Protein AF-A0A836UM22-F1 (afdb_monomer_lite)

Radius of gyration: 29.86 Å; chains: 1; bounding box: 69×37×103 Å

Structure (mmCIF, N/CA/C/O backbone):
data_AF-A0A836UM22-F1
#
_entry.id   AF-A0A836UM22-F1
#
loop_
_atom_site.group_PDB
_atom_site.id
_atom_site.type_symbol
_atom_site.label_atom_id
_atom_site.label_alt_id
_atom_site.label_comp_id
_atom_site.label_asym_id
_atom_site.label_entity_id
_atom_site.label_seq_id
_atom_site.pdbx_PDB_ins_code
_atom_site.Cartn_x
_atom_site.Cartn_y
_atom_site.Cartn_z
_atom_site.occupancy
_atom_site.B_iso_or_equiv
_atom_site.auth_seq_id
_atom_site.auth_comp_id
_atom_site.auth_asym_id
_atom_site.auth_atom_id
_atom_site.pdbx_PDB_model_num
ATOM 1 N N . MET A 1 1 ? 24.044 -16.082 -53.826 1.00 44.41 1 MET A N 1
ATOM 2 C CA . MET A 1 1 ? 23.513 -15.353 -52.653 1.00 44.41 1 MET A CA 1
ATOM 3 C C . MET A 1 1 ? 24.453 -14.199 -52.343 1.00 44.41 1 MET A C 1
ATOM 5 O O . MET A 1 1 ? 25.545 -14.426 -51.845 1.00 44.41 1 MET A O 1
ATOM 9 N N . THR A 1 2 ? 24.089 -12.980 -52.727 1.00 43.28 2 THR A N 1
ATOM 10 C CA . THR A 1 2 ? 24.877 -11.768 -52.470 1.00 43.28 2 THR A CA 1
ATOM 11 C C . THR A 1 2 ? 24.860 -11.459 -50.972 1.00 43.28 2 THR A C 1
ATOM 13 O O . THR A 1 2 ? 23.817 -11.107 -50.422 1.00 43.28 2 THR A O 1
ATOM 16 N N . GLN A 1 3 ? 26.004 -11.610 -50.295 1.00 48.94 3 GLN A N 1
ATOM 17 C CA . GLN A 1 3 ? 26.208 -11.064 -48.951 1.00 48.94 3 GLN A CA 1
ATOM 18 C C . GLN A 1 3 ? 25.989 -9.548 -49.032 1.00 48.94 3 GLN A C 1
ATOM 20 O O . GLN A 1 3 ? 26.839 -8.818 -49.537 1.00 48.94 3 GLN A O 1
ATOM 25 N N . ARG A 1 4 ? 24.827 -9.057 -48.580 1.00 56.19 4 ARG A N 1
ATOM 26 C CA . ARG A 1 4 ? 24.640 -7.619 -48.355 1.00 56.19 4 ARG A CA 1
ATOM 27 C C . ARG A 1 4 ? 25.670 -7.198 -47.310 1.00 56.19 4 ARG A C 1
ATOM 29 O O . ARG A 1 4 ? 25.591 -7.641 -46.166 1.00 56.19 4 ARG A O 1
ATOM 36 N N . ALA A 1 5 ? 26.638 -6.380 -47.717 1.00 62.84 5 ALA A N 1
ATOM 37 C CA . ALA A 1 5 ? 27.607 -5.787 -46.808 1.00 62.84 5 ALA A CA 1
ATOM 38 C C . ALA A 1 5 ? 26.861 -5.079 -45.666 1.00 62.84 5 ALA A C 1
ATOM 40 O O . ALA A 1 5 ? 25.913 -4.327 -45.905 1.00 62.84 5 ALA A O 1
ATOM 41 N N . PHE A 1 6 ? 27.255 -5.351 -44.422 1.00 67.25 6 PHE A N 1
ATOM 42 C CA . PHE A 1 6 ? 26.701 -4.676 -43.255 1.00 67.25 6 PHE A CA 1
ATOM 43 C C . PHE A 1 6 ? 27.048 -3.185 -43.327 1.00 67.25 6 PHE A C 1
ATOM 45 O O . PHE A 1 6 ? 28.189 -2.789 -43.086 1.00 67.25 6 PHE A O 1
ATOM 52 N N . VAL A 1 7 ? 26.063 -2.357 -43.672 1.00 73.50 7 VAL A N 1
ATOM 53 C CA . VAL A 1 7 ? 26.195 -0.900 -43.612 1.00 73.50 7 VAL A CA 1
ATOM 54 C C . VAL A 1 7 ? 26.100 -0.493 -42.147 1.00 73.50 7 VAL A C 1
ATOM 56 O O . VAL A 1 7 ? 25.084 -0.738 -41.495 1.00 73.50 7 VAL A O 1
ATOM 59 N N . ARG A 1 8 ? 27.172 0.103 -41.612 1.00 77.44 8 ARG A N 1
ATOM 60 C CA . ARG A 1 8 ? 27.170 0.608 -40.235 1.00 77.44 8 ARG A CA 1
ATOM 61 C C . ARG A 1 8 ? 26.130 1.731 -40.111 1.00 77.44 8 ARG A C 1
ATOM 63 O O . ARG A 1 8 ? 26.176 2.660 -40.915 1.00 77.44 8 ARG A O 1
ATOM 70 N N . PRO A 1 9 ? 25.223 1.674 -39.122 1.00 84.38 9 PRO A N 1
ATOM 71 C CA . PRO A 1 9 ? 24.248 2.736 -38.902 1.00 84.38 9 PRO A CA 1
ATOM 72 C C . PRO A 1 9 ? 24.932 4.033 -38.455 1.00 84.38 9 PRO A C 1
ATOM 74 O O . PRO A 1 9 ? 25.960 3.999 -37.769 1.00 84.38 9 PRO A O 1
ATOM 77 N N . ASP A 1 10 ? 24.334 5.174 -38.806 1.00 90.00 10 ASP A N 1
ATOM 78 C CA . ASP A 1 10 ? 24.744 6.475 -38.278 1.00 90.00 10 ASP A CA 1
ATOM 79 C C . ASP A 1 10 ? 24.425 6.546 -36.780 1.00 90.00 10 ASP A C 1
ATOM 81 O O . ASP A 1 10 ? 23.280 6.699 -36.356 1.00 90.00 10 ASP A O 1
ATOM 85 N N . ARG A 1 11 ? 25.474 6.441 -35.967 1.00 90.00 11 ARG A N 1
ATOM 86 C CA . ARG A 1 11 ? 25.365 6.401 -34.508 1.00 90.00 11 ARG A CA 1
ATOM 87 C C . ARG A 1 11 ? 24.844 7.703 -33.911 1.00 90.00 11 ARG A C 1
ATOM 89 O O . ARG A 1 11 ? 24.126 7.647 -32.918 1.00 90.00 11 ARG A O 1
ATOM 96 N N . SER A 1 12 ? 25.181 8.853 -34.500 1.00 91.69 12 SER A N 1
ATOM 97 C CA . SER A 1 12 ? 24.672 10.152 -34.041 1.00 91.69 12 SER A CA 1
ATOM 98 C C . SER A 1 12 ? 23.156 10.214 -34.221 1.00 91.69 12 SER A C 1
ATOM 100 O O . SER A 1 12 ? 22.430 10.596 -33.301 1.00 91.69 12 SER A O 1
ATOM 102 N N . ALA A 1 13 ? 22.671 9.757 -35.380 1.00 93.19 13 ALA A N 1
ATOM 103 C CA . ALA A 1 13 ? 21.244 9.658 -35.648 1.00 93.19 13 ALA A CA 1
ATOM 104 C C . ALA A 1 13 ? 20.547 8.667 -34.705 1.00 93.19 13 ALA A C 1
ATOM 106 O O . ALA A 1 13 ? 19.473 8.989 -34.205 1.00 93.19 13 ALA A O 1
ATOM 107 N N . GLU A 1 14 ? 21.148 7.502 -34.425 1.00 94.00 14 GLU A N 1
ATOM 108 C CA . GLU A 1 14 ? 20.568 6.510 -33.505 1.00 94.00 14 GLU A CA 1
ATOM 109 C C . GLU A 1 14 ? 20.428 7.042 -32.067 1.00 94.00 14 GLU A C 1
ATOM 111 O O . GLU A 1 14 ? 19.362 6.884 -31.475 1.00 94.00 14 GLU A O 1
ATOM 116 N N . TRP A 1 15 ? 21.435 7.741 -31.532 1.00 94.94 15 TRP A N 1
ATOM 117 C CA . TRP A 1 15 ? 21.359 8.365 -30.201 1.00 94.94 15 TRP A CA 1
ATOM 118 C C . TRP A 1 15 ? 20.300 9.475 -30.111 1.00 94.94 15 TRP A C 1
ATOM 120 O O . TRP A 1 15 ? 19.675 9.652 -29.070 1.00 94.94 15 TRP A O 1
ATOM 130 N N . ARG A 1 16 ? 20.052 10.209 -31.203 1.00 95.94 16 ARG A N 1
ATOM 131 C CA . ARG A 1 16 ? 19.036 11.279 -31.254 1.00 95.94 16 ARG A CA 1
ATOM 132 C C . ARG A 1 16 ? 17.613 10.774 -31.477 1.00 95.94 16 ARG A C 1
ATOM 134 O O . ARG A 1 16 ? 16.686 11.583 -31.502 1.00 95.94 16 ARG A O 1
ATOM 141 N N . ARG A 1 17 ? 17.404 9.470 -31.684 1.00 96.12 17 ARG A N 1
ATOM 142 C CA . ARG A 1 17 ? 16.062 8.954 -31.969 1.00 96.12 17 ARG A CA 1
ATOM 143 C C . ARG A 1 17 ? 15.144 9.150 -30.778 1.00 96.12 17 ARG A C 1
ATOM 145 O O . ARG A 1 17 ? 15.412 8.645 -29.693 1.00 96.12 17 ARG A O 1
ATOM 152 N N . PHE A 1 18 ? 13.989 9.750 -31.042 1.00 97.50 18 PHE A N 1
ATOM 153 C CA . PHE A 1 18 ? 12.928 9.898 -30.052 1.00 97.50 18 PHE A CA 1
ATOM 154 C C . PHE A 1 18 ? 12.560 8.566 -29.382 1.00 97.50 18 PHE A C 1
ATOM 156 O O . PHE A 1 18 ? 12.497 8.507 -28.164 1.00 97.50 18 PHE A O 1
ATOM 163 N N . SER A 1 19 ? 12.410 7.479 -30.150 1.00 97.38 19 SER A N 1
ATOM 164 C CA . SER A 1 19 ? 12.084 6.156 -29.597 1.00 97.38 19 SER A CA 1
ATOM 165 C C . SER A 1 19 ? 13.137 5.634 -28.616 1.00 97.38 19 SER A C 1
ATOM 167 O O . SER A 1 19 ? 12.778 4.988 -27.643 1.00 97.38 19 SER A O 1
ATOM 169 N N . ALA A 1 20 ? 14.424 5.912 -28.862 1.00 97.25 20 ALA A N 1
ATOM 170 C CA . ALA A 1 20 ? 15.503 5.505 -27.964 1.00 97.25 20 ALA A CA 1
ATOM 171 C C . ALA A 1 20 ? 15.455 6.313 -26.661 1.00 97.25 20 ALA A C 1
ATOM 173 O O . ALA A 1 20 ? 15.553 5.742 -25.581 1.00 97.25 20 ALA A O 1
ATOM 174 N N . ILE A 1 21 ? 15.257 7.629 -26.775 1.00 98.38 21 ILE A N 1
ATOM 175 C CA . ILE A 1 21 ? 15.154 8.556 -25.641 1.00 98.38 21 ILE A CA 1
ATOM 176 C C . ILE A 1 21 ? 13.931 8.233 -24.776 1.00 98.38 21 ILE A C 1
ATOM 178 O O . ILE A 1 21 ? 14.052 8.147 -23.559 1.00 98.38 21 ILE A O 1
ATOM 182 N N . LEU A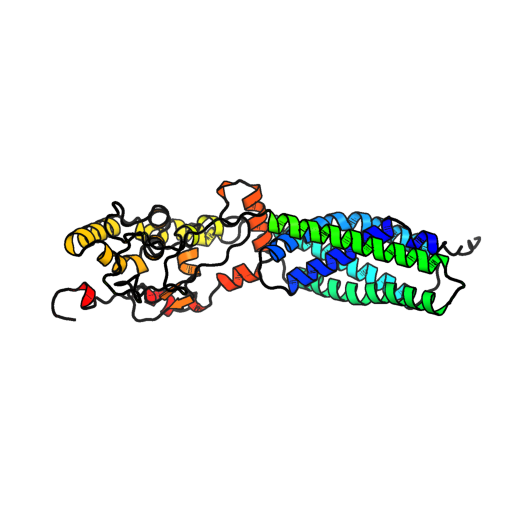 1 22 ? 12.769 8.029 -25.403 1.00 98.31 22 LEU A N 1
ATOM 183 C CA . LEU A 1 22 ? 11.525 7.681 -24.721 1.00 98.31 22 LEU A CA 1
ATOM 184 C C . LEU A 1 22 ? 11.667 6.354 -23.971 1.00 98.31 22 LEU A C 1
ATOM 186 O O . LEU A 1 22 ? 11.373 6.294 -22.784 1.00 98.31 22 LEU A O 1
ATOM 190 N N . VAL A 1 23 ? 12.156 5.305 -24.642 1.00 98.31 23 VAL A N 1
ATOM 191 C CA . VAL A 1 23 ? 12.344 3.989 -24.015 1.00 98.31 23 VAL A CA 1
ATOM 192 C C . VAL A 1 23 ? 13.359 4.046 -22.882 1.00 98.31 23 VAL A C 1
ATOM 194 O O . VAL A 1 23 ? 13.119 3.449 -21.842 1.00 98.31 23 VAL A O 1
ATOM 197 N N . ALA A 1 24 ? 14.467 4.768 -23.043 1.00 98.44 24 ALA A N 1
ATOM 198 C CA . ALA A 1 24 ? 15.446 4.915 -21.973 1.00 98.44 24 ALA A CA 1
ATOM 199 C C . ALA A 1 24 ? 14.886 5.695 -20.776 1.00 98.44 24 ALA A C 1
ATOM 201 O O . ALA A 1 24 ? 15.131 5.306 -19.637 1.00 98.44 24 ALA A O 1
ATOM 202 N N . GLY A 1 25 ? 14.126 6.765 -21.028 1.00 98.62 25 GLY A N 1
ATOM 203 C CA . GLY A 1 25 ? 13.482 7.566 -19.988 1.00 98.62 25 GLY A CA 1
ATOM 204 C C . GLY A 1 25 ? 12.429 6.785 -19.211 1.00 98.62 25 GLY A C 1
ATOM 205 O O . GLY A 1 25 ? 12.467 6.773 -17.987 1.00 98.62 25 GLY A O 1
ATOM 206 N N . LEU A 1 26 ? 11.541 6.076 -19.913 1.00 98.56 26 LEU A N 1
ATOM 207 C CA . LEU A 1 26 ? 10.550 5.206 -19.281 1.00 98.56 26 LEU A CA 1
ATOM 208 C C . LEU A 1 26 ? 11.221 4.046 -18.540 1.00 98.56 26 LEU A C 1
ATOM 210 O O . LEU A 1 26 ? 10.890 3.807 -17.393 1.00 98.56 26 LEU A O 1
ATOM 214 N N . LEU A 1 27 ? 12.227 3.385 -19.124 1.00 98.56 27 LEU A N 1
ATOM 215 C CA . LEU A 1 27 ? 12.949 2.307 -18.441 1.00 98.56 27 LEU A CA 1
ATOM 216 C C . LEU A 1 27 ? 13.623 2.795 -17.150 1.00 98.56 27 LEU A C 1
ATOM 218 O O . LEU A 1 27 ? 13.592 2.093 -16.141 1.00 98.56 27 LEU A O 1
ATOM 222 N N . LEU A 1 28 ? 14.229 3.988 -17.169 1.00 98.75 28 LEU A N 1
ATOM 223 C CA . LEU A 1 28 ? 14.819 4.586 -15.972 1.00 98.75 28 LEU A CA 1
ATOM 224 C C . LEU A 1 28 ? 13.743 4.943 -14.940 1.00 98.75 28 LEU A C 1
ATOM 226 O O . LEU A 1 28 ? 13.927 4.649 -13.762 1.00 98.75 28 LEU A O 1
ATOM 230 N N . PHE A 1 29 ? 12.618 5.517 -15.372 1.00 98.88 29 PHE A N 1
ATOM 231 C CA . PHE A 1 29 ? 11.471 5.784 -14.508 1.00 98.88 29 PHE A CA 1
ATOM 232 C C . PHE A 1 29 ? 10.927 4.508 -13.853 1.00 98.88 29 PHE A C 1
ATOM 234 O O . PHE A 1 29 ? 10.831 4.469 -12.630 1.00 98.88 29 PHE A O 1
ATOM 241 N N . GLU A 1 30 ? 10.640 3.457 -14.627 1.00 98.81 30 GLU A N 1
ATOM 242 C CA . GLU A 1 30 ? 10.165 2.158 -14.123 1.00 98.81 30 GLU A CA 1
ATOM 243 C C . GLU A 1 30 ? 11.162 1.548 -13.134 1.00 98.81 30 GLU A C 1
ATOM 245 O O . GLU A 1 30 ? 10.786 1.039 -12.083 1.00 98.81 30 GLU A O 1
ATOM 250 N N . THR A 1 31 ? 12.461 1.662 -13.424 1.00 98.62 31 THR A N 1
ATOM 251 C CA . THR A 1 31 ? 13.509 1.164 -12.525 1.00 98.62 31 THR A CA 1
ATOM 252 C C . THR A 1 31 ? 13.512 1.924 -11.197 1.00 98.62 31 THR A C 1
ATOM 254 O O . THR A 1 31 ? 13.552 1.306 -10.137 1.00 98.62 31 THR A O 1
ATOM 257 N N . LEU A 1 32 ? 13.478 3.260 -11.227 1.00 98.69 32 LEU A N 1
ATOM 258 C CA . LEU A 1 32 ? 13.523 4.081 -10.013 1.00 98.69 32 LEU A CA 1
ATOM 259 C C . LEU A 1 32 ? 12.236 3.968 -9.191 1.00 98.69 32 LEU A C 1
ATOM 261 O O . LEU A 1 32 ? 12.312 3.864 -7.971 1.00 98.69 32 LEU A O 1
ATOM 265 N N . SER A 1 33 ? 11.075 3.961 -9.846 1.00 98.75 33 SER A N 1
ATOM 266 C CA . SER A 1 33 ? 9.778 3.772 -9.188 1.00 98.75 33 SER A CA 1
ATOM 267 C C . SER A 1 33 ? 9.645 2.370 -8.590 1.00 98.75 33 SER A C 1
ATOM 269 O O . SER A 1 33 ? 9.253 2.251 -7.435 1.00 98.75 33 SER A O 1
ATOM 271 N N . GLY A 1 34 ? 10.078 1.320 -9.296 1.00 98.38 34 GLY A N 1
ATOM 272 C CA . GLY A 1 34 ? 10.109 -0.045 -8.762 1.00 98.38 34 GLY A CA 1
ATOM 273 C C . GLY A 1 34 ? 11.034 -0.189 -7.548 1.00 98.38 34 GLY A C 1
ATOM 274 O O . GLY A 1 34 ? 10.660 -0.796 -6.547 1.00 98.38 34 GLY A O 1
ATOM 275 N N . LEU A 1 35 ? 12.223 0.427 -7.586 1.00 98.38 35 LEU A N 1
ATOM 276 C CA . LEU A 1 35 ? 13.123 0.470 -6.426 1.00 98.38 35 LEU A CA 1
ATOM 277 C C . LEU A 1 35 ? 12.528 1.264 -5.257 1.00 98.38 35 LEU A C 1
ATOM 279 O O . LEU A 1 35 ? 12.730 0.878 -4.110 1.00 98.38 35 LEU A O 1
ATOM 283 N N . ALA A 1 36 ? 11.802 2.350 -5.531 1.00 98.44 36 ALA A N 1
ATOM 284 C CA . ALA A 1 36 ? 11.117 3.121 -4.501 1.00 98.44 36 ALA A CA 1
ATOM 285 C C . ALA A 1 36 ? 10.029 2.289 -3.807 1.00 98.44 36 ALA A C 1
ATOM 287 O O . ALA A 1 36 ? 9.984 2.280 -2.583 1.00 98.44 36 ALA A O 1
ATOM 288 N N . ILE A 1 37 ? 9.224 1.536 -4.565 1.00 98.38 37 ILE A N 1
ATOM 289 C CA . ILE A 1 37 ? 8.213 0.612 -4.019 1.00 98.38 37 ILE A CA 1
ATOM 290 C C . ILE A 1 37 ? 8.862 -0.460 -3.137 1.00 98.38 37 ILE A C 1
ATOM 292 O O . ILE A 1 37 ? 8.338 -0.788 -2.078 1.00 98.38 37 ILE A O 1
ATOM 296 N N . TRP A 1 38 ? 10.014 -0.989 -3.558 1.00 97.06 38 TRP A N 1
ATOM 297 C CA . TRP A 1 38 ? 10.694 -2.065 -2.839 1.00 97.06 38 TRP A CA 1
ATOM 298 C C . TRP A 1 38 ? 11.441 -1.608 -1.575 1.00 97.06 38 TRP A C 1
ATOM 300 O O . TRP A 1 38 ? 11.573 -2.386 -0.633 1.00 97.06 38 TRP A O 1
ATOM 310 N N . LEU A 1 39 ? 11.977 -0.381 -1.551 1.00 97.50 39 LEU A N 1
ATOM 311 C CA . LEU A 1 39 ? 12.944 0.047 -0.527 1.00 97.50 39 LEU A CA 1
ATOM 312 C C . LEU A 1 39 ? 12.463 1.175 0.389 1.00 97.50 39 LEU A C 1
ATOM 314 O O . LEU A 1 39 ? 13.049 1.360 1.457 1.00 97.50 39 LEU A O 1
ATOM 318 N N . LEU A 1 40 ? 11.477 1.974 -0.023 1.00 97.81 40 LEU A N 1
ATOM 319 C CA . LEU A 1 40 ? 10.969 3.067 0.805 1.00 97.81 40 LEU A CA 1
ATOM 320 C C . LEU A 1 40 ? 9.870 2.569 1.754 1.00 97.81 40 LEU A C 1
ATOM 322 O O . LEU A 1 40 ? 9.156 1.622 1.422 1.00 97.81 40 LEU A O 1
ATOM 326 N N . PRO A 1 41 ? 9.718 3.204 2.930 1.00 96.88 41 PRO A N 1
ATOM 327 C CA . PRO A 1 41 ? 8.650 2.855 3.857 1.00 96.88 41 PRO A CA 1
ATOM 328 C C . PRO A 1 41 ? 7.270 3.174 3.273 1.00 96.88 41 PRO A C 1
ATOM 330 O O . PRO A 1 41 ? 7.131 4.027 2.384 1.00 96.88 41 PRO A O 1
ATOM 333 N N . PHE A 1 42 ? 6.249 2.524 3.836 1.00 97.00 42 PHE A N 1
ATOM 334 C CA . PHE A 1 42 ? 4.855 2.809 3.525 1.00 97.00 42 PHE A CA 1
ATOM 335 C C . PHE A 1 42 ? 4.581 4.311 3.661 1.00 97.00 42 PHE A C 1
ATOM 337 O O . PHE A 1 42 ? 4.922 4.943 4.657 1.00 97.00 42 PHE A O 1
ATOM 344 N N . SER A 1 43 ? 4.045 4.902 2.598 1.00 96.69 43 SER A N 1
ATOM 345 C CA . SER A 1 43 ? 3.676 6.314 2.542 1.00 96.69 43 SER A CA 1
ATOM 346 C C . SER A 1 43 ? 2.761 6.546 1.348 1.00 96.69 43 SER A C 1
ATOM 348 O O . SER A 1 43 ? 2.789 5.787 0.375 1.00 96.69 43 SER A O 1
ATOM 350 N N . LEU A 1 44 ? 1.990 7.632 1.368 1.00 96.44 44 LEU A N 1
ATOM 351 C CA . LEU A 1 44 ? 1.121 7.994 0.246 1.00 96.44 44 LEU A CA 1
ATOM 352 C C . LEU A 1 44 ? 1.885 8.130 -1.083 1.00 96.44 44 LEU A C 1
ATOM 354 O O . LEU A 1 44 ? 1.411 7.676 -2.123 1.00 96.44 44 LEU A O 1
ATOM 358 N N . GLY A 1 45 ? 3.093 8.699 -1.048 1.00 97.81 45 GLY A N 1
ATOM 359 C CA . GLY A 1 45 ? 3.930 8.834 -2.242 1.00 97.81 45 GLY A CA 1
ATOM 360 C C . GLY A 1 45 ? 4.313 7.481 -2.846 1.00 97.81 45 GLY A C 1
ATOM 361 O O . GLY A 1 45 ? 4.276 7.317 -4.066 1.00 97.81 45 GLY A O 1
ATOM 362 N N . VAL A 1 46 ? 4.624 6.486 -2.010 1.00 98.38 46 VAL A N 1
ATOM 363 C CA . VAL A 1 46 ? 4.911 5.119 -2.473 1.00 98.38 46 VAL A CA 1
ATOM 364 C C . VAL A 1 46 ? 3.647 4.450 -3.010 1.00 98.38 46 VAL A C 1
ATOM 366 O O . VAL A 1 46 ? 3.698 3.851 -4.080 1.00 98.38 46 VAL A O 1
ATOM 369 N N . GLN A 1 47 ? 2.496 4.628 -2.360 1.00 98.38 47 GLN A N 1
ATOM 370 C CA . GLN A 1 47 ? 1.221 4.095 -2.854 1.00 98.38 47 GLN A CA 1
ATOM 371 C C . GLN A 1 47 ? 0.885 4.623 -4.260 1.00 98.38 47 GLN A C 1
ATOM 373 O O . GLN A 1 47 ? 0.596 3.843 -5.167 1.00 98.38 47 GLN A O 1
ATOM 378 N N . PHE A 1 48 ? 1.007 5.930 -4.507 1.00 98.50 48 PHE A N 1
ATOM 379 C CA . PHE A 1 48 ? 0.826 6.457 -5.866 1.00 98.50 48 PHE A CA 1
ATOM 380 C C . PHE A 1 48 ? 1.944 6.059 -6.821 1.00 98.50 48 PHE A C 1
ATOM 382 O O . PHE A 1 48 ? 1.686 5.891 -8.013 1.00 98.50 48 PHE A O 1
ATOM 389 N N . THR A 1 49 ? 3.159 5.830 -6.321 1.00 98.81 49 THR A N 1
ATOM 390 C CA . THR A 1 49 ? 4.228 5.234 -7.128 1.00 98.81 49 THR A CA 1
ATOM 391 C C . THR A 1 49 ? 3.814 3.855 -7.642 1.00 98.81 49 THR A C 1
ATOM 393 O O . THR A 1 49 ? 4.018 3.605 -8.822 1.00 98.81 49 THR A O 1
ATOM 396 N N . VAL A 1 50 ? 3.161 3.004 -6.838 1.00 98.69 50 VAL A N 1
ATOM 397 C CA . VAL A 1 50 ? 2.640 1.691 -7.282 1.00 98.69 50 VAL A CA 1
ATOM 398 C C . VAL A 1 50 ? 1.677 1.838 -8.461 1.00 98.69 50 VAL A C 1
ATOM 400 O O . VAL A 1 50 ? 1.827 1.155 -9.478 1.00 98.69 50 VAL A O 1
ATOM 403 N N . ILE A 1 51 ? 0.715 2.760 -8.368 1.00 98.62 51 ILE A N 1
ATOM 404 C CA . ILE A 1 51 ? -0.271 2.984 -9.436 1.00 98.62 51 ILE A CA 1
ATOM 405 C C . ILE A 1 51 ? 0.408 3.530 -10.697 1.00 98.62 51 ILE A C 1
ATOM 407 O O . ILE A 1 51 ? 0.201 2.998 -11.791 1.00 98.62 51 ILE A O 1
ATOM 411 N N . VAL A 1 52 ? 1.235 4.573 -10.565 1.00 98.75 52 VAL A N 1
ATOM 412 C CA . VAL A 1 52 ? 1.892 5.199 -11.721 1.00 98.75 52 VAL A CA 1
ATOM 413 C C . VAL A 1 52 ? 2.895 4.241 -12.367 1.00 98.75 52 VAL A C 1
ATOM 415 O O . VAL A 1 52 ? 2.893 4.150 -13.589 1.00 98.75 52 VAL A O 1
ATOM 418 N N . HIS A 1 53 ? 3.681 3.490 -11.589 1.00 98.81 53 HIS A N 1
ATOM 419 C CA . HIS A 1 53 ? 4.573 2.427 -12.073 1.00 98.81 53 HIS A CA 1
ATOM 420 C C . HIS A 1 53 ? 3.797 1.387 -12.884 1.00 98.81 53 HIS A C 1
ATOM 422 O O . HIS A 1 53 ? 4.147 1.072 -14.013 1.00 98.81 53 HIS A O 1
ATOM 428 N N . THR A 1 54 ? 2.664 0.916 -12.360 1.00 98.75 54 THR A N 1
ATOM 429 C CA . THR A 1 54 ? 1.823 -0.060 -13.066 1.00 98.75 54 THR A CA 1
ATOM 430 C C . THR A 1 54 ? 1.338 0.483 -14.414 1.00 98.75 54 THR A C 1
ATOM 432 O O . THR A 1 54 ? 1.492 -0.164 -15.453 1.00 98.75 54 THR A O 1
ATOM 435 N N . VAL A 1 55 ? 0.751 1.684 -14.424 1.00 98.62 55 VAL A N 1
ATOM 436 C CA . VAL A 1 55 ? 0.188 2.283 -15.645 1.00 98.62 55 VAL A CA 1
ATOM 437 C C . VAL A 1 55 ? 1.285 2.619 -16.654 1.00 98.62 55 VAL A C 1
ATOM 439 O O . VAL A 1 55 ? 1.155 2.301 -17.839 1.00 98.62 55 VAL A O 1
ATOM 442 N N . ALA A 1 56 ? 2.372 3.243 -16.203 1.00 98.62 56 ALA A N 1
ATOM 443 C CA . ALA A 1 56 ? 3.498 3.598 -17.052 1.00 98.62 56 ALA A CA 1
ATOM 444 C C . ALA A 1 56 ? 4.208 2.347 -17.592 1.00 98.62 56 ALA A C 1
ATOM 446 O O . ALA A 1 56 ? 4.509 2.312 -18.786 1.00 98.62 56 ALA A O 1
ATOM 447 N N . GLY A 1 57 ? 4.330 1.283 -16.795 1.00 98.56 57 GLY A N 1
ATOM 448 C CA . GLY A 1 57 ? 4.846 -0.018 -17.208 1.00 98.56 57 GLY A CA 1
ATOM 449 C C . GLY A 1 57 ? 4.009 -0.652 -18.320 1.00 98.56 57 GLY A C 1
ATOM 450 O O . GLY A 1 57 ? 4.558 -1.088 -19.334 1.00 98.56 57 GLY A O 1
ATOM 451 N N . LEU A 1 58 ? 2.675 -0.628 -18.208 1.00 98.56 58 LEU A N 1
ATOM 452 C CA . LEU A 1 58 ? 1.784 -1.099 -19.277 1.00 98.56 58 LEU A CA 1
ATOM 453 C C . LEU A 1 58 ? 1.936 -0.277 -20.566 1.00 98.56 58 LEU A C 1
ATOM 455 O O . LEU A 1 58 ? 2.015 -0.843 -21.660 1.00 98.56 58 LEU A O 1
ATOM 459 N N . ILE A 1 59 ? 2.018 1.053 -20.447 1.00 98.06 59 ILE A N 1
ATOM 460 C CA . ILE A 1 59 ? 2.236 1.958 -21.587 1.00 98.06 59 ILE A CA 1
ATOM 461 C C . ILE A 1 59 ? 3.610 1.712 -22.220 1.00 98.06 59 ILE A C 1
ATOM 463 O O . ILE A 1 59 ? 3.731 1.720 -23.445 1.00 98.06 59 ILE A O 1
ATOM 467 N N . PHE A 1 60 ? 4.638 1.468 -21.406 1.00 97.94 60 PHE A N 1
ATOM 468 C CA . PHE A 1 60 ? 6.032 1.287 -21.805 1.00 97.94 60 PHE A CA 1
ATOM 469 C C . PHE A 1 60 ? 6.256 0.067 -22.706 1.00 97.94 60 PHE A C 1
ATOM 471 O O . PHE A 1 60 ? 7.114 0.116 -23.593 1.00 97.94 60 PHE A O 1
ATOM 478 N N . ILE A 1 61 ? 5.465 -0.998 -22.544 1.00 98.19 61 ILE A N 1
ATOM 479 C CA . ILE A 1 61 ? 5.630 -2.258 -23.286 1.00 98.19 61 ILE A CA 1
ATOM 480 C C . ILE A 1 61 ? 5.615 -2.038 -24.805 1.00 98.19 61 ILE A C 1
ATOM 482 O O . ILE A 1 61 ? 6.489 -2.552 -25.509 1.00 98.19 61 ILE A O 1
ATOM 486 N N . LEU A 1 62 ? 4.666 -1.260 -25.337 1.00 97.81 62 LEU A N 1
ATOM 487 C CA . LEU A 1 62 ? 4.529 -1.083 -26.788 1.00 97.81 62 LEU A CA 1
ATOM 488 C C . LEU A 1 62 ? 5.691 -0.274 -27.405 1.00 97.81 62 LEU A C 1
ATOM 490 O O . LEU A 1 62 ? 6.307 -0.770 -28.359 1.00 97.81 62 LEU A O 1
ATOM 494 N N . PRO A 1 63 ? 6.067 0.916 -26.883 1.00 98.19 63 PRO A N 1
ATOM 495 C CA . PRO A 1 63 ? 7.272 1.621 -27.313 1.00 98.19 63 PRO A CA 1
ATOM 496 C C . PRO A 1 63 ? 8.542 0.782 -27.161 1.00 98.19 63 PRO A C 1
ATOM 498 O O . PRO A 1 63 ? 9.389 0.808 -28.059 1.00 98.19 63 PRO A O 1
ATOM 501 N N . TYR A 1 64 ? 8.665 0.014 -26.071 1.00 98.38 64 TYR A N 1
ATOM 502 C CA . TYR A 1 64 ? 9.810 -0.862 -25.839 1.00 98.38 64 TYR A CA 1
ATOM 503 C C . TYR A 1 64 ? 9.926 -1.922 -26.934 1.00 98.38 64 TYR A C 1
ATOM 505 O O . TYR A 1 64 ? 10.960 -2.000 -27.593 1.00 98.38 64 TYR A O 1
ATOM 513 N N . ILE A 1 65 ? 8.859 -2.680 -27.208 1.00 98.31 65 ILE A N 1
ATOM 514 C CA . ILE A 1 65 ? 8.850 -3.700 -28.269 1.00 98.31 65 ILE A CA 1
ATOM 515 C C . ILE A 1 65 ? 9.207 -3.073 -29.622 1.00 98.31 65 ILE A C 1
ATOM 517 O O . ILE A 1 65 ? 10.088 -3.578 -30.322 1.00 98.31 65 ILE A O 1
ATOM 521 N N . GLY A 1 66 ? 8.578 -1.949 -29.980 1.00 98.19 66 GLY A N 1
ATOM 522 C CA . GLY A 1 66 ? 8.844 -1.262 -31.246 1.00 98.19 66 GLY A CA 1
ATOM 523 C C . GLY A 1 66 ? 10.307 -0.827 -31.390 1.00 98.19 66 GLY A C 1
ATOM 524 O O . GLY A 1 66 ? 10.933 -1.056 -32.432 1.00 98.19 66 GLY A O 1
ATOM 525 N N . TYR A 1 67 ? 10.880 -0.245 -30.334 1.00 98.00 67 TYR A N 1
ATOM 526 C CA . TYR A 1 67 ? 12.288 0.144 -30.311 1.00 98.00 67 TYR A CA 1
ATOM 527 C C . TYR A 1 67 ? 13.221 -1.068 -30.370 1.00 98.00 67 TYR A C 1
ATOM 529 O O . TYR A 1 67 ? 14.136 -1.077 -31.195 1.00 98.00 67 TYR A O 1
ATOM 537 N N . GLN A 1 68 ? 12.978 -2.106 -29.567 1.00 97.75 68 GLN A N 1
ATOM 538 C CA . GLN A 1 68 ? 13.843 -3.284 -29.503 1.00 97.75 68 GLN A CA 1
ATOM 539 C C . GLN A 1 68 ? 13.842 -4.076 -30.809 1.00 97.75 68 GLN A C 1
ATOM 541 O O . GLN A 1 68 ? 14.907 -4.502 -31.255 1.00 97.75 68 GLN A O 1
ATOM 546 N N . LEU A 1 69 ? 12.692 -4.214 -31.480 1.00 97.88 69 LEU A N 1
ATOM 547 C CA . LEU A 1 69 ? 12.616 -4.837 -32.805 1.00 97.88 69 LEU A CA 1
ATOM 548 C C . LEU A 1 69 ? 13.459 -4.070 -33.825 1.00 97.88 69 LEU A C 1
ATOM 550 O O . LEU A 1 69 ? 14.262 -4.669 -34.542 1.00 97.88 69 LEU A O 1
ATOM 554 N N . ARG A 1 70 ? 13.337 -2.738 -33.864 1.00 96.69 70 ARG A N 1
ATOM 555 C CA . ARG A 1 70 ? 14.161 -1.893 -34.739 1.00 96.69 70 ARG A CA 1
ATOM 556 C C . ARG A 1 70 ? 15.643 -2.027 -34.397 1.00 96.69 70 ARG A C 1
ATOM 558 O O . ARG A 1 70 ? 16.456 -2.245 -35.295 1.00 96.69 70 ARG A O 1
ATOM 565 N N . HIS A 1 71 ? 15.990 -1.879 -33.122 1.00 95.69 71 HIS A N 1
ATOM 566 C CA . HIS A 1 71 ? 17.364 -1.944 -32.639 1.00 95.69 71 HIS A CA 1
ATOM 567 C C . HIS A 1 71 ? 17.996 -3.291 -33.014 1.00 95.69 71 HIS A C 1
ATOM 569 O O . HIS A 1 71 ? 19.074 -3.340 -33.608 1.00 95.69 71 HIS A O 1
ATOM 575 N N . TRP A 1 72 ? 17.272 -4.387 -32.797 1.00 96.12 72 TRP A N 1
ATOM 576 C CA . TRP A 1 72 ? 17.693 -5.713 -33.223 1.00 96.12 72 TRP A CA 1
ATOM 577 C C . TRP A 1 72 ? 17.850 -5.814 -34.744 1.00 96.12 72 TRP A C 1
ATOM 579 O O . TRP A 1 72 ? 18.900 -6.248 -35.208 1.00 96.12 72 TRP A O 1
ATOM 589 N N . LEU A 1 73 ? 16.879 -5.364 -35.547 1.00 95.44 73 LEU A N 1
ATOM 590 C CA . LEU A 1 73 ? 16.967 -5.413 -37.015 1.00 95.44 73 LEU A CA 1
ATOM 591 C C . LEU A 1 73 ? 18.191 -4.663 -37.563 1.00 95.44 73 LEU A C 1
ATOM 593 O O . LEU A 1 73 ? 18.836 -5.148 -38.496 1.00 95.44 73 LEU A O 1
ATOM 597 N N . VAL A 1 74 ? 18.534 -3.519 -36.964 1.00 93.44 74 VAL A N 1
ATOM 598 C CA . VAL A 1 74 ? 19.707 -2.716 -37.339 1.00 93.44 74 VAL A CA 1
ATOM 599 C C . VAL A 1 74 ? 21.011 -3.433 -36.975 1.00 93.44 74 VAL A C 1
ATOM 601 O O . VAL A 1 74 ? 21.931 -3.481 -37.790 1.00 93.44 74 VAL A O 1
ATOM 604 N N . TYR A 1 75 ? 21.102 -4.027 -35.782 1.00 92.62 75 TYR A N 1
ATOM 605 C CA . TYR A 1 75 ? 22.358 -4.569 -35.248 1.00 92.62 75 TYR A CA 1
ATOM 606 C C . TYR A 1 75 ? 22.494 -6.103 -35.332 1.00 92.62 75 TYR A C 1
ATOM 608 O O . TYR A 1 75 ? 23.546 -6.643 -34.974 1.00 92.62 75 TYR A O 1
ATOM 616 N N . ARG A 1 76 ? 21.498 -6.843 -35.845 1.00 93.56 76 ARG A N 1
ATOM 617 C CA . ARG A 1 76 ? 21.513 -8.322 -35.854 1.00 93.56 76 ARG A CA 1
ATOM 618 C C . ARG A 1 76 ? 22.703 -8.912 -36.608 1.00 93.56 76 ARG A C 1
ATOM 620 O O . ARG A 1 76 ? 23.283 -9.881 -36.126 1.00 93.56 76 ARG A O 1
ATOM 627 N N . HIS A 1 77 ? 23.121 -8.286 -37.711 1.00 93.00 77 HIS A N 1
ATOM 628 C CA . HIS A 1 77 ? 24.257 -8.735 -38.528 1.00 93.00 77 HIS A CA 1
ATOM 629 C C . HIS A 1 77 ? 25.623 -8.223 -38.028 1.00 93.00 77 HIS A C 1
ATOM 631 O O . HIS A 1 77 ? 26.649 -8.593 -38.590 1.00 93.00 77 HIS A O 1
ATOM 637 N N . ALA A 1 78 ? 25.665 -7.381 -36.986 1.00 90.25 78 ALA A N 1
ATOM 638 C CA . ALA A 1 78 ? 26.923 -6.945 -36.380 1.00 90.25 78 ALA A CA 1
ATOM 639 C C . ALA A 1 78 ? 27.624 -8.123 -35.664 1.00 90.25 78 ALA A C 1
ATOM 641 O O . ALA A 1 78 ? 26.931 -9.009 -35.150 1.00 90.25 78 ALA A O 1
ATOM 642 N N . PRO A 1 79 ? 28.967 -8.143 -35.570 1.00 92.31 79 PRO A N 1
ATOM 643 C CA . PRO A 1 79 ? 29.692 -9.211 -34.882 1.00 92.31 79 PRO A CA 1
ATOM 644 C C . PRO A 1 79 ? 29.309 -9.304 -33.400 1.00 92.31 79 PRO A C 1
ATOM 646 O O . PRO A 1 79 ? 28.935 -8.310 -32.768 1.00 92.31 79 PRO A O 1
ATOM 649 N N . MET A 1 80 ? 29.408 -10.509 -32.839 1.00 94.94 80 MET A N 1
ATOM 650 C CA . MET A 1 80 ? 29.141 -10.727 -31.421 1.00 94.94 80 MET A CA 1
ATOM 651 C C . MET A 1 80 ? 30.273 -10.140 -30.575 1.00 94.94 80 MET A C 1
ATOM 653 O O . MET A 1 80 ? 31.442 -10.453 -30.772 1.00 94.94 80 MET A O 1
ATOM 657 N N . THR A 1 81 ? 29.917 -9.265 -29.640 1.00 94.62 81 THR A N 1
ATOM 658 C CA . THR A 1 81 ? 30.838 -8.614 -28.699 1.00 94.62 81 THR A CA 1
ATOM 659 C C . THR A 1 81 ? 30.232 -8.662 -27.302 1.00 94.62 81 THR A C 1
ATOM 661 O O . THR A 1 81 ? 29.029 -8.888 -27.167 1.00 94.62 81 THR A O 1
ATOM 664 N N . HIS A 1 82 ? 31.025 -8.388 -26.265 1.00 93.88 82 HIS A N 1
ATOM 665 C CA . HIS A 1 82 ? 30.511 -8.271 -24.896 1.00 93.88 82 HIS A CA 1
ATOM 666 C C . HIS A 1 82 ? 29.395 -7.214 -24.784 1.00 93.88 82 HIS A C 1
ATOM 668 O O . HIS A 1 82 ? 28.413 -7.448 -24.094 1.00 93.88 82 HIS A O 1
ATOM 674 N N . VAL A 1 83 ? 29.474 -6.105 -25.535 1.00 94.31 83 VAL A N 1
ATOM 675 C CA . VAL A 1 83 ? 28.403 -5.090 -25.584 1.00 94.31 83 VAL A CA 1
ATOM 676 C C . VAL A 1 83 ? 27.132 -5.646 -26.233 1.00 94.31 83 VAL A C 1
ATOM 678 O O . VAL A 1 83 ? 26.034 -5.431 -25.734 1.00 94.31 83 VAL A O 1
ATOM 681 N N . LYS A 1 84 ? 27.249 -6.400 -27.334 1.00 95.50 84 LYS A N 1
ATOM 682 C CA . LYS A 1 84 ? 26.077 -7.036 -27.965 1.00 95.50 84 LYS A CA 1
ATOM 683 C C . LYS A 1 84 ? 25.454 -8.095 -27.044 1.00 95.50 84 LYS A C 1
ATOM 685 O O . LYS A 1 84 ? 24.234 -8.200 -26.987 1.00 95.50 84 LYS A O 1
ATOM 690 N N . LEU A 1 85 ? 26.281 -8.839 -26.303 1.00 96.88 85 LEU A N 1
ATOM 691 C CA . LEU A 1 85 ? 25.832 -9.811 -25.306 1.00 96.88 85 LEU A CA 1
ATOM 692 C C . LEU A 1 85 ? 25.039 -9.143 -24.180 1.00 96.88 85 LEU A C 1
ATOM 694 O O . LEU A 1 85 ? 23.925 -9.576 -23.906 1.00 96.88 85 LEU A O 1
ATOM 698 N N . THR A 1 86 ? 25.563 -8.073 -23.570 1.00 97.75 86 THR A N 1
ATOM 699 C CA . THR A 1 86 ? 24.831 -7.343 -22.519 1.00 97.75 86 THR A CA 1
ATOM 700 C C . THR A 1 86 ? 23.532 -6.735 -23.041 1.00 97.75 86 THR A C 1
ATOM 702 O O . THR A 1 86 ? 22.554 -6.693 -22.305 1.00 97.75 86 THR A O 1
ATOM 705 N N . GLY A 1 87 ? 23.471 -6.362 -24.324 1.00 97.12 87 GLY A N 1
ATOM 706 C CA . GLY A 1 87 ? 22.228 -5.937 -24.976 1.00 97.12 87 GLY A CA 1
ATOM 707 C C . GLY A 1 87 ? 21.175 -7.050 -25.052 1.00 97.12 87 GLY A C 1
ATOM 708 O O . GLY A 1 87 ? 20.017 -6.821 -24.715 1.00 97.12 87 GLY A O 1
ATOM 709 N N . TYR A 1 88 ? 21.565 -8.273 -25.430 1.00 98.19 88 TYR A N 1
ATOM 710 C CA . TYR A 1 88 ? 20.649 -9.423 -25.430 1.00 98.19 88 TYR A CA 1
ATOM 711 C C . TYR A 1 88 ? 20.214 -9.839 -24.023 1.00 98.19 88 TYR A C 1
ATOM 713 O O . TYR A 1 88 ? 19.042 -10.145 -23.820 1.00 98.19 88 TYR A O 1
ATOM 721 N N . LEU A 1 89 ? 21.134 -9.829 -23.055 1.00 98.50 89 LEU A N 1
ATOM 722 C CA . LEU A 1 89 ? 20.810 -10.129 -21.659 1.00 98.50 89 LEU A CA 1
ATOM 723 C C . LEU A 1 89 ? 19.863 -9.078 -21.070 1.00 98.50 89 LEU A C 1
ATOM 725 O O . LEU A 1 89 ? 18.900 -9.439 -20.404 1.00 98.50 89 LEU A O 1
ATOM 729 N N . SER A 1 90 ? 20.077 -7.796 -21.382 1.00 98.25 90 SER A N 1
ATOM 730 C CA . SER A 1 90 ? 19.155 -6.717 -21.019 1.00 98.25 90 SER A CA 1
ATOM 731 C C . SER A 1 90 ? 17.779 -6.911 -21.657 1.00 98.25 90 SER A C 1
ATOM 733 O O . SER A 1 90 ? 16.784 -6.805 -20.950 1.00 98.25 90 SER A O 1
ATOM 735 N N . LEU A 1 91 ? 17.705 -7.253 -22.949 1.00 98.25 91 LEU A N 1
ATOM 736 C CA . LEU A 1 91 ? 16.435 -7.542 -23.623 1.00 98.25 91 LEU A CA 1
ATOM 737 C C . LEU A 1 91 ? 15.683 -8.698 -22.951 1.00 98.25 91 LEU A C 1
ATOM 739 O O . LEU A 1 91 ? 14.487 -8.584 -22.701 1.00 98.25 91 LEU A O 1
ATOM 743 N N . ALA A 1 92 ? 16.379 -9.797 -22.651 1.00 98.56 92 ALA A N 1
ATOM 744 C CA . ALA A 1 92 ? 15.782 -10.947 -21.980 1.00 98.56 92 ALA A CA 1
ATOM 745 C C . ALA A 1 92 ? 15.295 -10.589 -20.567 1.00 98.56 92 ALA A C 1
ATOM 747 O O . ALA A 1 92 ? 14.169 -10.926 -20.208 1.00 98.56 92 ALA A O 1
ATOM 748 N N . ALA A 1 93 ? 16.104 -9.862 -19.791 1.00 98.69 93 ALA A N 1
ATOM 749 C CA . ALA A 1 93 ? 15.742 -9.424 -18.447 1.00 98.69 93 ALA A CA 1
ATOM 750 C C . ALA A 1 93 ? 14.519 -8.494 -18.456 1.00 98.69 93 ALA A C 1
ATOM 752 O O . ALA A 1 93 ? 13.577 -8.728 -17.704 1.00 98.69 93 ALA A O 1
ATOM 753 N N . THR A 1 94 ? 14.474 -7.497 -19.348 1.00 98.56 94 THR A N 1
ATOM 754 C CA . THR A 1 94 ? 13.309 -6.606 -19.464 1.00 98.56 94 THR A CA 1
ATOM 755 C C . THR A 1 94 ? 12.072 -7.353 -19.957 1.00 98.56 94 THR A C 1
ATOM 757 O O . THR A 1 94 ? 10.974 -7.044 -19.514 1.00 98.56 94 THR A O 1
ATOM 760 N N . ALA A 1 95 ? 12.217 -8.353 -20.833 1.00 98.50 95 ALA A N 1
ATOM 761 C CA . ALA A 1 95 ? 11.087 -9.177 -21.260 1.00 98.50 95 ALA A CA 1
ATOM 762 C C . ALA A 1 95 ? 10.502 -9.992 -20.095 1.00 98.50 95 ALA A C 1
ATOM 764 O O . ALA A 1 95 ? 9.285 -10.025 -19.935 1.00 98.50 95 ALA A O 1
ATOM 765 N N . ILE A 1 96 ? 11.352 -10.599 -19.258 1.00 98.75 96 ILE A N 1
ATOM 766 C CA . ILE A 1 96 ? 10.907 -11.302 -18.044 1.00 98.75 96 ILE A CA 1
ATOM 767 C C . ILE A 1 96 ? 10.211 -10.323 -17.094 1.00 98.75 96 ILE A C 1
ATOM 769 O O . ILE A 1 96 ? 9.110 -10.623 -16.646 1.00 98.75 96 ILE A O 1
ATOM 773 N N . CYS A 1 97 ? 10.808 -9.150 -16.864 1.00 98.62 97 CYS A N 1
ATOM 774 C CA . CYS A 1 97 ? 10.251 -8.083 -16.029 1.00 98.62 97 CYS A CA 1
ATOM 775 C C . CYS A 1 97 ? 8.873 -7.621 -16.529 1.00 98.62 97 CYS A C 1
ATOM 777 O O . CYS A 1 97 ? 7.925 -7.539 -15.756 1.00 98.62 97 CYS A O 1
ATOM 779 N N . ALA A 1 98 ? 8.715 -7.401 -17.837 1.00 98.62 98 ALA A N 1
ATOM 780 C CA . ALA A 1 98 ? 7.439 -7.009 -18.431 1.00 98.62 98 ALA A CA 1
ATOM 781 C C . ALA A 1 98 ? 6.375 -8.111 -18.308 1.00 98.62 98 ALA A C 1
ATOM 783 O O . ALA A 1 98 ? 5.226 -7.822 -17.981 1.00 98.62 98 ALA A O 1
ATOM 784 N N . ILE A 1 99 ? 6.745 -9.375 -18.542 1.00 98.75 99 ILE A N 1
ATOM 785 C CA . ILE A 1 99 ? 5.820 -10.510 -18.412 1.00 98.75 99 ILE A CA 1
ATOM 786 C C . ILE A 1 99 ? 5.372 -10.666 -16.959 1.00 98.75 99 ILE A C 1
ATOM 788 O O . ILE A 1 99 ? 4.172 -10.762 -16.707 1.00 98.75 99 ILE A O 1
ATOM 792 N N . SER A 1 100 ? 6.306 -10.667 -16.005 1.00 98.75 100 SER A N 1
ATOM 793 C CA . SER A 1 100 ? 5.955 -10.750 -14.587 1.00 98.75 100 SER A CA 1
ATOM 794 C C . SER A 1 100 ? 5.134 -9.541 -14.141 1.00 98.75 100 SER A C 1
ATOM 796 O O . SER A 1 100 ? 4.139 -9.729 -13.452 1.00 98.75 100 SER A O 1
ATOM 798 N N . GLY A 1 101 ? 5.452 -8.335 -14.620 1.00 98.56 101 GLY A N 1
ATOM 799 C CA . GLY A 1 101 ? 4.687 -7.114 -14.353 1.00 98.56 101 GLY A CA 1
ATOM 800 C C . GLY A 1 101 ? 3.238 -7.197 -14.845 1.00 98.56 101 GLY A C 1
ATOM 801 O O . GLY A 1 101 ? 2.319 -6.888 -14.089 1.00 98.56 101 GLY A O 1
ATOM 802 N N . ILE A 1 102 ? 3.005 -7.695 -16.068 1.00 98.75 102 ILE A N 1
ATOM 803 C CA . ILE A 1 102 ? 1.649 -7.943 -16.598 1.00 98.75 102 ILE A CA 1
ATOM 804 C C . ILE A 1 102 ? 0.891 -8.942 -15.716 1.00 98.75 102 ILE A C 1
ATOM 806 O O . ILE A 1 102 ? -0.274 -8.712 -15.390 1.00 98.75 102 ILE A O 1
ATOM 810 N N . VAL A 1 103 ? 1.538 -10.046 -15.327 1.00 98.75 103 VAL A N 1
ATOM 811 C CA . VAL A 1 103 ? 0.913 -11.068 -14.475 1.00 98.75 103 VAL A CA 1
ATOM 812 C C . VAL A 1 103 ? 0.537 -10.483 -13.114 1.00 98.75 103 VAL A C 1
ATOM 814 O O . VAL A 1 103 ? -0.593 -10.676 -12.668 1.00 98.75 103 VAL A O 1
ATOM 817 N N . LEU A 1 104 ? 1.444 -9.735 -12.482 1.00 98.56 104 LEU A N 1
ATOM 818 C CA . LEU A 1 104 ? 1.202 -9.079 -11.196 1.00 98.56 104 LEU A CA 1
ATOM 819 C C . LEU A 1 104 ? 0.092 -8.031 -11.298 1.00 98.56 104 LEU A C 1
ATOM 821 O O . LEU A 1 104 ? -0.791 -7.998 -10.448 1.00 98.56 104 LEU A O 1
ATOM 825 N N . THR A 1 105 ? 0.074 -7.245 -12.375 1.00 98.50 105 THR A N 1
ATOM 826 C CA . THR A 1 105 ? -0.976 -6.248 -12.627 1.00 98.50 105 THR A CA 1
ATOM 827 C C . THR A 1 105 ? -2.345 -6.908 -12.765 1.00 98.50 105 THR A C 1
ATOM 829 O O . THR A 1 105 ? -3.314 -6.466 -12.152 1.00 98.50 105 THR A O 1
ATOM 832 N N . TYR A 1 106 ? -2.431 -8.004 -13.525 1.00 98.44 106 TYR A N 1
ATOM 833 C CA . TYR A 1 106 ? -3.666 -8.776 -13.652 1.00 98.44 106 TYR A CA 1
ATOM 834 C C . TYR A 1 106 ? -4.115 -9.352 -12.302 1.00 98.44 106 TYR A C 1
ATOM 836 O O . TYR A 1 106 ? -5.292 -9.274 -11.954 1.00 98.44 106 TYR A O 1
ATOM 844 N N . GLN A 1 107 ? -3.182 -9.906 -11.523 1.00 97.12 107 GLN A N 1
ATOM 845 C CA . GLN A 1 107 ? -3.473 -10.455 -10.199 1.00 97.12 107 GLN A CA 1
ATOM 846 C C . GLN A 1 107 ? -3.958 -9.379 -9.223 1.00 97.12 107 GLN A C 1
ATOM 848 O O . GLN A 1 107 ? -4.944 -9.597 -8.527 1.00 97.12 107 GLN A O 1
ATOM 853 N N . ALA A 1 108 ? -3.326 -8.208 -9.205 1.00 96.31 108 ALA A N 1
ATOM 854 C CA . ALA A 1 108 ? -3.744 -7.098 -8.358 1.00 96.31 108 ALA A CA 1
ATOM 855 C C . ALA A 1 108 ? -5.124 -6.544 -8.755 1.00 96.31 108 ALA A C 1
ATOM 857 O O . ALA A 1 108 ? -5.943 -6.238 -7.889 1.00 96.31 108 ALA A O 1
ATOM 858 N N . ALA A 1 109 ? -5.422 -6.466 -10.054 1.00 95.75 109 ALA A N 1
ATOM 859 C CA . ALA A 1 109 ? -6.705 -5.960 -10.536 1.00 95.75 109 ALA A CA 1
ATOM 860 C C . ALA A 1 109 ? -7.865 -6.952 -10.331 1.00 95.75 109 ALA A C 1
ATOM 862 O O . ALA A 1 109 ? -8.966 -6.540 -9.965 1.00 95.75 109 ALA A O 1
ATOM 863 N N . PHE A 1 110 ? -7.636 -8.250 -10.553 1.00 94.12 110 PHE A N 1
ATOM 864 C CA . PHE A 1 110 ? -8.727 -9.223 -10.724 1.00 94.12 110 PHE A CA 1
ATOM 865 C C . PHE A 1 110 ? -8.634 -10.474 -9.845 1.00 94.12 110 PHE A C 1
ATOM 867 O O . PHE A 1 110 ? -9.545 -11.297 -9.871 1.00 94.12 110 PHE A O 1
ATOM 874 N N . SER A 1 111 ? -7.546 -10.665 -9.101 1.00 93.12 111 SER A N 1
ATOM 875 C CA . SER A 1 111 ? -7.387 -11.790 -8.168 1.00 93.12 111 SER A CA 1
ATOM 876 C C . SER A 1 111 ? -7.417 -11.303 -6.719 1.00 93.12 111 SER A C 1
ATOM 878 O O . SER A 1 111 ? -7.537 -10.113 -6.457 1.00 93.12 111 SER A O 1
ATOM 880 N N . THR A 1 112 ? -7.311 -12.222 -5.760 1.00 90.50 112 THR A N 1
ATOM 881 C CA . THR A 1 112 ? -7.332 -11.896 -4.322 1.00 90.50 112 THR A CA 1
ATOM 882 C C . THR A 1 112 ? -5.958 -11.523 -3.764 1.00 90.50 112 THR A C 1
ATOM 884 O O . THR A 1 112 ? -5.865 -10.929 -2.697 1.00 90.50 112 THR A O 1
ATOM 887 N N . ARG A 1 113 ? -4.875 -11.868 -4.469 1.00 91.25 113 ARG A N 1
ATOM 888 C CA . ARG A 1 113 ? -3.491 -11.550 -4.091 1.00 91.25 113 ARG A CA 1
ATOM 889 C C . ARG A 1 113 ? -2.545 -11.676 -5.277 1.00 91.25 113 ARG A C 1
ATOM 891 O O . ARG A 1 113 ? -2.813 -12.445 -6.205 1.00 91.25 113 ARG A O 1
ATOM 898 N N . ILE A 1 114 ? -1.398 -11.009 -5.189 1.00 95.25 114 ILE A N 1
ATOM 899 C CA . ILE A 1 114 ? -0.262 -11.278 -6.071 1.00 95.25 114 ILE A CA 1
ATOM 900 C C . ILE A 1 114 ? 0.466 -12.569 -5.676 1.00 95.25 114 ILE A C 1
ATOM 902 O O . ILE A 1 114 ? 0.449 -13.021 -4.527 1.00 95.25 114 ILE A O 1
ATOM 906 N N . SER A 1 115 ? 1.107 -13.195 -6.655 1.00 96.56 115 SER A N 1
ATOM 907 C CA . SER A 1 115 ? 1.937 -14.375 -6.442 1.00 96.56 115 SER A CA 1
ATOM 908 C C . SER A 1 115 ? 3.357 -13.980 -6.052 1.00 96.56 115 SER A C 1
ATOM 910 O O . SER A 1 115 ? 4.061 -13.343 -6.832 1.00 96.56 115 SER A O 1
ATOM 912 N N . TYR A 1 116 ? 3.817 -14.480 -4.905 1.00 94.81 116 TYR A N 1
ATOM 913 C CA . TYR A 1 116 ? 5.189 -14.283 -4.425 1.00 94.81 116 TYR A CA 1
ATOM 914 C C . TYR A 1 116 ? 6.260 -14.723 -5.439 1.00 94.81 116 TYR A C 1
ATOM 916 O O . TYR A 1 116 ? 7.311 -14.106 -5.566 1.00 94.81 116 TYR A O 1
ATOM 924 N N . THR A 1 117 ? 5.996 -15.777 -6.215 1.00 97.69 117 THR A N 1
ATOM 925 C CA . THR A 1 117 ? 6.935 -16.249 -7.242 1.00 97.69 117 THR A CA 1
ATOM 926 C C . THR A 1 117 ? 7.068 -15.256 -8.394 1.00 97.69 117 THR A C 1
ATOM 928 O O . THR A 1 117 ? 8.179 -15.014 -8.865 1.00 97.69 117 THR A O 1
ATOM 931 N N . TRP A 1 118 ? 5.951 -14.683 -8.851 1.00 98.25 118 TRP A N 1
ATOM 932 C CA . TRP A 1 118 ? 5.966 -13.671 -9.908 1.00 98.25 118 TRP A CA 1
ATOM 933 C C . TRP A 1 118 ? 6.559 -12.352 -9.416 1.00 98.25 118 TRP A C 1
ATOM 935 O O . TRP A 1 118 ? 7.288 -11.716 -10.174 1.00 98.25 118 TRP A O 1
ATOM 945 N N . ASP A 1 119 ? 6.326 -12.006 -8.151 1.00 97.56 119 ASP A N 1
ATOM 946 C CA . ASP A 1 119 ? 6.914 -10.841 -7.493 1.00 97.56 119 ASP A CA 1
ATOM 947 C C . ASP A 1 119 ? 8.445 -10.950 -7.400 1.00 97.56 119 ASP A C 1
ATOM 949 O O . ASP A 1 119 ? 9.167 -10.112 -7.942 1.00 97.56 119 ASP A O 1
ATOM 953 N N . ILE A 1 120 ? 8.972 -12.073 -6.887 1.00 98.06 120 ILE A N 1
ATOM 954 C CA . ILE A 1 120 ? 10.422 -12.338 -6.901 1.00 98.06 120 ILE A CA 1
ATOM 955 C C . ILE A 1 120 ? 10.980 -12.291 -8.324 1.00 98.06 120 ILE A C 1
ATOM 957 O O . ILE A 1 120 ? 12.048 -11.718 -8.546 1.00 98.06 120 ILE A O 1
ATOM 961 N N . ALA A 1 121 ? 10.300 -12.908 -9.296 1.00 98.50 121 ALA A N 1
ATOM 962 C CA . ALA A 1 121 ? 10.760 -12.895 -10.681 1.00 98.50 121 ALA A CA 1
ATOM 963 C C . ALA A 1 121 ? 10.842 -11.462 -11.225 1.00 98.50 121 ALA A C 1
ATOM 965 O O . ALA A 1 121 ? 11.818 -11.118 -11.893 1.00 98.50 121 ALA A O 1
ATOM 966 N N . HIS A 1 122 ? 9.856 -10.620 -10.907 1.00 98.62 122 HIS A N 1
ATOM 967 C CA . HIS A 1 122 ? 9.845 -9.204 -11.252 1.00 98.62 122 HIS A CA 1
ATOM 968 C C . HIS A 1 122 ? 11.033 -8.466 -10.623 1.00 98.62 122 HIS A C 1
ATOM 970 O O . HIS A 1 122 ? 11.865 -7.941 -11.364 1.00 98.62 122 HIS A O 1
ATOM 976 N N . ILE A 1 123 ? 11.218 -8.556 -9.303 1.00 98.12 123 ILE A N 1
ATOM 977 C CA . ILE A 1 123 ? 12.329 -7.911 -8.581 1.00 98.12 123 ILE A CA 1
ATOM 978 C C . ILE A 1 123 ? 13.695 -8.387 -9.101 1.00 98.12 123 ILE A C 1
ATOM 980 O O . ILE A 1 123 ? 14.553 -7.579 -9.464 1.00 98.12 123 ILE A O 1
ATOM 984 N N . ALA A 1 124 ? 13.910 -9.701 -9.202 1.00 98.50 124 ALA A N 1
ATOM 985 C CA . ALA A 1 124 ? 15.179 -10.269 -9.657 1.00 98.50 124 ALA A CA 1
ATOM 986 C C . ALA A 1 124 ? 15.499 -9.870 -11.106 1.00 98.50 124 ALA A C 1
ATOM 988 O O . ALA A 1 124 ? 16.647 -9.547 -11.431 1.00 98.50 124 ALA A O 1
ATOM 989 N N . SER A 1 125 ? 14.489 -9.852 -11.980 1.00 98.56 125 SER A N 1
ATOM 990 C CA . SER A 1 125 ? 14.660 -9.393 -13.359 1.00 98.56 125 SER A CA 1
ATOM 991 C C . SER A 1 125 ? 14.957 -7.894 -13.440 1.00 98.56 125 SER A C 1
ATOM 993 O O . SER A 1 125 ? 15.784 -7.506 -14.262 1.00 98.56 125 SER A O 1
ATOM 995 N N . THR A 1 126 ? 14.410 -7.065 -12.545 1.00 98.31 126 THR A N 1
ATOM 996 C CA . THR A 1 126 ? 14.762 -5.641 -12.424 1.00 98.31 126 THR A CA 1
ATOM 997 C C . THR A 1 126 ? 16.229 -5.454 -12.040 1.00 98.31 126 THR A C 1
ATOM 999 O O . THR A 1 126 ? 16.939 -4.680 -12.686 1.00 98.31 126 THR A O 1
ATOM 1002 N N . LEU A 1 127 ? 16.747 -6.226 -11.077 1.00 98.50 127 LEU A N 1
ATOM 1003 C CA . LEU A 1 127 ? 18.179 -6.207 -10.743 1.00 98.50 127 LEU A CA 1
ATOM 1004 C C . LEU A 1 127 ? 19.051 -6.627 -11.939 1.00 98.50 127 LEU A C 1
ATOM 1006 O O . LEU A 1 127 ? 20.092 -6.017 -12.202 1.00 98.50 127 LEU A O 1
ATOM 1010 N N . ALA A 1 128 ? 18.610 -7.624 -12.711 1.00 98.50 128 ALA A N 1
ATOM 1011 C CA . ALA A 1 128 ? 19.287 -8.030 -13.941 1.00 98.50 128 ALA A CA 1
ATOM 1012 C C . ALA A 1 128 ? 19.232 -6.939 -15.029 1.00 98.50 128 ALA A C 1
ATOM 1014 O O . ALA A 1 128 ? 20.231 -6.711 -15.716 1.00 98.50 128 ALA A O 1
ATOM 1015 N N . VAL A 1 129 ? 18.109 -6.225 -15.171 1.00 98.44 129 VAL A N 1
ATOM 1016 C CA . VAL A 1 129 ? 17.987 -5.063 -16.065 1.00 98.44 129 VAL A CA 1
ATOM 1017 C C . VAL A 1 129 ? 18.984 -3.983 -15.661 1.00 98.44 129 VAL A C 1
ATOM 1019 O O . VAL A 1 129 ? 19.733 -3.527 -16.522 1.00 98.44 129 VAL A O 1
ATOM 1022 N N . ILE A 1 130 ? 19.065 -3.628 -14.374 1.00 98.19 130 ILE A N 1
ATOM 1023 C CA . ILE A 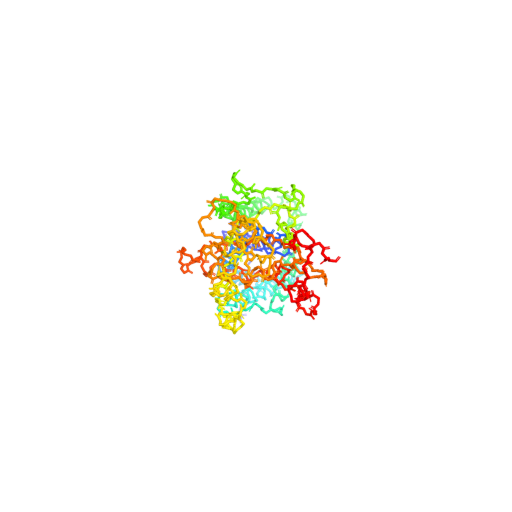1 130 ? 20.046 -2.656 -13.869 1.00 98.19 130 ILE A CA 1
ATOM 1024 C C . ILE A 1 130 ? 21.459 -3.103 -14.247 1.00 98.19 130 ILE A C 1
ATOM 1026 O O . ILE A 1 130 ? 22.197 -2.341 -14.868 1.00 98.19 130 ILE A O 1
ATOM 1030 N N . ALA A 1 131 ? 21.825 -4.351 -13.951 1.00 98.19 131 ALA A N 1
ATOM 1031 C CA . ALA A 1 131 ? 23.162 -4.866 -14.227 1.00 98.19 131 ALA A CA 1
ATOM 1032 C C . ALA A 1 131 ? 23.510 -4.832 -15.728 1.00 98.19 131 ALA A C 1
ATOM 1034 O O . ALA A 1 131 ? 24.568 -4.324 -16.116 1.00 98.19 131 ALA A O 1
ATOM 1035 N N . PHE A 1 132 ? 22.632 -5.347 -16.593 1.00 98.50 132 PHE A N 1
ATOM 1036 C CA . PHE A 1 132 ? 22.934 -5.510 -18.016 1.00 98.50 132 PHE A CA 1
ATOM 1037 C C . PHE A 1 132 ? 22.680 -4.253 -18.849 1.00 98.50 132 PHE A C 1
ATOM 1039 O O . PHE A 1 132 ? 23.525 -3.922 -19.683 1.00 98.50 132 PHE A O 1
ATOM 1046 N N . ALA A 1 133 ? 21.576 -3.533 -18.631 1.00 97.12 133 ALA A N 1
ATOM 1047 C CA . ALA A 1 133 ? 21.257 -2.319 -19.384 1.00 97.12 133 ALA A CA 1
ATOM 1048 C C . ALA A 1 133 ? 22.249 -1.194 -19.063 1.00 97.12 133 ALA A C 1
ATOM 1050 O O . ALA A 1 133 ? 22.774 -0.557 -19.980 1.00 97.12 133 ALA A O 1
ATOM 1051 N N . LEU A 1 134 ? 22.581 -1.002 -17.777 1.00 95.69 134 LEU A N 1
ATOM 1052 C CA . LEU A 1 134 ? 23.568 -0.002 -17.370 1.00 95.69 134 LEU A CA 1
ATOM 1053 C C . LEU A 1 134 ? 24.936 -0.332 -17.964 1.00 95.69 134 LEU A C 1
ATOM 1055 O O . LEU A 1 134 ? 25.556 0.528 -18.584 1.00 95.69 134 LEU A O 1
ATOM 1059 N N . THR A 1 135 ? 25.379 -1.588 -17.856 1.00 96.88 135 THR A N 1
ATOM 1060 C CA . THR A 1 135 ? 26.659 -2.015 -18.440 1.00 96.88 135 THR A CA 1
ATOM 1061 C C . THR A 1 135 ? 26.664 -1.841 -19.959 1.00 96.88 135 THR A C 1
ATOM 1063 O O . THR A 1 135 ? 27.659 -1.382 -20.517 1.00 96.88 135 THR A O 1
ATOM 1066 N N . HIS A 1 136 ? 25.561 -2.161 -20.644 1.00 97.00 136 HIS A N 1
ATOM 1067 C CA . HIS A 1 136 ? 25.422 -1.984 -22.090 1.00 97.00 136 HIS A CA 1
ATOM 1068 C C . HIS A 1 136 ? 25.594 -0.518 -22.513 1.00 97.00 136 HIS A C 1
ATOM 1070 O O . HIS A 1 136 ? 26.416 -0.220 -23.383 1.00 97.00 136 HIS A O 1
ATOM 1076 N N . ILE A 1 137 ? 24.871 0.401 -21.865 1.00 95.31 137 ILE A N 1
ATOM 1077 C CA . ILE A 1 137 ? 24.911 1.835 -22.179 1.00 95.31 137 ILE A CA 1
ATOM 1078 C C . ILE A 1 137 ? 26.266 2.433 -21.781 1.00 95.31 137 ILE A C 1
ATOM 1080 O O . ILE A 1 137 ? 26.919 3.077 -22.600 1.00 95.31 137 ILE A O 1
ATOM 1084 N N . VAL A 1 138 ? 26.743 2.180 -20.560 1.00 94.88 138 VAL A N 1
ATOM 1085 C CA . VAL A 1 138 ? 28.008 2.737 -20.053 1.00 94.88 138 VAL A CA 1
ATOM 1086 C C . VAL A 1 138 ? 29.199 2.269 -20.889 1.00 94.88 138 VAL A C 1
ATOM 1088 O O . VAL A 1 138 ? 30.064 3.082 -21.214 1.00 94.88 138 VAL A O 1
ATOM 1091 N N . ALA A 1 139 ? 29.242 1.000 -21.306 1.00 94.44 139 ALA A N 1
ATOM 1092 C CA . ALA A 1 139 ? 30.314 0.504 -22.170 1.00 94.44 139 ALA A CA 1
ATOM 1093 C C . ALA A 1 139 ? 30.365 1.245 -23.519 1.00 94.44 139 ALA A C 1
ATOM 1095 O O . ALA A 1 139 ? 31.457 1.538 -24.014 1.00 94.44 139 ALA A O 1
ATOM 1096 N N . LEU A 1 140 ? 29.206 1.591 -24.094 1.00 92.81 140 LEU A N 1
ATOM 1097 C CA . LEU A 1 140 ? 29.125 2.391 -25.320 1.00 92.81 140 LEU A CA 1
ATOM 1098 C C . LEU A 1 140 ? 29.639 3.819 -25.095 1.00 92.81 140 LEU A C 1
ATOM 1100 O O . LEU A 1 140 ? 30.520 4.258 -25.836 1.00 92.81 140 LEU A O 1
ATOM 1104 N N . LEU A 1 141 ? 29.172 4.491 -24.037 1.00 92.44 141 LEU A N 1
ATOM 1105 C CA . LEU A 1 141 ? 29.593 5.857 -23.698 1.00 92.44 141 LEU A CA 1
ATOM 1106 C C . LEU A 1 141 ? 31.107 5.938 -23.426 1.00 92.44 141 LEU A C 1
ATOM 1108 O O . LEU A 1 141 ? 31.794 6.852 -23.886 1.00 92.44 141 LEU A O 1
ATOM 1112 N N . LEU A 1 142 ? 31.665 4.969 -22.691 1.00 92.06 142 LEU A N 1
ATOM 1113 C CA . LEU A 1 142 ? 33.100 4.920 -22.392 1.00 92.06 142 LEU A CA 1
ATOM 1114 C C . LEU A 1 142 ? 33.944 4.680 -23.647 1.00 92.06 142 LEU A C 1
ATOM 1116 O O . LEU A 1 142 ? 35.006 5.290 -23.795 1.00 92.06 142 LEU A O 1
ATOM 1120 N N . ARG A 1 143 ? 33.486 3.815 -24.560 1.00 89.88 143 ARG A N 1
ATOM 1121 C CA . ARG A 1 143 ? 34.166 3.574 -25.841 1.00 89.88 143 ARG A CA 1
ATOM 1122 C C . ARG A 1 143 ? 34.244 4.849 -26.679 1.00 89.88 143 ARG A C 1
ATOM 1124 O O . ARG A 1 143 ? 35.286 5.130 -27.276 1.00 89.88 143 ARG A O 1
ATOM 1131 N N . ASP A 1 144 ? 33.166 5.621 -26.701 1.00 88.44 144 ASP A N 1
ATOM 1132 C CA . ASP A 1 144 ? 33.072 6.821 -27.530 1.00 88.44 144 ASP A CA 1
ATOM 1133 C C . ASP A 1 144 ? 33.901 7.967 -26.956 1.00 88.44 144 ASP A C 1
ATOM 1135 O O . ASP A 1 144 ? 34.653 8.604 -27.695 1.00 88.44 144 ASP A O 1
ATOM 1139 N N . ARG A 1 145 ? 33.913 8.127 -25.626 1.00 87.88 145 ARG A N 1
ATOM 1140 C CA . ARG A 1 145 ? 34.815 9.067 -24.939 1.00 87.88 145 ARG A CA 1
ATOM 1141 C C . ARG A 1 145 ? 36.294 8.754 -25.168 1.00 87.88 145 ARG A C 1
ATOM 1143 O O . ARG A 1 145 ? 37.078 9.672 -25.389 1.00 87.88 145 ARG A O 1
ATOM 1150 N N . ARG A 1 146 ? 36.684 7.472 -25.162 1.00 88.19 146 ARG A N 1
ATOM 1151 C CA . ARG A 1 146 ? 38.075 7.047 -25.429 1.00 88.19 146 ARG A CA 1
ATOM 1152 C C . ARG A 1 146 ? 38.530 7.322 -26.867 1.00 88.19 146 ARG A C 1
ATOM 1154 O O . ARG A 1 146 ? 39.728 7.381 -27.111 1.00 88.19 146 ARG A O 1
ATOM 1161 N N . SER A 1 147 ? 37.599 7.506 -27.804 1.00 80.44 147 SER A N 1
ATOM 1162 C CA . SER A 1 147 ? 37.900 7.747 -29.225 1.00 80.44 147 SER A CA 1
ATOM 1163 C C . SER A 1 147 ? 38.199 9.225 -29.562 1.00 80.44 147 SER A C 1
ATOM 1165 O O . SER A 1 147 ? 38.550 9.540 -30.702 1.00 80.44 147 SER A O 1
ATOM 1167 N N . GLY A 1 148 ? 38.086 10.137 -28.587 1.00 73.38 148 GLY A N 1
ATOM 1168 C CA . GLY A 1 148 ? 38.517 11.537 -28.698 1.00 73.38 148 GLY A CA 1
ATOM 1169 C C . GLY A 1 148 ? 37.714 12.407 -29.680 1.00 73.38 148 GLY A C 1
ATOM 1170 O O . GLY A 1 148 ? 36.552 12.136 -29.984 1.00 73.38 148 GLY A O 1
ATOM 1171 N N . ALA A 1 149 ? 38.346 13.478 -30.185 1.00 63.03 149 ALA A N 1
ATOM 1172 C CA . ALA A 1 149 ? 37.723 14.534 -31.003 1.00 63.03 149 ALA A CA 1
ATOM 1173 C C . ALA A 1 149 ? 37.047 14.040 -32.301 1.00 63.03 149 ALA A C 1
ATOM 1175 O O . ALA A 1 149 ? 36.145 14.700 -32.815 1.00 63.03 149 ALA A O 1
ATOM 1176 N N . SER A 1 150 ? 37.420 12.854 -32.795 1.00 71.00 150 SER A N 1
ATOM 1177 C CA . SER A 1 150 ? 36.821 12.217 -33.978 1.00 71.00 150 SER A CA 1
ATOM 1178 C C . SER A 1 150 ? 35.333 11.853 -33.817 1.00 71.00 150 SER A C 1
ATOM 1180 O O . SER A 1 150 ? 34.650 11.621 -34.812 1.00 71.00 150 SER A O 1
ATOM 1182 N N . GLN A 1 151 ? 34.810 11.837 -32.582 1.00 79.75 151 GLN A N 1
ATOM 1183 C CA . GLN A 1 151 ? 33.417 11.501 -32.261 1.00 79.75 151 GLN A CA 1
ATOM 1184 C C . GLN A 1 151 ? 32.587 12.684 -31.723 1.00 79.75 151 GLN A C 1
ATOM 1186 O O . GLN A 1 151 ? 31.511 12.471 -31.166 1.00 79.75 151 GLN A O 1
ATOM 1191 N N . ALA A 1 152 ? 33.019 13.936 -31.920 1.00 84.19 152 ALA A N 1
ATOM 1192 C CA . ALA A 1 152 ? 32.279 15.131 -31.483 1.00 84.19 152 ALA A CA 1
ATOM 1193 C C . ALA A 1 152 ? 30.750 15.115 -31.767 1.00 84.19 152 ALA A C 1
ATOM 1195 O O . ALA A 1 152 ? 29.985 15.394 -30.837 1.00 84.19 152 ALA A O 1
ATOM 1196 N N . PRO A 1 153 ? 30.256 14.745 -32.973 1.00 89.50 153 PRO A N 1
ATOM 1197 C CA . PRO A 1 153 ? 28.811 14.688 -33.227 1.00 89.50 153 PRO A CA 1
ATOM 1198 C C . PRO A 1 153 ? 28.089 13.594 -32.422 1.00 89.50 153 PRO A C 1
ATOM 1200 O O . PRO A 1 153 ? 26.951 13.803 -31.999 1.00 89.50 153 PRO A O 1
ATOM 1203 N N . VAL A 1 154 ? 28.748 12.458 -32.167 1.00 91.56 154 VAL A N 1
ATOM 1204 C CA . VAL A 1 154 ? 28.203 11.348 -31.366 1.00 91.56 154 VAL A CA 1
ATOM 1205 C C . VAL A 1 154 ? 28.117 11.750 -29.896 1.00 91.56 154 VAL A C 1
ATOM 1207 O O . VAL A 1 154 ? 27.064 11.591 -29.292 1.00 91.56 154 VAL A O 1
ATOM 1210 N N . LEU A 1 155 ? 29.159 12.379 -29.345 1.00 91.69 155 LEU A N 1
ATOM 1211 C CA . LEU A 1 155 ? 29.153 12.869 -27.960 1.00 91.69 155 LEU A CA 1
ATOM 1212 C C . LEU A 1 155 ? 28.052 13.919 -27.725 1.00 91.69 155 LEU A C 1
ATOM 1214 O O . LEU A 1 155 ? 27.417 13.939 -26.671 1.00 91.69 155 LEU A O 1
ATOM 1218 N N . ALA A 1 156 ? 27.798 14.792 -28.705 1.00 93.00 156 ALA A N 1
ATOM 1219 C C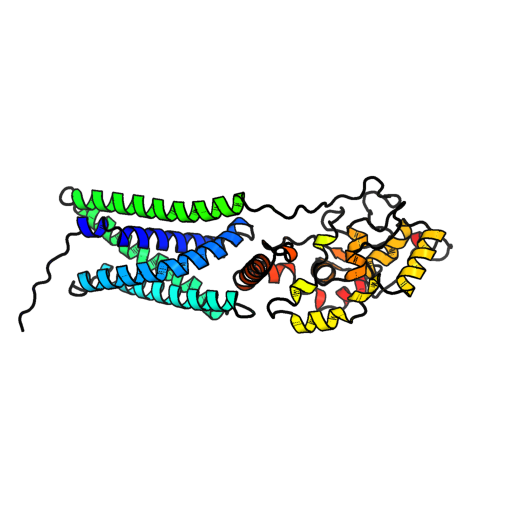A . ALA A 1 156 ? 26.687 15.740 -28.637 1.00 93.00 156 ALA A CA 1
ATOM 1220 C C . ALA A 1 156 ? 25.321 15.030 -28.670 1.00 93.00 156 ALA A C 1
ATOM 1222 O O . ALA A 1 156 ? 24.415 15.410 -27.930 1.00 93.00 156 ALA A O 1
ATOM 1223 N N . ALA A 1 157 ? 25.179 13.990 -29.496 1.00 94.94 157 ALA A N 1
ATOM 1224 C CA . ALA A 1 157 ? 23.974 13.167 -29.554 1.00 94.94 157 ALA A CA 1
ATOM 1225 C C . ALA A 1 157 ? 23.722 12.399 -28.241 1.00 94.94 157 ALA A C 1
ATOM 1227 O O . ALA A 1 157 ? 22.595 12.393 -27.753 1.00 94.94 157 ALA A O 1
ATOM 1228 N N . GLU A 1 158 ? 24.763 11.833 -27.624 1.00 95.19 158 GLU A N 1
ATOM 1229 C CA . GLU A 1 158 ? 24.696 11.166 -26.314 1.00 95.19 158 GLU A CA 1
ATOM 1230 C C . GLU A 1 158 ? 24.245 12.114 -25.196 1.00 95.19 158 GLU A C 1
ATOM 1232 O O . GLU A 1 158 ? 23.457 11.732 -24.333 1.00 95.19 158 GLU A O 1
ATOM 1237 N N . ARG A 1 159 ? 24.697 13.376 -25.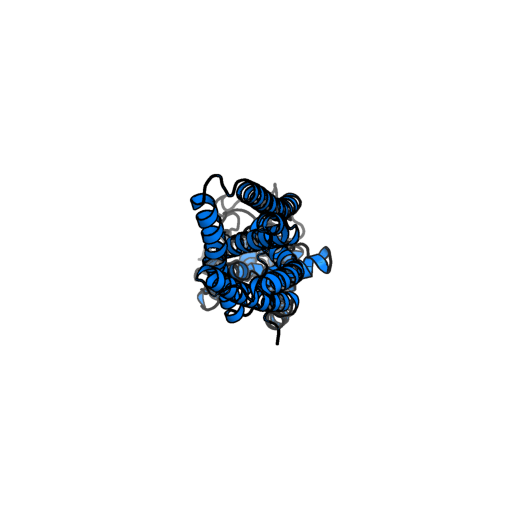219 1.00 94.88 159 ARG A N 1
ATOM 1238 C CA . ARG A 1 159 ? 24.219 14.400 -24.273 1.00 94.88 159 ARG A CA 1
ATOM 1239 C C . ARG A 1 159 ? 22.732 14.686 -24.457 1.00 94.88 159 ARG A C 1
ATOM 1241 O O . ARG A 1 159 ? 22.006 14.730 -23.469 1.00 94.88 159 ARG A O 1
ATOM 1248 N N . SER A 1 160 ? 22.271 14.853 -25.700 1.00 95.19 160 SER A N 1
ATOM 1249 C CA . SER A 1 160 ? 20.840 15.027 -25.990 1.00 95.19 160 SER A CA 1
ATOM 1250 C C . SER A 1 160 ? 20.018 13.817 -25.538 1.00 95.19 160 SER A C 1
ATOM 1252 O O . SER A 1 160 ? 18.946 13.996 -24.966 1.00 95.19 160 SER A O 1
ATOM 1254 N N . PHE A 1 161 ? 20.541 12.604 -25.732 1.00 97.50 161 PHE A N 1
ATOM 1255 C CA . PHE A 1 161 ? 19.925 11.377 -25.236 1.00 97.50 161 PHE A CA 1
ATOM 1256 C C . PHE A 1 161 ? 19.798 11.371 -23.709 1.00 97.50 161 PHE A C 1
ATOM 1258 O O . PHE A 1 161 ? 18.715 11.114 -23.186 1.00 97.50 161 PHE A O 1
ATOM 1265 N N . GLY A 1 162 ? 20.877 11.703 -22.993 1.00 97.56 162 GLY A N 1
ATOM 1266 C CA . GLY A 1 162 ? 20.885 11.759 -21.530 1.00 97.56 162 GLY A CA 1
ATOM 1267 C C . GLY A 1 162 ? 19.912 12.799 -20.973 1.00 97.56 162 GLY A C 1
ATOM 1268 O O . GLY A 1 162 ? 19.114 12.479 -20.097 1.00 97.56 162 GLY A O 1
ATOM 1269 N N . LEU A 1 163 ? 19.912 14.017 -21.526 1.00 98.12 163 LEU A N 1
ATOM 1270 C CA . LEU A 1 163 ? 18.973 15.072 -21.123 1.00 98.12 163 LEU A CA 1
ATOM 1271 C C . LEU A 1 163 ? 17.517 14.673 -21.382 1.00 98.12 163 LEU A C 1
ATOM 1273 O O . LEU A 1 163 ? 16.669 14.874 -20.518 1.00 98.12 163 LEU A O 1
ATOM 1277 N N . GLY A 1 164 ? 17.227 14.072 -22.538 1.00 98.25 164 GLY A N 1
ATOM 1278 C CA . GLY A 1 164 ? 15.883 13.590 -22.849 1.00 98.25 164 GLY A CA 1
ATOM 1279 C C . GLY A 1 164 ? 15.437 12.435 -21.944 1.00 98.25 164 GLY A C 1
ATOM 1280 O O . GLY A 1 164 ? 14.291 12.412 -21.508 1.00 98.25 164 GLY A O 1
ATOM 1281 N N . THR A 1 165 ? 16.349 11.516 -21.612 1.00 98.44 165 THR A N 1
ATOM 1282 C CA . THR A 1 165 ? 16.106 10.410 -20.668 1.00 98.44 165 THR A CA 1
ATOM 1283 C C . THR A 1 165 ? 15.727 10.955 -19.290 1.00 98.44 165 THR A C 1
ATOM 1285 O O . THR A 1 165 ? 14.719 10.545 -18.714 1.00 98.44 165 THR A O 1
ATOM 1288 N N . ILE A 1 166 ? 16.495 11.932 -18.789 1.00 98.69 166 ILE A N 1
ATOM 1289 C CA . ILE A 1 166 ? 16.216 12.615 -17.520 1.00 98.69 166 ILE A CA 1
ATOM 1290 C C . ILE A 1 166 ? 14.871 13.344 -17.586 1.00 98.69 166 ILE A C 1
ATOM 1292 O O . ILE A 1 166 ? 14.076 13.205 -16.667 1.00 98.69 166 ILE A O 1
ATOM 1296 N N . ALA A 1 167 ? 14.583 14.073 -18.668 1.00 98.56 167 ALA A N 1
ATOM 1297 C CA . ALA A 1 167 ? 13.331 14.814 -18.809 1.00 98.56 167 ALA A CA 1
ATOM 1298 C C . ALA A 1 167 ? 12.093 13.903 -18.730 1.00 98.56 167 ALA A C 1
ATOM 1300 O O . ALA A 1 167 ? 11.165 14.203 -17.985 1.00 98.56 167 ALA A O 1
ATOM 1301 N N . TRP A 1 168 ? 12.097 12.765 -19.433 1.00 98.38 168 TRP A N 1
ATOM 1302 C CA . TRP A 1 168 ? 11.008 11.781 -19.350 1.00 98.38 168 TRP A CA 1
ATOM 1303 C C . TRP A 1 168 ? 10.895 11.139 -17.967 1.00 98.38 168 TRP A C 1
ATOM 1305 O O . TRP A 1 168 ? 9.789 10.952 -17.469 1.00 98.38 168 TRP A O 1
ATOM 1315 N N . THR A 1 169 ? 12.030 10.857 -17.324 1.00 98.75 169 THR A N 1
ATOM 1316 C CA . THR A 1 169 ? 12.046 10.320 -15.957 1.00 98.75 169 THR A CA 1
ATOM 1317 C C . THR A 1 169 ? 11.430 11.313 -14.970 1.00 98.75 169 THR A C 1
ATOM 1319 O O . THR A 1 169 ? 10.554 10.955 -14.186 1.00 98.75 169 THR A O 1
ATOM 1322 N N . LEU A 1 170 ? 11.843 12.582 -15.041 1.00 98.75 170 LEU A N 1
ATOM 1323 C CA . LEU A 1 170 ? 11.316 13.657 -14.201 1.00 98.75 170 LEU A CA 1
ATOM 1324 C C . LEU A 1 170 ? 9.834 13.923 -14.464 1.00 98.75 170 LEU A C 1
ATOM 1326 O O . LEU A 1 170 ? 9.120 14.247 -13.524 1.00 98.75 170 LEU A O 1
ATOM 1330 N N . ALA A 1 171 ? 9.355 13.756 -15.699 1.00 98.50 171 ALA A N 1
ATOM 1331 C CA . ALA A 1 171 ? 7.933 13.871 -16.003 1.00 98.50 171 ALA A CA 1
ATOM 1332 C C . ALA A 1 171 ? 7.102 12.815 -15.252 1.00 98.50 171 ALA A C 1
ATOM 1334 O O . ALA A 1 171 ? 6.093 13.162 -14.645 1.00 98.50 171 ALA A O 1
ATOM 1335 N N . GLY A 1 172 ? 7.552 11.555 -15.220 1.00 98.50 172 GLY A N 1
ATOM 1336 C CA . GLY A 1 172 ? 6.893 10.503 -14.436 1.00 98.50 172 GLY A CA 1
ATOM 1337 C C . GLY A 1 172 ? 6.913 10.788 -12.930 1.00 98.50 172 GLY A C 1
ATOM 1338 O O . GLY A 1 172 ? 5.886 10.688 -12.260 1.00 98.50 172 GLY A O 1
ATOM 1339 N N . LEU A 1 173 ? 8.057 11.232 -12.399 1.00 98.69 173 LEU A N 1
ATOM 1340 C CA . LEU A 1 173 ? 8.174 11.624 -10.987 1.00 98.69 173 LEU A CA 1
ATOM 1341 C C . LEU A 1 173 ? 7.297 12.839 -10.642 1.00 98.69 173 LEU A C 1
ATOM 1343 O O . LEU A 1 173 ? 6.722 12.891 -9.558 1.00 98.69 173 LEU A O 1
ATOM 1347 N N . ALA A 1 174 ? 7.149 13.793 -11.564 1.00 98.69 174 ALA A N 1
ATOM 1348 C CA . ALA A 1 174 ? 6.272 14.944 -11.389 1.00 98.69 174 ALA A CA 1
ATOM 1349 C C . ALA A 1 174 ? 4.792 14.540 -11.337 1.00 98.69 174 ALA A C 1
ATOM 1351 O O . ALA A 1 174 ? 4.044 15.148 -10.580 1.00 98.69 174 ALA A O 1
ATOM 1352 N N . ILE A 1 175 ? 4.375 13.505 -12.079 1.00 98.62 175 ILE A N 1
ATOM 1353 C CA . ILE A 1 175 ? 3.012 12.952 -11.987 1.00 98.62 175 ILE A CA 1
ATOM 1354 C C . ILE A 1 175 ? 2.770 12.364 -10.594 1.00 98.62 175 ILE A C 1
ATOM 1356 O O . ILE A 1 175 ? 1.760 12.685 -9.973 1.00 98.62 175 ILE A O 1
ATOM 1360 N N . ILE A 1 176 ? 3.710 11.561 -10.078 1.00 98.69 176 ILE A N 1
ATOM 1361 C CA . ILE A 1 176 ? 3.618 11.002 -8.718 1.00 98.69 176 ILE A CA 1
ATOM 1362 C C . ILE A 1 176 ? 3.533 12.130 -7.686 1.00 98.69 176 ILE A C 1
ATOM 1364 O O . ILE A 1 176 ? 2.650 12.116 -6.830 1.00 98.69 176 ILE A O 1
ATOM 1368 N N . ALA A 1 177 ? 4.419 13.125 -7.777 1.00 98.44 177 ALA A N 1
ATOM 1369 C CA . ALA A 1 177 ? 4.439 14.251 -6.851 1.00 98.44 177 ALA A CA 1
ATOM 1370 C C . ALA A 1 177 ? 3.142 15.068 -6.919 1.00 98.44 177 ALA A C 1
ATOM 1372 O O . ALA A 1 177 ? 2.560 15.366 -5.882 1.00 98.44 177 ALA A O 1
ATOM 1373 N N . ALA A 1 178 ? 2.658 15.387 -8.122 1.00 98.44 178 ALA A N 1
ATOM 1374 C CA . ALA A 1 178 ? 1.417 16.128 -8.310 1.00 98.44 178 ALA A CA 1
ATOM 1375 C C . ALA A 1 178 ? 0.219 15.383 -7.712 1.00 98.44 178 ALA A C 1
ATOM 1377 O O . ALA A 1 178 ? -0.560 15.996 -6.992 1.00 98.44 178 ALA A O 1
ATOM 1378 N N . TRP A 1 179 ? 0.112 14.070 -7.944 1.00 97.75 179 TRP A N 1
ATOM 1379 C CA . TRP A 1 179 ? -0.968 13.259 -7.381 1.00 97.75 179 TRP A CA 1
ATOM 1380 C C . TRP A 1 179 ? -0.867 13.163 -5.854 1.00 97.75 179 TRP A C 1
ATOM 1382 O O . TRP A 1 179 ? -1.855 13.345 -5.150 1.00 97.75 179 TRP A O 1
ATOM 1392 N N . THR A 1 180 ? 0.344 12.973 -5.324 1.00 97.75 180 THR A N 1
ATOM 1393 C CA . THR A 1 180 ? 0.585 12.949 -3.871 1.00 97.75 180 THR A CA 1
ATOM 1394 C C . THR A 1 180 ? 0.173 14.261 -3.213 1.00 97.75 180 THR A C 1
ATOM 1396 O O . THR A 1 180 ? -0.461 14.246 -2.165 1.00 97.75 180 THR A O 1
ATOM 1399 N N . LEU A 1 181 ? 0.503 15.394 -3.836 1.00 97.25 181 LEU A N 1
ATOM 1400 C CA . LEU A 1 181 ? 0.183 16.725 -3.321 1.00 97.25 181 LEU A CA 1
ATOM 1401 C C . LEU A 1 181 ? -1.287 17.113 -3.519 1.00 97.25 181 LEU A C 1
ATOM 1403 O O . LEU A 1 181 ? -1.782 17.956 -2.778 1.00 97.25 181 LEU A O 1
ATOM 1407 N N . SER A 1 182 ? -1.974 16.542 -4.511 1.00 96.56 182 SER A N 1
ATOM 1408 C CA . SER A 1 182 ? -3.390 16.822 -4.764 1.00 96.56 182 SER A CA 1
ATOM 1409 C C . SER A 1 182 ? -4.336 15.909 -3.991 1.00 96.56 182 SER A C 1
ATOM 1411 O O . SER A 1 182 ? -5.541 16.140 -4.011 1.00 96.56 182 SER A O 1
ATOM 1413 N N . TYR A 1 183 ? -3.832 14.839 -3.375 1.00 95.31 183 TYR A N 1
ATOM 1414 C CA . TYR A 1 183 ? -4.665 13.926 -2.608 1.00 95.31 183 TYR A CA 1
ATOM 1415 C C . TYR A 1 183 ? -4.969 14.496 -1.225 1.00 95.31 183 TYR A C 1
ATOM 1417 O O . TYR A 1 183 ? -4.080 14.724 -0.405 1.00 95.31 183 TYR A O 1
ATOM 1425 N N . GLU A 1 184 ? -6.255 14.684 -0.956 1.00 92.12 184 GLU A N 1
ATOM 1426 C CA . GLU A 1 184 ? -6.739 15.109 0.347 1.00 92.12 184 GLU A CA 1
ATOM 1427 C C . GLU A 1 184 ? -6.918 13.886 1.249 1.00 92.12 184 GLU A C 1
ATOM 1429 O O . GLU A 1 184 ? -7.644 12.944 0.922 1.00 92.12 184 GLU A O 1
ATOM 1434 N N . TYR A 1 185 ? -6.274 13.887 2.413 1.00 87.31 185 TYR A N 1
ATOM 1435 C CA . TYR A 1 185 ? -6.527 12.860 3.420 1.00 87.31 185 TYR A CA 1
ATOM 1436 C C . TYR A 1 185 ? -7.917 13.032 4.029 1.00 87.31 185 TYR A C 1
ATOM 1438 O O . TYR A 1 185 ? -8.380 14.158 4.231 1.00 87.31 185 TYR A O 1
ATOM 1446 N N . VAL A 1 186 ? -8.554 11.909 4.372 1.00 90.06 186 VAL A N 1
ATOM 1447 C CA . VAL A 1 186 ? -9.700 11.931 5.284 1.00 90.06 186 VAL A CA 1
ATOM 1448 C C . VAL A 1 186 ? -9.190 12.464 6.617 1.00 90.06 186 VAL A C 1
ATOM 1450 O O . VAL A 1 186 ? -8.327 11.852 7.244 1.00 90.06 186 VAL A O 1
ATOM 1453 N N . GLN A 1 187 ? -9.684 13.635 7.008 1.00 90.62 187 GLN A N 1
ATOM 1454 C CA . GLN A 1 187 ? -9.317 14.258 8.271 1.00 90.62 187 GLN A CA 1
ATOM 1455 C C . GLN A 1 187 ? -9.981 13.479 9.406 1.00 90.62 187 GLN A C 1
ATOM 1457 O O . GLN A 1 187 ? -11.213 13.404 9.478 1.00 90.62 187 GLN A O 1
ATOM 1462 N N . LEU A 1 188 ? -9.149 12.873 10.250 1.00 92.88 188 LEU A N 1
ATOM 1463 C CA . LEU A 1 188 ? -9.560 12.183 11.465 1.00 92.88 188 LEU A CA 1
ATOM 1464 C C . LEU A 1 188 ? -9.417 13.147 12.640 1.00 92.88 188 LEU A C 1
ATOM 1466 O O . LEU A 1 188 ? -8.358 13.751 12.824 1.00 92.88 188 LEU A O 1
ATOM 1470 N N . THR A 1 189 ? -10.474 13.279 13.433 1.00 93.62 189 THR A N 1
ATOM 1471 C CA . THR A 1 189 ? -10.481 14.114 14.633 1.00 93.62 189 THR A CA 1
ATOM 1472 C C . THR A 1 189 ? -10.191 13.234 15.842 1.00 93.62 189 THR A C 1
ATOM 1474 O O . THR A 1 189 ? -11.076 12.581 16.385 1.00 93.62 189 THR A O 1
ATOM 1477 N N . ASN A 1 190 ? -8.925 13.204 16.253 1.00 96.06 190 ASN A N 1
ATOM 1478 C CA . ASN A 1 190 ? -8.443 12.416 17.391 1.00 96.06 190 ASN A CA 1
ATOM 1479 C C . ASN A 1 190 ? -8.437 13.240 18.684 1.00 96.06 190 ASN A C 1
ATOM 1481 O O . ASN A 1 190 ? -7.444 13.288 19.410 1.00 96.06 190 ASN A O 1
ATOM 1485 N N . GLU A 1 191 ? -9.540 13.931 18.938 1.00 95.69 191 GLU A N 1
ATOM 1486 C CA . GLU A 1 191 ? -9.712 14.798 20.097 1.00 95.69 191 GLU A CA 1
ATOM 1487 C C . GLU A 1 191 ? -10.925 14.325 20.888 1.00 95.69 191 GLU A C 1
ATOM 1489 O O . GLU A 1 191 ? -11.929 13.892 20.319 1.00 95.69 191 GLU A O 1
ATOM 1494 N N . PHE A 1 192 ? -10.821 14.384 22.212 1.00 95.38 192 PHE A N 1
ATOM 1495 C CA . PHE A 1 192 ? -11.992 14.203 23.054 1.00 95.38 192 PHE A CA 1
ATOM 1496 C C . PHE A 1 192 ? -12.949 15.394 22.870 1.00 95.38 192 PHE A C 1
ATOM 1498 O O . PHE A 1 192 ? -12.481 16.505 22.607 1.00 95.38 192 PHE A O 1
ATOM 1505 N N . PRO A 1 193 ? -14.269 15.199 23.040 1.00 92.12 193 PRO A N 1
ATOM 1506 C CA . PRO A 1 193 ? -15.210 16.311 23.160 1.00 92.12 193 PRO A CA 1
ATOM 1507 C C . PRO A 1 193 ? -14.757 17.339 24.213 1.00 92.12 193 PRO A C 1
ATOM 1509 O O . PRO A 1 193 ? -14.140 16.969 25.211 1.00 92.12 193 PRO A O 1
ATOM 1512 N N . GLU A 1 194 ? -15.076 18.624 24.028 1.00 92.12 194 GLU A N 1
ATOM 1513 C CA . GLU A 1 194 ? -14.683 19.684 24.982 1.00 92.12 194 GLU A CA 1
ATOM 1514 C C . GLU A 1 194 ? -15.223 19.441 26.402 1.00 92.12 194 GLU A C 1
ATOM 1516 O O . GLU A 1 194 ? -14.615 19.852 27.388 1.00 92.12 194 GLU A O 1
ATOM 1521 N N . ASP A 1 195 ? -16.359 18.754 26.506 1.00 91.88 195 ASP A N 1
ATOM 1522 C CA . ASP A 1 195 ? -17.018 18.371 27.750 1.00 91.88 195 ASP A CA 1
ATOM 1523 C C . ASP A 1 195 ? -16.624 16.964 28.234 1.00 91.88 195 ASP A C 1
ATOM 1525 O O . ASP A 1 195 ? -17.326 16.372 29.059 1.00 91.88 195 ASP A O 1
ATOM 1529 N N . TYR A 1 196 ? -15.527 16.394 27.724 1.00 95.81 196 TYR A N 1
ATOM 1530 C CA . TYR A 1 196 ? -15.083 15.059 28.112 1.00 95.81 196 TYR A CA 1
ATOM 1531 C C . TYR A 1 196 ? -14.663 14.990 29.579 1.00 95.81 196 TYR A C 1
ATOM 1533 O O . TYR A 1 196 ? -13.731 15.655 30.027 1.00 95.81 196 TYR A O 1
ATOM 1541 N N . ASP A 1 197 ? -15.352 14.137 30.332 1.00 94.56 197 ASP A N 1
ATOM 1542 C CA . ASP A 1 197 ? -15.141 13.988 31.763 1.00 94.56 197 ASP A CA 1
ATOM 1543 C C . ASP A 1 197 ? -13.925 13.094 32.059 1.00 94.56 197 ASP A C 1
ATOM 1545 O O . ASP A 1 197 ? -13.914 11.894 31.756 1.00 94.56 197 ASP A O 1
ATOM 1549 N N . LEU A 1 198 ? -12.906 13.689 32.683 1.00 94.19 198 LEU A N 1
ATOM 1550 C CA . LEU A 1 198 ? -11.654 13.055 33.103 1.00 94.19 198 LEU A CA 1
ATOM 1551 C C . LEU A 1 198 ? -11.603 12.782 34.617 1.00 94.19 198 LEU A C 1
ATOM 1553 O O . LEU A 1 198 ? -10.521 12.739 35.200 1.00 94.19 198 LEU A O 1
ATOM 1557 N N . GLN A 1 199 ? -12.747 12.568 35.275 1.00 91.94 199 GLN A N 1
ATOM 1558 C CA . GLN A 1 199 ? -12.816 12.340 36.728 1.00 91.94 199 GLN A CA 1
ATOM 1559 C C . GLN A 1 199 ? -11.919 11.204 37.267 1.00 91.94 199 GLN A C 1
ATOM 1561 O O . GLN A 1 199 ? -11.594 11.199 38.451 1.00 91.94 199 GLN A O 1
ATOM 1566 N N . TYR A 1 200 ? -11.498 10.260 36.419 1.00 90.25 200 TYR A N 1
ATOM 1567 C CA . TYR A 1 200 ? -10.608 9.149 36.786 1.00 90.25 200 TYR A CA 1
ATOM 1568 C C . TYR A 1 200 ? -9.108 9.448 36.602 1.00 90.25 200 TYR A C 1
ATOM 1570 O O . TYR A 1 200 ? -8.279 8.559 36.808 1.00 90.25 200 TYR A O 1
ATOM 1578 N N . GLY A 1 201 ? -8.763 10.684 36.235 1.00 92.44 201 GLY A N 1
ATOM 1579 C CA . GLY A 1 201 ? -7.399 11.138 35.970 1.00 92.44 201 GLY A CA 1
ATOM 1580 C C . GLY A 1 201 ? -7.114 11.317 34.479 1.00 92.44 201 GLY A C 1
ATOM 1581 O O . GLY A 1 201 ? -7.589 10.555 33.636 1.00 92.44 201 GLY A O 1
ATOM 1582 N N . GLU A 1 202 ? -6.300 12.324 34.153 1.00 92.56 202 GLU A N 1
ATOM 1583 C CA . GLU A 1 202 ? -5.869 12.611 32.774 1.00 92.56 202 GLU A CA 1
ATOM 1584 C C . GLU A 1 202 ? -5.030 11.471 32.170 1.00 92.56 202 GLU A C 1
ATOM 1586 O O . GLU A 1 202 ? -4.994 11.295 30.956 1.00 92.56 202 GLU A O 1
ATOM 1591 N N . ASP A 1 203 ? -4.382 10.665 33.013 1.00 93.81 203 ASP A N 1
ATOM 1592 C CA . ASP A 1 203 ? -3.597 9.488 32.636 1.00 93.81 203 ASP A CA 1
ATOM 1593 C C . ASP A 1 203 ? -4.453 8.228 32.411 1.00 93.81 203 ASP A C 1
ATOM 1595 O O . ASP A 1 203 ? -3.957 7.224 31.892 1.00 93.81 203 ASP A O 1
ATOM 1599 N N . ARG A 1 204 ? -5.744 8.270 32.766 1.00 94.62 204 ARG A N 1
ATOM 1600 C CA . ARG A 1 204 ? -6.701 7.164 32.617 1.00 94.62 204 ARG A CA 1
ATOM 1601 C C . ARG A 1 204 ? -8.016 7.631 31.967 1.00 94.62 204 ARG A C 1
ATOM 1603 O O . ARG A 1 204 ? -9.090 7.397 32.523 1.00 94.62 204 ARG A O 1
ATOM 1610 N N . PRO A 1 205 ? -7.992 8.219 30.759 1.00 96.31 205 PRO A N 1
ATOM 1611 C CA . PRO A 1 205 ? -9.183 8.832 30.160 1.00 96.31 205 PRO A CA 1
ATOM 1612 C C . PRO A 1 205 ? -10.308 7.834 29.845 1.00 96.31 205 PRO A C 1
ATOM 1614 O O . PRO A 1 205 ? -11.470 8.225 29.747 1.00 96.31 205 PRO A O 1
ATOM 1617 N N . PHE A 1 206 ? -9.988 6.546 29.705 1.00 96.88 206 PHE A N 1
ATOM 1618 C CA . PHE A 1 206 ? -10.952 5.476 29.426 1.00 96.88 206 PHE A CA 1
ATOM 1619 C C . PHE A 1 206 ? -11.376 4.697 30.674 1.00 96.88 206 PHE A C 1
ATOM 1621 O O . PHE A 1 206 ? -12.219 3.801 30.577 1.00 96.88 206 PHE A O 1
ATOM 1628 N N . ALA A 1 207 ? -10.821 5.026 31.844 1.00 95.06 207 ALA A N 1
ATOM 1629 C CA . ALA A 1 207 ? -11.255 4.414 33.088 1.00 95.06 207 ALA A CA 1
ATOM 1630 C C . ALA A 1 207 ? -12.756 4.653 33.302 1.00 95.06 207 ALA A C 1
ATOM 1632 O O . ALA A 1 207 ? -13.301 5.666 32.845 1.00 95.06 207 ALA A O 1
ATOM 1633 N N . PRO A 1 208 ? -13.446 3.715 33.964 1.00 93.44 208 PRO A N 1
ATOM 1634 C CA . PRO A 1 208 ? -12.953 2.496 34.640 1.00 93.44 208 PRO A CA 1
ATOM 1635 C C . PRO A 1 208 ? -12.568 1.308 33.729 1.00 93.44 208 PRO A C 1
ATOM 1637 O O . PRO A 1 208 ? -12.177 0.256 34.231 1.00 93.44 208 PRO A O 1
ATOM 1640 N N . SER A 1 209 ? -12.641 1.434 32.399 1.00 94.69 209 SER A N 1
ATOM 1641 C CA . SER A 1 209 ? -12.025 0.437 31.513 1.00 94.69 209 SER A CA 1
ATOM 1642 C C . SER A 1 209 ? -10.507 0.388 31.708 1.00 94.69 209 SER A C 1
ATOM 1644 O O . SER A 1 209 ? -9.873 1.419 31.937 1.00 94.69 209 SER A O 1
ATOM 1646 N N . LEU A 1 210 ? -9.905 -0.794 31.551 1.00 95.69 210 LEU A N 1
ATOM 1647 C CA . LEU A 1 210 ? -8.445 -0.922 31.464 1.00 95.69 210 LEU A CA 1
ATOM 1648 C C . LEU A 1 210 ? -7.917 -0.749 30.033 1.00 95.69 210 LEU A C 1
ATOM 1650 O O . LEU A 1 210 ? -6.714 -0.890 29.803 1.00 95.69 210 LEU A O 1
ATOM 1654 N N . ALA A 1 211 ? -8.800 -0.449 29.082 1.00 96.94 211 ALA A N 1
ATOM 1655 C CA . ALA A 1 211 ? -8.430 -0.219 27.701 1.00 96.94 211 ALA A CA 1
ATOM 1656 C C . ALA A 1 211 ? -7.622 1.075 27.560 1.00 96.94 211 ALA A C 1
ATOM 1658 O O . ALA A 1 211 ? -7.901 2.089 28.199 1.00 96.94 211 ALA A O 1
ATOM 1659 N N . THR A 1 212 ? -6.609 1.044 26.700 1.00 97.56 212 THR A N 1
ATOM 1660 C CA . THR A 1 212 ? -5.710 2.178 26.456 1.00 97.56 212 THR A CA 1
ATOM 1661 C C . THR A 1 212 ? -5.456 2.355 24.967 1.00 97.56 212 THR A C 1
ATOM 1663 O O . THR A 1 212 ? -5.545 1.404 24.190 1.00 97.56 212 THR A O 1
ATOM 1666 N N . THR A 1 213 ? -5.101 3.570 24.566 1.00 97.69 213 THR A N 1
ATOM 1667 C CA . THR A 1 213 ? -4.600 3.864 23.221 1.00 97.69 213 THR A CA 1
ATOM 1668 C C . THR A 1 213 ? -3.087 4.052 23.261 1.00 97.69 213 THR A C 1
ATOM 1670 O O . THR A 1 213 ? -2.531 4.457 24.283 1.00 97.69 213 THR A O 1
ATOM 1673 N N . VAL A 1 214 ? -2.392 3.790 22.149 1.00 96.69 214 VAL A N 1
ATOM 1674 C CA . VAL A 1 214 ? -0.935 4.032 22.051 1.00 96.69 214 VAL A CA 1
ATOM 1675 C C . VAL A 1 214 ? -0.586 5.510 22.273 1.00 96.69 214 VAL A C 1
ATOM 1677 O O . VAL A 1 214 ? 0.489 5.821 22.780 1.00 96.69 214 VAL A O 1
ATOM 1680 N N . THR A 1 215 ? -1.490 6.422 21.911 1.00 95.56 215 THR A N 1
ATOM 1681 C CA . THR A 1 215 ? -1.312 7.873 22.076 1.00 95.56 215 THR A CA 1
ATOM 1682 C C . THR A 1 215 ? -1.705 8.374 23.466 1.00 95.56 215 THR A C 1
ATOM 1684 O O . THR A 1 215 ? -1.370 9.503 23.808 1.00 95.56 215 THR A O 1
ATOM 1687 N N . GLY A 1 216 ? -2.443 7.576 24.245 1.00 95.56 216 GLY A N 1
ATOM 1688 C CA . GLY A 1 216 ? -3.105 8.012 25.477 1.00 95.56 216 GLY A CA 1
ATOM 1689 C C . GLY A 1 216 ? -4.333 8.906 25.256 1.00 95.56 216 GLY A C 1
ATOM 1690 O O . GLY A 1 216 ? -4.987 9.264 26.225 1.00 95.56 216 GLY A O 1
ATOM 1691 N N . GLY A 1 217 ? -4.663 9.258 24.008 1.00 95.62 217 GLY A N 1
ATOM 1692 C CA . GLY A 1 217 ? -5.785 10.132 23.649 1.00 95.62 217 GLY A CA 1
ATOM 1693 C C . GLY A 1 217 ? -6.894 9.421 22.872 1.00 95.62 217 GLY A C 1
ATOM 1694 O O . GLY A 1 217 ? -6.815 8.214 22.627 1.00 95.62 217 GLY A O 1
ATOM 1695 N N . ALA A 1 218 ? -7.912 10.188 22.480 1.00 97.12 218 ALA A N 1
ATOM 1696 C CA . ALA A 1 218 ? -9.033 9.724 21.668 1.00 97.12 218 ALA A CA 1
ATOM 1697 C C . ALA A 1 218 ? -8.600 9.274 20.266 1.00 97.12 218 ALA A C 1
ATOM 1699 O O . ALA A 1 218 ? -7.586 9.727 19.729 1.00 97.12 218 ALA A O 1
ATOM 1700 N N . TYR A 1 219 ? -9.433 8.443 19.647 1.00 97.50 219 TYR A N 1
ATOM 1701 C CA . TYR A 1 219 ? -9.389 8.155 18.219 1.00 97.50 219 TYR A CA 1
ATOM 1702 C C . TYR A 1 219 ? -10.724 8.490 17.573 1.00 97.50 219 TYR A C 1
ATOM 1704 O O . TYR A 1 219 ? -11.779 8.207 18.132 1.00 97.50 219 TYR A O 1
ATOM 1712 N N . ASP A 1 220 ? -10.681 9.031 16.360 1.00 95.38 220 ASP A N 1
ATOM 1713 C CA . ASP A 1 220 ? -11.876 9.196 15.541 1.00 95.38 220 ASP A CA 1
ATOM 1714 C C . ASP A 1 220 ? -12.569 7.836 15.345 1.00 95.38 220 ASP A C 1
ATOM 1716 O O . ASP A 1 220 ? -11.938 6.879 14.882 1.00 95.38 220 ASP A O 1
ATOM 1720 N N . GLY A 1 221 ? -13.857 7.734 15.682 1.00 93.62 221 GLY A N 1
ATOM 1721 C CA . GLY A 1 221 ? -14.597 6.467 15.633 1.00 93.62 221 GLY A CA 1
ATOM 1722 C C . GLY A 1 221 ? -14.563 5.798 14.254 1.00 93.62 221 GLY A C 1
ATOM 1723 O O . GLY A 1 221 ? -14.429 4.576 14.163 1.00 93.62 221 GLY A O 1
ATOM 1724 N N . ARG A 1 222 ? -14.533 6.598 13.178 1.00 92.88 222 ARG A N 1
ATOM 1725 C CA . ARG A 1 222 ? -14.466 6.106 11.791 1.00 92.88 222 ARG A CA 1
ATOM 1726 C C . ARG A 1 222 ? -13.190 5.314 11.518 1.00 92.88 222 ARG A C 1
ATOM 1728 O O . ARG A 1 222 ? -13.191 4.413 10.686 1.00 92.88 222 ARG A O 1
ATOM 1735 N N . SER A 1 223 ? -12.107 5.617 12.236 1.00 94.38 223 SER A N 1
ATOM 1736 C CA . SER A 1 223 ? -10.827 4.912 12.096 1.00 94.38 223 SER A CA 1
ATOM 1737 C C . SER A 1 223 ? -10.835 3.495 12.674 1.00 94.38 223 SER A C 1
ATOM 1739 O O . SER A 1 223 ? -9.948 2.706 12.356 1.00 94.38 223 SER A O 1
ATOM 1741 N N . LEU A 1 224 ? -11.831 3.173 13.503 1.00 95.38 224 LEU A N 1
ATOM 1742 C CA . LEU A 1 224 ? -12.016 1.859 14.109 1.00 95.38 224 LEU A CA 1
ATOM 1743 C C . LEU A 1 224 ? -13.173 1.076 13.476 1.00 95.38 224 LEU A C 1
ATOM 1745 O O . LEU A 1 224 ? -13.367 -0.073 13.847 1.00 95.38 224 LEU A O 1
ATOM 1749 N N . GLY A 1 225 ? -13.936 1.652 12.545 1.00 93.19 225 GLY A N 1
ATOM 1750 C CA . GLY A 1 225 ? -15.023 0.973 11.829 1.00 93.19 225 GLY A CA 1
ATOM 1751 C C . GLY A 1 225 ? -14.614 0.447 10.449 1.00 93.19 225 GLY A C 1
ATOM 1752 O O . GLY A 1 225 ? -13.436 0.224 10.158 1.00 93.19 225 GLY A O 1
ATOM 1753 N N . GLY A 1 226 ? -15.603 0.263 9.574 1.00 91.25 226 GLY A N 1
ATOM 1754 C CA . GLY A 1 226 ? -15.406 -0.079 8.167 1.00 91.25 226 GLY A CA 1
ATOM 1755 C C . GLY A 1 226 ? -15.225 -1.573 7.905 1.00 91.25 226 GLY A C 1
ATOM 1756 O O . GLY A 1 226 ? -14.607 -1.946 6.907 1.00 91.25 226 GLY A O 1
ATOM 1757 N N . SER A 1 227 ? -15.754 -2.453 8.761 1.00 93.19 227 SER A N 1
ATOM 1758 C CA . SER A 1 227 ? -15.569 -3.914 8.639 1.00 93.19 227 SER A CA 1
ATOM 1759 C C . SER A 1 227 ? -16.088 -4.505 7.326 1.00 93.19 227 SER A C 1
ATOM 1761 O O . SER A 1 227 ? -15.586 -5.527 6.855 1.00 93.19 227 SER A O 1
ATOM 1763 N N . GLN A 1 228 ? -17.081 -3.858 6.709 1.00 89.88 228 GLN A N 1
ATOM 1764 C CA . GLN A 1 228 ? -17.624 -4.265 5.411 1.00 89.88 228 GLN A CA 1
ATOM 1765 C C . GLN A 1 228 ? -16.537 -4.301 4.329 1.00 89.88 228 GLN A C 1
ATOM 1767 O O . GLN A 1 228 ? -16.499 -5.255 3.547 1.00 89.88 228 GLN A O 1
ATOM 1772 N N . SER A 1 229 ? -15.610 -3.336 4.361 1.00 89.31 229 SER A N 1
ATOM 1773 C CA . SER A 1 229 ? -14.474 -3.224 3.440 1.00 89.31 229 SER A CA 1
ATOM 1774 C C . SER A 1 229 ? -13.596 -4.480 3.426 1.00 89.31 229 SER A C 1
ATOM 1776 O O . SER A 1 229 ? -13.140 -4.903 2.366 1.00 89.31 229 SER A O 1
ATOM 1778 N N . CYS A 1 230 ? -13.425 -5.161 4.563 1.00 90.81 230 CYS A N 1
ATOM 1779 C CA . CYS A 1 230 ? -12.562 -6.341 4.670 1.00 90.81 230 CYS A CA 1
ATOM 1780 C C . CYS A 1 230 ? -13.076 -7.526 3.835 1.00 90.81 230 CYS A C 1
ATOM 1782 O O . CYS A 1 230 ? -12.293 -8.331 3.330 1.00 90.81 230 CYS A O 1
ATOM 1784 N N . GLY A 1 231 ? -14.400 -7.633 3.686 1.00 86.12 231 GLY A N 1
ATOM 1785 C CA . GLY A 1 231 ? -15.049 -8.649 2.858 1.00 86.12 231 GLY A CA 1
ATOM 1786 C C . GLY A 1 231 ? -15.182 -8.253 1.389 1.00 86.12 231 GLY A C 1
ATOM 1787 O O . GLY A 1 231 ? -15.655 -9.057 0.591 1.00 86.12 231 GLY A O 1
ATOM 1788 N N . THR A 1 232 ? -14.798 -7.033 1.014 1.00 73.88 232 THR A N 1
ATOM 1789 C CA . THR A 1 232 ? -14.795 -6.625 -0.392 1.00 73.88 232 THR A CA 1
ATOM 1790 C C . THR A 1 232 ? -13.617 -7.269 -1.130 1.00 73.88 232 THR A C 1
ATOM 1792 O O . THR A 1 232 ? -12.722 -7.865 -0.526 1.00 73.88 232 THR A O 1
ATOM 1795 N N . ALA A 1 233 ? -13.626 -7.215 -2.462 1.00 66.62 233 ALA A N 1
ATOM 1796 C CA . ALA A 1 233 ? -12.524 -7.713 -3.285 1.00 66.62 233 ALA A CA 1
ATOM 1797 C C . ALA A 1 233 ? -12.230 -9.235 -3.210 1.00 66.62 233 ALA A C 1
ATOM 1799 O O . ALA A 1 233 ? -11.241 -9.686 -3.796 1.00 66.62 233 ALA A O 1
ATOM 1800 N N . GLY A 1 234 ? -13.061 -10.044 -2.549 1.00 70.56 234 GLY A N 1
ATOM 1801 C CA . GLY A 1 234 ? -12.891 -11.500 -2.498 1.00 70.56 234 GLY A CA 1
ATOM 1802 C C . GLY A 1 234 ? -11.859 -12.022 -1.495 1.00 70.56 234 GLY A C 1
ATOM 1803 O O . GLY A 1 234 ? -11.482 -13.189 -1.590 1.00 70.56 234 GLY A O 1
ATOM 1804 N N . CYS A 1 235 ? -11.369 -11.199 -0.556 1.00 82.44 235 CYS A N 1
ATOM 1805 C CA . CYS A 1 235 ? -10.279 -11.590 0.353 1.00 82.44 235 CYS A CA 1
ATOM 1806 C C . CYS A 1 235 ? -10.766 -12.242 1.664 1.00 82.44 235 CYS A C 1
ATOM 1808 O O . CYS A 1 235 ? -10.392 -13.381 1.938 1.00 82.44 235 CYS A O 1
ATOM 1810 N N . HIS A 1 236 ? -11.616 -11.567 2.456 1.00 92.75 236 HIS A N 1
ATOM 1811 C CA . HIS A 1 236 ? -12.117 -12.074 3.752 1.00 92.75 236 HIS A CA 1
ATOM 1812 C C . HIS A 1 236 ? -13.636 -12.301 3.784 1.00 92.75 236 HIS A C 1
ATOM 1814 O O . HIS A 1 236 ? -14.269 -12.142 4.825 1.00 92.75 236 HIS A O 1
ATOM 1820 N N . GLU A 1 237 ? -14.237 -12.672 2.652 1.00 92.38 237 GLU A N 1
ATOM 1821 C CA . GLU A 1 237 ? -15.697 -12.806 2.514 1.00 92.38 237 GLU A CA 1
ATOM 1822 C C . GLU A 1 237 ? -16.337 -13.727 3.562 1.00 92.38 237 GLU A C 1
ATOM 1824 O O . GLU A 1 237 ? -17.399 -13.410 4.096 1.00 92.38 237 GLU A O 1
ATOM 1829 N N . GLU A 1 238 ? -15.705 -14.867 3.844 1.00 93.94 238 GLU A N 1
ATOM 1830 C CA . GLU A 1 238 ? -16.225 -15.865 4.781 1.00 93.94 238 GLU A CA 1
ATOM 1831 C C . GLU A 1 238 ? -16.218 -15.340 6.218 1.00 93.94 238 GLU A C 1
ATOM 1833 O O . GLU A 1 238 ? -17.278 -15.230 6.827 1.00 93.94 238 GLU A O 1
ATOM 1838 N N . ILE A 1 239 ? -15.055 -14.913 6.718 1.00 93.50 239 ILE A N 1
ATOM 1839 C CA . ILE A 1 239 ? -14.908 -14.390 8.086 1.00 93.50 239 ILE A CA 1
ATOM 1840 C C . ILE A 1 239 ? -15.767 -13.138 8.288 1.00 93.50 239 ILE A C 1
ATOM 1842 O O . ILE A 1 239 ? -16.391 -12.977 9.333 1.00 93.50 239 ILE A O 1
ATOM 1846 N N . LYS A 1 240 ? -15.862 -12.265 7.278 1.00 95.00 240 LYS A N 1
ATOM 1847 C CA . LYS A 1 240 ? -16.754 -11.103 7.329 1.00 95.00 240 LYS A CA 1
ATOM 1848 C C . LYS A 1 240 ? -18.212 -11.536 7.491 1.00 95.00 240 LYS A C 1
ATOM 1850 O O . LYS A 1 240 ? -18.913 -10.975 8.326 1.00 95.00 240 LYS A O 1
ATOM 1855 N N . ARG A 1 241 ? -18.671 -12.541 6.737 1.00 95.06 241 ARG A N 1
ATOM 1856 C CA . ARG A 1 241 ? -20.042 -13.073 6.843 1.00 95.06 241 ARG A CA 1
ATOM 1857 C C . ARG A 1 241 ? -20.305 -13.724 8.203 1.00 95.06 241 ARG A C 1
ATOM 1859 O O . ARG A 1 241 ? -21.398 -13.582 8.740 1.00 95.06 241 ARG A O 1
ATOM 1866 N N . GLU A 1 242 ? -19.321 -14.426 8.759 1.00 96.06 242 GLU A N 1
ATOM 1867 C CA . GLU A 1 242 ? -19.406 -14.985 10.113 1.00 96.06 242 GLU A CA 1
ATOM 1868 C C . GLU A 1 242 ? -19.503 -13.881 11.169 1.00 96.06 242 GLU A C 1
ATOM 1870 O O . GLU A 1 242 ? -20.352 -13.946 12.059 1.00 96.06 242 GLU A O 1
ATOM 1875 N N . TRP A 1 243 ? -18.680 -12.837 11.042 1.00 96.31 243 TRP A N 1
ATOM 1876 C CA . TRP A 1 243 ? -18.715 -11.674 11.921 1.00 96.31 243 TRP A CA 1
ATOM 1877 C C . TRP A 1 243 ? -20.071 -10.964 11.871 1.00 96.31 243 TRP A C 1
ATOM 1879 O O . TRP A 1 243 ? -20.616 -10.668 12.932 1.00 96.31 243 TRP A O 1
ATOM 1889 N N . GLU A 1 244 ? -20.660 -10.761 10.687 1.00 95.56 244 GLU A N 1
ATOM 1890 C CA . GLU A 1 244 ? -21.928 -10.031 10.509 1.00 95.56 244 GLU A CA 1
ATOM 1891 C C . GLU A 1 244 ? -23.084 -10.547 11.370 1.00 95.56 244 GLU A C 1
ATOM 1893 O O . GLU A 1 244 ? -23.944 -9.764 11.770 1.00 95.56 244 GLU A O 1
ATOM 1898 N N . VAL A 1 245 ? -23.100 -11.847 11.668 1.00 96.00 245 VAL A N 1
ATOM 1899 C CA . VAL A 1 245 ? -24.134 -12.501 12.487 1.00 96.00 245 VAL A CA 1
ATOM 1900 C C . VAL A 1 245 ? -23.646 -12.871 13.893 1.00 96.00 245 VAL A C 1
ATOM 1902 O O . VAL A 1 245 ? -24.360 -13.531 14.646 1.00 96.00 245 VAL A O 1
ATOM 1905 N N . SER A 1 246 ? -22.427 -12.471 14.259 1.00 97.12 246 SER A N 1
ATOM 1906 C CA . SER A 1 246 ? -21.772 -12.857 15.511 1.00 97.12 246 SER A CA 1
ATOM 1907 C C . SER A 1 246 ? -22.159 -11.974 16.698 1.00 97.12 246 SER A C 1
ATOM 1909 O O . SER A 1 246 ? -22.483 -10.796 16.552 1.00 97.12 246 SER A O 1
ATOM 1911 N N . ALA A 1 247 ? -22.008 -12.514 17.910 1.00 96.94 247 ALA A N 1
ATOM 1912 C CA . ALA A 1 247 ? -22.167 -11.738 19.139 1.00 96.94 247 ALA A CA 1
ATOM 1913 C C . ALA A 1 247 ? -21.200 -10.540 19.218 1.00 96.94 247 ALA A C 1
ATOM 1915 O O . ALA A 1 247 ? -21.550 -9.525 19.803 1.00 96.94 247 ALA A O 1
ATOM 1916 N N . HIS A 1 248 ? -20.014 -10.629 18.605 1.00 96.88 248 HIS A N 1
ATOM 1917 C CA . HIS A 1 248 ? -19.029 -9.544 18.586 1.00 96.88 248 HIS A CA 1
ATOM 1918 C C . HIS A 1 248 ? -19.504 -8.332 17.789 1.00 96.88 248 HIS A C 1
ATOM 1920 O O . HIS A 1 248 ? -19.414 -7.210 18.280 1.00 96.88 248 HIS A O 1
ATOM 1926 N N . ARG A 1 249 ? -20.088 -8.549 16.606 1.00 96.62 249 ARG A N 1
ATOM 1927 C CA . ARG A 1 249 ? -20.740 -7.478 15.848 1.00 96.62 249 ARG A CA 1
ATOM 1928 C C . ARG A 1 249 ? -21.844 -6.850 16.705 1.00 96.62 249 ARG A C 1
ATOM 1930 O O . ARG A 1 249 ? -21.898 -5.641 16.894 1.00 96.62 249 ARG A O 1
ATOM 1937 N N . TYR A 1 250 ? -22.757 -7.667 17.222 1.00 96.81 250 TYR A N 1
ATOM 1938 C CA . TYR A 1 250 ? -23.928 -7.167 17.948 1.00 96.81 250 TYR A CA 1
ATOM 1939 C C . TYR A 1 250 ? -23.627 -6.717 19.389 1.00 96.81 250 TYR A C 1
ATOM 1941 O O . TYR A 1 250 ? -24.554 -6.321 20.089 1.00 96.81 250 TYR A O 1
ATOM 1949 N N . ALA A 1 251 ? -22.364 -6.733 19.834 1.00 96.62 251 ALA A N 1
ATOM 1950 C CA . ALA A 1 251 ? -21.989 -6.551 21.238 1.00 96.62 251 ALA A CA 1
ATOM 1951 C C . ALA A 1 251 ? -22.470 -5.223 21.838 1.00 96.62 251 ALA A C 1
ATOM 1953 O O . ALA A 1 251 ? -22.826 -5.191 23.017 1.00 96.62 251 ALA A O 1
ATOM 1954 N N . SER A 1 252 ? -22.509 -4.168 21.019 1.00 96.06 252 SER A N 1
ATOM 1955 C CA . SER A 1 252 ? -23.048 -2.861 21.392 1.00 96.06 252 SER A CA 1
ATOM 1956 C C . SER A 1 252 ? -24.535 -2.714 21.047 1.00 96.06 252 SER A C 1
ATOM 1958 O O . SER A 1 252 ? -25.284 -2.073 21.769 1.00 96.06 252 SER A O 1
ATOM 1960 N N . MET A 1 253 ? -25.016 -3.342 19.971 1.00 96.00 253 MET A N 1
ATOM 1961 C CA . MET A 1 253 ? -26.427 -3.259 19.560 1.00 96.00 253 MET A CA 1
ATOM 1962 C C . MET A 1 253 ? -27.383 -4.019 20.494 1.00 96.00 253 MET A C 1
ATOM 1964 O O . MET A 1 253 ? -28.583 -3.737 20.506 1.00 96.00 253 MET A O 1
ATOM 1968 N N . ASP A 1 254 ? -26.877 -5.007 21.233 1.00 95.94 254 ASP A N 1
ATOM 1969 C CA . ASP A 1 254 ? -27.677 -5.890 22.074 1.00 95.94 254 ASP A CA 1
ATOM 1970 C C . ASP A 1 254 ? -28.586 -5.121 23.051 1.00 95.94 254 ASP A C 1
ATOM 1972 O O . ASP A 1 254 ? -28.166 -4.205 23.760 1.00 95.94 254 ASP A O 1
ATOM 1976 N N . ALA A 1 255 ? -29.860 -5.517 23.104 1.00 95.19 255 ALA A N 1
ATOM 1977 C CA . ALA A 1 255 ? -30.867 -4.811 23.890 1.00 95.19 255 ALA A CA 1
ATOM 1978 C C . ALA A 1 255 ? -30.609 -4.900 25.403 1.00 95.19 255 ALA A C 1
ATOM 1980 O O . ALA A 1 255 ? -30.923 -3.957 26.131 1.00 95.19 255 ALA A O 1
ATOM 1981 N N . ALA A 1 256 ? -30.038 -6.011 25.885 1.00 94.88 256 ALA A N 1
ATOM 1982 C CA . ALA A 1 256 ? -29.694 -6.147 27.294 1.00 94.88 256 ALA A CA 1
ATOM 1983 C C . ALA A 1 256 ? -28.482 -5.276 27.641 1.00 94.88 256 ALA A C 1
ATOM 1985 O O . ALA A 1 256 ? -28.517 -4.592 28.663 1.00 94.88 256 ALA A O 1
ATOM 1986 N N . PHE A 1 257 ? -27.462 -5.226 26.777 1.00 94.94 257 PHE A N 1
ATOM 1987 C CA . PHE A 1 257 ? -26.343 -4.293 26.932 1.00 94.94 257 PHE A CA 1
ATOM 1988 C C . PHE A 1 257 ? -26.827 -2.840 27.005 1.00 94.94 257 PHE A C 1
ATOM 1990 O O . PHE A 1 257 ? -26.497 -2.144 27.964 1.00 94.94 257 PHE A O 1
ATOM 1997 N N . GLN A 1 258 ? -27.660 -2.403 26.054 1.00 95.44 258 GLN A N 1
ATOM 1998 C CA . GLN A 1 258 ? -28.196 -1.038 26.029 1.00 95.44 258 GLN A CA 1
ATOM 1999 C C . GLN A 1 258 ? -28.992 -0.709 27.303 1.00 95.44 258 GLN A C 1
ATOM 2001 O O . GLN A 1 258 ? -28.787 0.342 27.911 1.00 95.44 258 GLN A O 1
ATOM 2006 N N . ALA A 1 259 ? -29.849 -1.627 27.766 1.00 95.38 259 ALA A N 1
ATOM 2007 C CA . ALA A 1 259 ? -30.615 -1.439 28.998 1.00 95.38 259 ALA A CA 1
ATOM 2008 C C . ALA A 1 259 ? -29.717 -1.357 30.245 1.00 95.38 259 ALA A C 1
ATOM 2010 O O . ALA A 1 259 ? -29.882 -0.454 31.066 1.00 95.38 259 ALA A O 1
ATOM 2011 N N . VAL A 1 260 ? -28.741 -2.263 30.374 1.00 93.56 260 VAL A N 1
ATOM 2012 C CA . VAL A 1 260 ? -27.801 -2.279 31.506 1.00 93.56 260 VAL A CA 1
ATOM 2013 C C . VAL A 1 260 ? -26.933 -1.024 31.511 1.00 93.56 260 VAL A C 1
ATOM 2015 O O . VAL A 1 260 ? -26.759 -0.426 32.572 1.00 93.56 260 VAL A O 1
ATOM 2018 N N . GLN A 1 261 ? -26.429 -0.579 30.354 1.00 93.75 261 GLN A N 1
ATOM 2019 C CA . GLN A 1 261 ? -25.647 0.656 30.288 1.00 93.75 261 GLN A CA 1
ATOM 2020 C C . GLN A 1 261 ? -26.496 1.868 30.687 1.00 93.75 261 GLN A C 1
ATOM 2022 O O . GLN A 1 261 ? -25.994 2.734 31.397 1.00 93.75 261 GLN A O 1
ATOM 2027 N N . ALA A 1 262 ? -27.761 1.935 30.259 1.00 93.50 262 ALA A N 1
ATOM 2028 C CA . ALA A 1 262 ? -28.650 3.041 30.602 1.00 93.50 262 ALA A CA 1
ATOM 2029 C C . ALA A 1 262 ? -28.919 3.089 32.113 1.00 93.50 262 ALA A C 1
ATOM 2031 O O . ALA A 1 262 ? -28.779 4.142 32.730 1.00 93.50 262 ALA A O 1
ATOM 2032 N N . THR A 1 263 ? -29.210 1.938 32.732 1.00 94.06 263 THR A N 1
ATOM 2033 C CA . THR A 1 263 ? -29.367 1.844 34.193 1.00 94.06 263 THR A CA 1
ATOM 2034 C C . THR A 1 263 ? -28.080 2.220 34.928 1.00 94.06 263 THR A C 1
ATOM 2036 O O . THR A 1 263 ? -28.122 2.969 35.900 1.00 94.06 263 THR A O 1
ATOM 2039 N N . MET A 1 264 ? -26.925 1.743 34.457 1.00 91.06 264 MET A N 1
ATOM 2040 C CA . MET A 1 264 ? -25.628 2.076 35.050 1.00 91.06 264 MET A CA 1
ATOM 2041 C C . MET A 1 264 ? -25.328 3.577 34.943 1.00 91.06 264 MET A C 1
ATOM 2043 O O . MET A 1 264 ? -24.864 4.174 35.911 1.00 91.06 264 MET A O 1
ATOM 2047 N N . ALA A 1 265 ? -25.645 4.199 33.806 1.00 92.75 265 ALA A N 1
ATOM 2048 C CA . ALA A 1 265 ? -25.490 5.634 33.606 1.00 92.75 265 ALA A CA 1
ATOM 2049 C C . ALA A 1 265 ? -26.399 6.459 34.529 1.00 92.75 265 ALA A C 1
ATOM 2051 O O . ALA A 1 265 ? -25.949 7.460 35.081 1.00 92.75 265 ALA A O 1
ATOM 2052 N N . GLU A 1 266 ? -27.651 6.034 34.725 1.00 92.38 266 GLU A N 1
ATOM 2053 C CA . GLU A 1 266 ? -28.600 6.695 35.628 1.00 92.38 266 GLU A CA 1
ATOM 2054 C C . GLU A 1 266 ? -28.157 6.600 37.097 1.00 92.38 266 GLU A C 1
ATOM 2056 O O . GLU A 1 266 ? -28.263 7.572 37.842 1.00 92.38 266 GLU A O 1
ATOM 2061 N N . GLN A 1 267 ? -27.631 5.445 37.513 1.00 90.06 267 GLN A N 1
ATOM 2062 C CA . GLN A 1 267 ? -27.255 5.193 38.908 1.00 90.06 267 GLN A CA 1
ATOM 2063 C C . GLN A 1 267 ? -25.876 5.748 39.281 1.00 90.06 267 GLN A C 1
ATOM 2065 O O . GLN A 1 267 ? -25.715 6.304 40.366 1.00 90.06 267 GLN A O 1
ATOM 2070 N N . ASN A 1 268 ? -24.888 5.589 38.397 1.00 88.25 268 ASN A N 1
ATOM 2071 C CA . ASN A 1 268 ? -23.470 5.825 38.691 1.00 88.25 268 ASN A CA 1
ATOM 2072 C C . ASN A 1 268 ? -22.834 6.897 37.786 1.00 88.25 268 ASN A C 1
ATOM 2074 O O . ASN A 1 268 ? -21.632 7.142 37.877 1.00 88.25 268 ASN A O 1
ATOM 2078 N N . GLY A 1 269 ? -23.617 7.525 36.905 1.00 90.44 269 GLY A N 1
ATOM 2079 C CA . GLY A 1 269 ? -23.144 8.504 35.929 1.00 90.44 269 GLY A CA 1
ATOM 2080 C C . GLY A 1 269 ? -22.671 7.872 34.617 1.00 90.44 269 GLY A C 1
ATOM 2081 O O . GLY A 1 269 ? -22.219 6.727 34.568 1.00 90.44 269 GLY A O 1
ATOM 2082 N N . ALA A 1 270 ? -22.756 8.635 33.526 1.00 92.44 270 ALA A N 1
ATOM 2083 C CA . ALA A 1 270 ? -22.452 8.173 32.169 1.00 92.44 270 ALA A CA 1
ATOM 2084 C C . ALA A 1 270 ? -21.027 7.614 31.998 1.00 92.44 270 ALA A C 1
ATOM 2086 O O . ALA A 1 270 ? -20.827 6.604 31.320 1.00 92.44 270 ALA A O 1
ATOM 2087 N N . THR A 1 271 ? -20.040 8.230 32.643 1.00 93.12 271 THR A N 1
ATOM 2088 C CA . THR A 1 271 ? -18.624 7.825 32.613 1.00 93.12 271 THR A CA 1
ATOM 2089 C C . THR A 1 271 ? -18.382 6.422 33.157 1.00 93.12 271 THR A C 1
ATOM 2091 O O . THR A 1 271 ? -17.496 5.721 32.670 1.00 93.12 271 THR A O 1
ATOM 2094 N N . SER A 1 272 ? -19.204 5.960 34.102 1.00 92.38 272 SER A N 1
ATOM 2095 C CA . SER A 1 272 ? -19.106 4.604 34.645 1.00 92.38 272 SER A CA 1
ATOM 2096 C C . SER A 1 272 ? -19.314 3.531 33.559 1.00 92.38 272 SER A C 1
ATOM 2098 O O . SER A 1 272 ? -18.701 2.464 33.608 1.00 92.38 272 SER A O 1
ATOM 2100 N N . THR A 1 273 ? -20.072 3.842 32.498 1.00 93.94 273 THR A N 1
ATOM 2101 C CA . THR A 1 273 ? -20.332 2.919 31.378 1.00 93.94 273 THR A CA 1
ATOM 2102 C C . THR A 1 273 ? -19.101 2.612 30.521 1.00 93.94 273 THR A C 1
ATOM 2104 O O . THR A 1 273 ? -19.110 1.633 29.766 1.00 93.94 273 THR A O 1
ATOM 2107 N N . ARG A 1 274 ? -18.007 3.380 30.660 1.00 95.38 274 ARG A N 1
ATOM 2108 C CA . ARG A 1 274 ? -16.716 3.073 30.018 1.00 95.38 274 ARG A CA 1
ATOM 2109 C C . ARG A 1 274 ? -16.202 1.692 30.433 1.00 95.38 274 ARG A C 1
ATOM 2111 O O . ARG A 1 274 ? -15.613 1.010 29.600 1.00 95.38 274 ARG A O 1
ATOM 2118 N N . TYR A 1 275 ? -16.527 1.237 31.651 1.00 93.69 275 TYR A N 1
ATOM 2119 C CA . TYR A 1 275 ? -16.233 -0.114 32.150 1.00 93.69 275 TYR A CA 1
ATOM 2120 C C . TYR A 1 275 ? -16.654 -1.202 31.155 1.00 93.69 275 TYR A C 1
ATOM 2122 O O . TYR A 1 275 ? -15.858 -2.064 30.788 1.00 93.69 275 TYR A O 1
ATOM 2130 N N . CYS A 1 276 ? -17.896 -1.117 30.673 1.00 93.00 276 CYS A N 1
ATOM 2131 C CA . CYS A 1 276 ? -18.453 -2.052 29.701 1.00 93.00 276 CYS A CA 1
ATOM 2132 C C . CYS A 1 276 ? -17.977 -1.736 28.274 1.00 93.00 276 CYS A C 1
ATOM 2134 O O . CYS A 1 276 ? -17.812 -2.643 27.456 1.00 93.00 276 CYS A O 1
ATOM 2136 N N . GLY A 1 277 ? -17.747 -0.451 27.978 1.00 94.88 277 GLY A N 1
ATOM 2137 C CA . GLY A 1 277 ? -17.366 0.045 26.655 1.00 94.88 277 GLY A CA 1
ATOM 2138 C C . GLY A 1 277 ? -16.116 -0.615 26.083 1.00 94.88 277 GLY A C 1
ATOM 2139 O O . GLY A 1 277 ? -16.102 -0.941 24.903 1.00 94.88 277 GLY A O 1
ATOM 2140 N N . GLY A 1 278 ? -15.113 -0.911 26.912 1.00 95.19 278 GLY A N 1
ATOM 2141 C CA . GLY A 1 278 ? -13.886 -1.550 26.425 1.00 95.19 278 GLY A CA 1
ATOM 2142 C C . GLY A 1 278 ? -14.096 -2.956 25.857 1.00 95.19 278 GLY A C 1
ATOM 2143 O O . GLY A 1 278 ? -13.383 -3.360 24.951 1.00 95.19 278 GLY A O 1
ATOM 2144 N N . CYS A 1 279 ? -15.084 -3.709 26.346 1.00 95.75 279 CYS A N 1
ATOM 2145 C CA . CYS A 1 279 ? -15.332 -5.077 25.877 1.00 95.75 279 CYS A CA 1
ATOM 2146 C C . CYS A 1 279 ? -16.462 -5.183 24.848 1.00 95.75 279 CYS A C 1
ATOM 2148 O O . CYS A 1 279 ? -16.500 -6.170 24.119 1.00 95.75 279 CYS A O 1
ATOM 2150 N N . HIS A 1 280 ? -17.400 -4.231 24.832 1.00 96.62 280 HIS A N 1
ATOM 2151 C CA . HIS A 1 280 ? -18.629 -4.310 24.029 1.00 96.62 280 HIS A CA 1
ATOM 2152 C C . HIS A 1 280 ? -18.719 -3.258 22.922 1.00 96.62 280 HIS A C 1
ATOM 2154 O O . HIS A 1 280 ? -19.389 -3.482 21.916 1.00 96.62 280 HIS A O 1
ATOM 2160 N N . ASP A 1 281 ? -18.083 -2.105 23.114 1.00 97.31 281 ASP A N 1
ATOM 2161 C CA . ASP A 1 281 ? -18.284 -0.921 22.281 1.00 97.31 281 ASP A CA 1
ATOM 2162 C C . ASP A 1 281 ? -17.004 -0.061 22.203 1.00 97.31 281 ASP A C 1
ATOM 2164 O O . ASP A 1 281 ? -16.988 1.100 22.634 1.00 97.31 281 ASP A O 1
ATOM 2168 N N . PRO A 1 282 ? -15.894 -0.643 21.704 1.00 97.50 282 PRO A N 1
ATOM 2169 C CA . PRO A 1 282 ? -14.584 -0.007 21.679 1.00 97.50 282 PRO A CA 1
ATOM 2170 C C . PRO A 1 282 ? -14.587 1.243 20.802 1.00 97.50 282 PRO A C 1
ATOM 2172 O O . PRO A 1 282 ? -13.910 2.209 21.135 1.00 97.50 282 PRO A O 1
ATOM 2175 N N . ILE A 1 283 ? -15.383 1.261 19.726 1.00 97.69 283 ILE A N 1
ATOM 2176 C CA . ILE A 1 283 ? -15.514 2.432 18.853 1.00 97.69 283 ILE A CA 1
ATOM 2177 C C . ILE A 1 283 ? -16.002 3.631 19.671 1.00 97.69 283 ILE A C 1
ATOM 2179 O O . ILE A 1 283 ? -15.331 4.659 19.695 1.00 97.69 283 ILE A O 1
ATOM 2183 N N . SER A 1 284 ? -17.111 3.483 20.405 1.00 97.00 284 SER A N 1
ATOM 2184 C CA . SER A 1 284 ? -17.671 4.568 21.224 1.00 97.00 284 SER A CA 1
ATOM 2185 C C . SER A 1 284 ? -16.816 4.915 22.441 1.00 97.00 284 SER A C 1
ATOM 2187 O O . SER A 1 284 ? -16.856 6.052 22.914 1.00 97.00 284 SER A O 1
ATOM 2189 N N . LEU A 1 285 ? -16.068 3.946 22.986 1.00 97.81 285 LEU A N 1
ATOM 2190 C CA . LEU A 1 285 ? -15.122 4.209 24.070 1.00 97.81 285 LEU A CA 1
ATOM 2191 C C . LEU A 1 285 ? -13.991 5.122 23.586 1.00 97.81 285 LEU A C 1
ATOM 2193 O O . LEU A 1 285 ? -13.755 6.172 24.181 1.00 97.81 285 LEU A O 1
ATOM 2197 N N . PHE A 1 286 ? -13.303 4.731 22.512 1.00 97.81 286 PHE A N 1
ATOM 2198 C CA . PHE A 1 286 ? -12.114 5.441 22.045 1.00 97.81 286 PHE A CA 1
ATOM 2199 C C . PHE A 1 286 ? -12.436 6.757 21.335 1.00 97.81 286 PHE A C 1
ATOM 2201 O O . PHE A 1 286 ? -11.599 7.656 21.364 1.00 97.81 286 PHE A O 1
ATOM 2208 N N . SER A 1 287 ? -13.648 6.920 20.793 1.00 96.25 287 SER A N 1
ATOM 2209 C CA . SER A 1 287 ? -14.140 8.205 20.272 1.00 96.25 287 SER A CA 1
ATOM 2210 C C . SER A 1 287 ? -14.635 9.170 21.347 1.00 96.25 287 SER A C 1
ATOM 2212 O O . SER A 1 287 ? -15.088 10.265 21.025 1.00 96.25 287 SER A O 1
ATOM 2214 N N . GLY A 1 288 ? -14.606 8.769 22.620 1.00 95.25 288 GLY A N 1
ATOM 2215 C CA . GLY A 1 288 ? -15.064 9.599 23.729 1.00 95.25 288 GLY A CA 1
ATOM 2216 C C . GLY A 1 288 ? -16.585 9.766 23.812 1.00 95.25 288 GLY A C 1
ATOM 2217 O O . GLY A 1 288 ? -17.059 10.646 24.519 1.00 95.25 288 GLY A O 1
ATOM 2218 N N . THR A 1 289 ? -17.374 8.926 23.133 1.00 94.31 289 THR A N 1
ATOM 2219 C CA . THR A 1 289 ? -18.850 8.995 23.152 1.00 94.31 289 THR A CA 1
ATOM 2220 C C . THR A 1 289 ? -19.447 8.523 24.483 1.00 94.31 289 THR A C 1
ATOM 2222 O O . THR A 1 289 ? -20.538 8.945 24.860 1.00 94.31 289 THR A O 1
ATOM 2225 N N . LYS A 1 290 ? -18.732 7.672 25.232 1.00 92.25 290 LYS A N 1
ATOM 2226 C CA . LYS A 1 290 ? -19.092 7.244 26.599 1.00 92.25 290 LYS A CA 1
ATOM 2227 C C . LYS A 1 290 ? -18.857 8.395 27.603 1.00 92.25 290 LYS A C 1
ATOM 2229 O O . LYS A 1 290 ? -17.957 8.310 28.445 1.00 92.25 290 LYS A O 1
ATOM 2234 N N . ASN A 1 291 ? -19.610 9.490 27.480 1.00 91.19 291 ASN A N 1
ATOM 2235 C CA . ASN A 1 291 ? -19.374 10.746 28.197 1.00 91.19 291 ASN A CA 1
ATOM 2236 C C . ASN A 1 291 ? -20.646 11.358 28.807 1.00 91.19 291 ASN A C 1
ATOM 2238 O O . ASN A 1 291 ? -21.766 10.958 28.490 1.00 91.19 291 ASN A O 1
ATOM 2242 N N . ILE A 1 292 ? -20.459 12.326 29.707 1.00 78.88 292 ILE A N 1
ATOM 2243 C CA . ILE A 1 292 ? -21.539 13.146 30.261 1.00 78.88 292 ILE A CA 1
ATOM 2244 C C . ILE A 1 292 ? -22.237 13.966 29.168 1.00 78.88 292 ILE A C 1
ATOM 2246 O O . ILE A 1 292 ? -21.657 14.240 28.126 1.00 78.88 292 ILE A O 1
ATOM 2250 N N . PHE A 1 293 ? -23.501 14.325 29.408 1.00 79.25 293 PHE A N 1
ATOM 2251 C CA . PHE A 1 293 ? -24.339 15.148 28.515 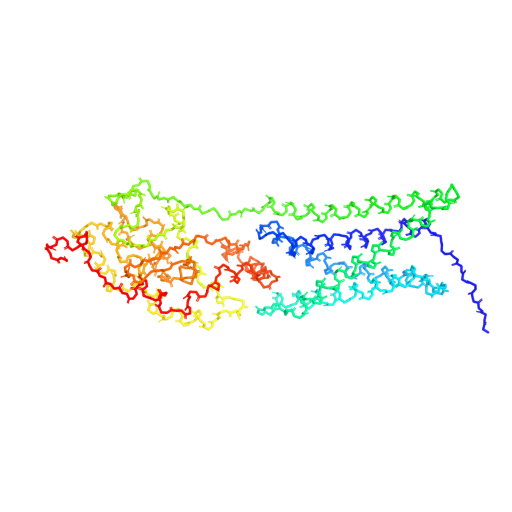1.00 79.25 293 PHE A CA 1
ATOM 2252 C C . PHE A 1 293 ? -24.583 14.600 27.098 1.00 79.25 293 PHE A C 1
ATOM 2254 O O . PHE A 1 293 ? -25.201 15.275 26.277 1.00 79.25 293 PHE A O 1
ATOM 2261 N N . VAL A 1 294 ? -24.193 13.354 26.824 1.00 80.25 294 VAL A N 1
ATOM 2262 C CA . VAL A 1 294 ? -24.510 12.657 25.576 1.00 80.25 294 VAL A CA 1
ATOM 2263 C C . VAL A 1 294 ? -25.833 11.901 25.727 1.00 80.25 294 VAL A C 1
ATOM 2265 O O . VAL A 1 294 ? -25.990 11.100 26.646 1.00 80.25 294 VAL A O 1
ATOM 2268 N N . GLU A 1 295 ? -26.781 12.117 24.808 1.00 80.00 295 GLU A N 1
ATOM 2269 C CA . GLU A 1 295 ? -28.068 11.397 24.808 1.00 80.00 295 GLU A CA 1
ATOM 2270 C C . GLU A 1 295 ? -27.891 9.894 24.538 1.00 80.00 295 GLU A C 1
ATOM 2272 O O . GLU A 1 295 ? -28.510 9.061 25.196 1.00 80.00 295 GLU A O 1
ATOM 2277 N N . ASN A 1 296 ? -27.018 9.544 23.587 1.00 89.19 296 ASN A N 1
ATOM 2278 C CA . ASN A 1 296 ? -26.724 8.166 23.202 1.00 89.19 296 ASN A CA 1
ATOM 2279 C C . ASN A 1 296 ? -25.285 7.802 23.572 1.00 89.19 296 ASN A C 1
ATOM 2281 O O . ASN A 1 296 ? -24.336 8.205 22.905 1.00 89.19 296 ASN A O 1
ATOM 2285 N N . LEU A 1 297 ? -25.118 6.957 24.589 1.00 91.81 297 LEU A N 1
ATOM 2286 C CA . LEU A 1 297 ? -23.810 6.471 25.053 1.00 91.81 297 LEU A CA 1
ATOM 2287 C C . LEU A 1 297 ? -23.181 5.404 24.136 1.00 91.81 297 LEU A C 1
ATOM 2289 O O . LEU A 1 297 ? -22.285 4.667 24.553 1.00 91.81 297 LEU A O 1
ATOM 2293 N N . THR A 1 298 ? -23.687 5.287 22.915 1.00 93.75 298 THR A N 1
ATOM 2294 C CA . THR A 1 298 ? -23.214 4.408 21.851 1.00 93.75 298 THR A CA 1
ATOM 2295 C C . THR A 1 298 ? -23.268 5.223 20.561 1.00 93.75 298 THR A C 1
ATOM 2297 O O . THR A 1 298 ? -24.329 5.733 20.198 1.00 93.75 298 THR A O 1
ATOM 2300 N N . SER A 1 299 ? -22.129 5.386 19.887 1.00 93.31 299 SER A N 1
ATOM 2301 C CA . SER A 1 299 ? -22.055 6.091 18.605 1.00 93.31 299 SER A CA 1
ATOM 2302 C C . SER A 1 299 ? -22.745 5.281 17.507 1.00 93.31 299 SER A C 1
ATOM 2304 O O . SER A 1 299 ? -22.957 4.079 17.656 1.00 93.31 299 SER A O 1
ATOM 2306 N N . LEU A 1 300 ? -23.092 5.913 16.382 1.00 92.75 300 LEU A N 1
ATOM 2307 C CA . LEU A 1 300 ? -23.719 5.190 15.272 1.00 92.75 300 LEU A CA 1
ATOM 2308 C C . LEU A 1 300 ? -22.820 4.056 14.754 1.00 92.75 300 LEU A C 1
ATOM 2310 O O . LEU A 1 300 ? -23.303 2.943 14.560 1.00 92.75 300 LEU A O 1
ATOM 2314 N N . ASP A 1 301 ? -21.523 4.319 14.597 1.00 92.62 301 ASP A N 1
ATOM 2315 C CA . ASP A 1 301 ? -20.544 3.322 14.154 1.00 92.62 301 ASP A CA 1
ATOM 2316 C C . ASP A 1 301 ? -20.403 2.189 15.183 1.00 92.62 301 ASP A C 1
ATOM 2318 O O . ASP A 1 301 ? -20.452 1.010 14.831 1.00 92.62 301 ASP A O 1
ATOM 2322 N N . GLY A 1 302 ? -20.319 2.531 16.475 1.00 95.06 302 GLY A N 1
ATOM 2323 C CA . GLY A 1 302 ? -20.289 1.557 17.568 1.00 95.06 302 GLY A CA 1
ATOM 2324 C C . GLY A 1 302 ? -21.549 0.695 17.622 1.00 95.06 302 GLY A C 1
ATOM 2325 O O . GLY A 1 302 ? -21.465 -0.523 17.750 1.00 95.06 302 GLY A O 1
ATOM 2326 N N . TYR A 1 303 ? -22.723 1.297 17.434 1.00 95.31 303 TYR A N 1
ATOM 2327 C CA . TYR A 1 303 ? -23.995 0.581 17.360 1.00 95.31 303 TYR A CA 1
ATOM 2328 C C . TYR A 1 303 ? -24.035 -0.371 16.160 1.00 95.31 303 TYR A C 1
ATOM 2330 O O . TYR A 1 303 ? -24.524 -1.495 16.262 1.00 95.31 303 TYR A O 1
ATOM 2338 N N . GLN A 1 304 ? -23.531 0.072 15.007 1.00 94.00 304 GLN A N 1
ATOM 2339 C CA . GLN A 1 304 ? -23.583 -0.692 13.767 1.00 94.00 304 GLN A CA 1
ATOM 2340 C C . GLN A 1 304 ? -22.523 -1.781 13.659 1.00 94.00 304 GLN A C 1
ATOM 2342 O O . GLN A 1 304 ? -22.768 -2.720 12.902 1.00 94.00 304 GLN A O 1
ATOM 2347 N N . GLU A 1 305 ? -21.392 -1.692 14.358 1.00 95.88 305 GLU A N 1
ATOM 2348 C CA . GLU A 1 305 ? -20.285 -2.649 14.218 1.00 95.88 305 GLU A CA 1
ATOM 2349 C C . GLU A 1 305 ? -19.867 -3.344 15.520 1.00 95.88 305 GLU A C 1
ATOM 2351 O O . GLU A 1 305 ? -19.267 -4.415 15.443 1.00 95.88 305 GLU A O 1
ATOM 2356 N N . GLY A 1 306 ? -20.184 -2.796 16.697 1.00 95.69 306 GLY A N 1
ATOM 2357 C CA . GLY A 1 306 ? -19.752 -3.338 17.988 1.00 95.69 306 GLY A CA 1
ATOM 2358 C C . GLY A 1 306 ? -18.237 -3.543 18.030 1.00 95.69 306 GLY A C 1
ATOM 2359 O O . GLY A 1 306 ? -17.466 -2.584 17.947 1.00 95.69 306 GLY A O 1
ATOM 2360 N N . ILE A 1 307 ? -17.804 -4.804 18.124 1.00 97.06 307 ILE A N 1
ATOM 2361 C CA . ILE A 1 307 ? -16.402 -5.188 17.923 1.00 97.06 307 ILE A CA 1
ATOM 2362 C C . ILE A 1 307 ? -16.154 -5.383 16.427 1.00 97.06 307 ILE A C 1
ATOM 2364 O O . ILE A 1 307 ? -16.310 -6.485 15.896 1.00 97.06 307 ILE A O 1
ATOM 2368 N N . SER A 1 308 ? -15.770 -4.307 15.748 1.00 96.25 308 SER A N 1
ATOM 2369 C CA . SER A 1 308 ? -15.405 -4.316 14.329 1.00 96.25 308 SER A CA 1
ATOM 2370 C C . SER A 1 308 ? -14.134 -5.130 14.049 1.00 96.25 308 SER A C 1
ATOM 2372 O O . SER A 1 308 ? -13.322 -5.408 14.941 1.00 96.25 308 SER A O 1
ATOM 2374 N N . CYS A 1 309 ? -13.915 -5.461 12.772 1.00 95.19 309 CYS A N 1
ATOM 2375 C CA . CYS A 1 309 ? -12.664 -6.051 12.303 1.00 95.19 309 CYS A CA 1
ATOM 2376 C C . CYS A 1 309 ? -11.472 -5.184 12.723 1.00 95.19 309 CYS A C 1
ATOM 2378 O O . CYS A 1 309 ? -10.531 -5.690 13.326 1.00 95.19 309 CYS A O 1
ATOM 2380 N N . ILE A 1 310 ? -11.522 -3.875 12.460 1.00 95.38 310 ILE A N 1
ATOM 2381 C CA . ILE A 1 310 ? -10.409 -2.970 12.764 1.00 95.38 310 ILE A CA 1
ATOM 2382 C C . ILE A 1 310 ? -10.208 -2.809 14.271 1.00 95.38 310 ILE A C 1
ATOM 2384 O O . ILE A 1 310 ? -9.067 -2.865 14.714 1.00 95.38 310 ILE A O 1
ATOM 2388 N N . ALA A 1 311 ? -11.267 -2.704 15.079 1.00 95.56 311 ALA A N 1
ATOM 2389 C CA . ALA A 1 311 ? -11.120 -2.611 16.532 1.00 95.56 311 ALA A CA 1
ATOM 2390 C C . ALA A 1 311 ? -10.423 -3.848 17.119 1.00 95.56 311 ALA A C 1
ATOM 2392 O O . ALA A 1 311 ? -9.597 -3.717 18.018 1.00 95.56 311 ALA A O 1
ATOM 2393 N N . CYS A 1 312 ? -10.715 -5.038 16.587 1.00 94.62 312 CYS A N 1
ATOM 2394 C CA . CYS A 1 312 ? -10.038 -6.278 16.966 1.00 94.62 312 CYS A CA 1
ATOM 2395 C C . CYS A 1 312 ? -8.586 -6.311 16.460 1.00 94.62 312 CYS A C 1
ATOM 2397 O O . CYS A 1 312 ? -7.653 -6.554 17.227 1.00 94.62 312 CYS A O 1
ATOM 2399 N N . HIS A 1 313 ? -8.390 -6.034 15.169 1.00 95.38 313 HIS A N 1
ATOM 2400 C CA . HIS A 1 313 ? -7.093 -6.150 14.512 1.00 95.38 313 HIS A CA 1
ATOM 2401 C C . HIS A 1 313 ? -6.094 -5.064 14.925 1.00 95.38 313 HIS A C 1
ATOM 2403 O O . HIS A 1 313 ? -4.893 -5.293 14.846 1.00 95.38 313 HIS A O 1
ATOM 2409 N N . ALA A 1 314 ? -6.561 -3.918 15.416 1.00 95.81 314 ALA A N 1
ATOM 2410 C CA . ALA A 1 314 ? -5.709 -2.823 15.860 1.00 95.81 314 ALA A CA 1
ATOM 2411 C C . ALA A 1 314 ? -5.152 -3.002 17.285 1.00 95.81 314 ALA A C 1
ATOM 2413 O O . ALA A 1 314 ? -4.343 -2.187 17.743 1.00 95.81 314 ALA A O 1
ATOM 2414 N N . ILE A 1 315 ? -5.559 -4.051 18.009 1.00 96.06 315 ILE A N 1
ATOM 2415 C CA . ILE A 1 315 ? -5.027 -4.360 19.340 1.00 96.06 315 ILE A CA 1
ATOM 2416 C C . ILE A 1 315 ? -3.565 -4.804 19.219 1.00 96.06 315 ILE A C 1
ATOM 2418 O O . ILE A 1 315 ? -3.248 -5.851 18.658 1.00 96.06 315 ILE A O 1
ATOM 2422 N N . GLN A 1 316 ? -2.671 -4.023 19.823 1.00 94.62 316 GLN A N 1
ATOM 2423 C CA . GLN A 1 316 ? -1.223 -4.245 19.788 1.00 94.62 316 GLN A CA 1
ATOM 2424 C C . GLN A 1 316 ? -0.731 -5.106 20.952 1.00 94.62 316 GLN A C 1
ATOM 2426 O O . GLN A 1 316 ? 0.280 -5.805 20.850 1.00 94.62 316 GLN A O 1
ATOM 2431 N N . LYS A 1 317 ? -1.429 -5.041 22.086 1.00 94.50 317 LYS A N 1
ATOM 2432 C CA . LYS A 1 317 ? -1.043 -5.723 23.320 1.00 94.50 317 LYS A CA 1
ATOM 2433 C C . LYS A 1 317 ? -2.278 -6.063 24.134 1.00 94.50 317 LYS A C 1
ATOM 2435 O O . LYS A 1 317 ? -3.176 -5.238 24.242 1.00 94.50 317 LYS A O 1
ATOM 2440 N N . THR A 1 318 ? -2.268 -7.228 24.769 1.00 94.69 318 THR A N 1
ATOM 2441 C CA . THR A 1 318 ? -3.258 -7.622 25.774 1.00 94.69 318 THR A CA 1
ATOM 2442 C C . THR A 1 318 ? -2.587 -8.031 27.078 1.00 94.69 318 THR A C 1
ATOM 2444 O O . THR A 1 318 ? -1.376 -8.267 27.141 1.00 94.69 318 THR A O 1
ATOM 2447 N N . ASP A 1 319 ? -3.392 -8.110 28.130 1.00 90.31 319 ASP A N 1
ATOM 2448 C CA . ASP A 1 319 ? -3.034 -8.672 29.421 1.00 90.31 319 ASP A CA 1
ATOM 2449 C C . ASP A 1 319 ? -4.209 -9.498 29.974 1.00 90.31 319 ASP A C 1
ATOM 2451 O O . ASP A 1 319 ? -5.379 -9.257 29.676 1.00 90.31 319 ASP A O 1
ATOM 2455 N N . VAL A 1 320 ? -3.893 -10.500 30.794 1.00 90.31 320 VAL A N 1
ATOM 2456 C CA . VAL A 1 320 ? -4.860 -11.488 31.297 1.00 90.31 320 VAL A CA 1
ATOM 2457 C C . VAL A 1 320 ? -5.622 -11.041 32.547 1.00 90.31 320 VAL A C 1
ATOM 2459 O O . VAL A 1 320 ? -6.291 -11.865 33.176 1.00 90.31 320 VAL A O 1
ATOM 2462 N N . LYS A 1 321 ? -5.513 -9.782 32.986 1.00 89.12 321 LYS A N 1
ATOM 2463 C CA . LYS A 1 321 ? -6.320 -9.258 34.102 1.00 89.12 321 LYS A CA 1
ATOM 2464 C C . LYS A 1 321 ? -7.815 -9.264 33.778 1.00 89.12 321 LYS A C 1
ATOM 2466 O O . LYS A 1 321 ? -8.589 -9.601 34.671 1.00 89.12 321 LYS A O 1
ATOM 2471 N N . GLY A 1 322 ? -8.195 -8.997 32.528 1.00 90.12 322 GLY A N 1
ATOM 2472 C CA . GLY A 1 322 ? -9.591 -8.809 32.124 1.00 90.12 322 GLY A CA 1
ATOM 2473 C C . GLY A 1 322 ? -10.013 -7.337 32.104 1.00 90.12 322 GLY A C 1
ATOM 2474 O O . GLY A 1 322 ? -9.155 -6.461 32.184 1.00 90.12 322 GLY A O 1
ATOM 2475 N N . ASN A 1 323 ? -11.318 -7.060 32.011 1.00 92.56 323 ASN A N 1
ATOM 2476 C CA . ASN A 1 323 ? -11.901 -5.705 31.935 1.00 92.56 323 ASN A CA 1
ATOM 2477 C C . ASN A 1 323 ? -11.305 -4.821 30.823 1.00 92.56 323 ASN A C 1
ATOM 2479 O O . ASN A 1 323 ? -10.969 -3.655 31.048 1.00 92.56 323 ASN A O 1
ATOM 2483 N N . ALA A 1 324 ? -11.165 -5.391 29.625 1.00 95.75 324 ALA A N 1
ATOM 2484 C CA . ALA A 1 324 ? -10.598 -4.743 28.447 1.00 95.75 324 ALA A CA 1
ATOM 2485 C C . ALA A 1 324 ? -9.139 -4.298 28.627 1.00 95.75 324 ALA A C 1
ATOM 2487 O O . ALA A 1 324 ? -8.734 -3.278 28.081 1.00 95.75 324 ALA A O 1
ATOM 2488 N N . ASN A 1 325 ? -8.327 -5.047 29.384 1.00 95.62 325 ASN A N 1
ATOM 2489 C CA . ASN A 1 325 ? -6.911 -4.715 29.562 1.00 95.62 325 ASN A CA 1
ATOM 2490 C C . ASN A 1 325 ? -6.104 -4.998 28.284 1.00 95.62 325 ASN A C 1
ATOM 2492 O O . ASN A 1 325 ? -5.463 -6.044 28.129 1.00 95.62 325 ASN A O 1
ATOM 2496 N N . TYR A 1 326 ? -6.171 -4.055 27.352 1.00 96.31 326 TYR A N 1
ATOM 2497 C CA . TYR A 1 326 ? -5.461 -4.074 26.090 1.00 96.31 326 TYR A CA 1
ATOM 2498 C C . TYR A 1 326 ? -5.079 -2.658 25.650 1.00 96.31 326 TYR A C 1
ATOM 2500 O O . TYR A 1 326 ? -5.633 -1.656 26.110 1.00 96.31 326 TYR A O 1
ATOM 2508 N N . THR A 1 327 ? -4.116 -2.583 24.736 1.00 97.00 327 THR A N 1
ATOM 2509 C CA . THR A 1 327 ? -3.710 -1.339 24.082 1.00 97.00 327 THR A CA 1
ATOM 2510 C C . THR A 1 327 ? -4.006 -1.434 22.594 1.00 97.00 327 THR A C 1
ATOM 2512 O O . THR A 1 327 ? -3.553 -2.374 21.936 1.00 97.00 327 THR A O 1
ATOM 2515 N N . ILE A 1 328 ? -4.740 -0.458 22.069 1.00 96.62 328 ILE A N 1
ATOM 2516 C CA . ILE A 1 328 ? -5.095 -0.344 20.652 1.00 96.62 328 ILE A CA 1
ATOM 2517 C C . ILE A 1 328 ? -4.326 0.811 19.995 1.00 96.62 328 ILE A C 1
ATOM 2519 O O . ILE A 1 328 ? -4.048 1.828 20.637 1.00 96.62 328 ILE A O 1
ATOM 2523 N N . SER A 1 329 ? -3.964 0.667 18.723 1.00 96.12 329 SER A N 1
ATOM 2524 C CA . SER A 1 329 ? -3.402 1.749 17.904 1.00 96.12 329 SER A CA 1
ATOM 2525 C C . SER A 1 329 ? -4.418 2.249 16.877 1.00 96.12 329 SER A C 1
ATOM 2527 O O . SER A 1 329 ? -5.324 1.525 16.481 1.00 96.12 329 SER A O 1
ATOM 2529 N N . GLN A 1 330 ? -4.263 3.484 16.405 1.00 95.44 330 GLN A N 1
ATOM 2530 C CA . GLN A 1 330 ? -4.930 3.913 15.178 1.00 95.44 330 GLN A CA 1
ATOM 2531 C C . GLN A 1 330 ? -4.059 3.508 13.987 1.00 95.44 330 GLN A C 1
ATOM 2533 O O . GLN A 1 330 ? -2.889 3.885 13.917 1.00 95.44 330 GLN A O 1
ATOM 2538 N N . LEU A 1 331 ? -4.614 2.705 13.080 1.00 93.00 331 LEU A N 1
ATOM 2539 C CA . LEU A 1 331 ? -3.874 2.168 11.941 1.00 93.00 331 LEU A CA 1
ATOM 2540 C C . LEU A 1 331 ? -3.724 3.213 10.833 1.00 93.00 331 LEU A C 1
ATOM 2542 O O . LEU A 1 331 ? -4.679 3.911 10.489 1.00 93.00 331 LEU A O 1
ATOM 2546 N N . GLU A 1 332 ? -2.540 3.274 10.227 1.00 92.50 332 GLU A N 1
ATOM 2547 C CA . GLU A 1 332 ? -2.337 4.037 8.997 1.00 92.50 332 GLU A CA 1
ATOM 2548 C C . GLU A 1 332 ? -3.047 3.332 7.831 1.00 92.50 332 GLU A C 1
ATOM 2550 O O . GLU A 1 332 ? -2.856 2.133 7.615 1.00 92.50 332 GLU A O 1
ATOM 2555 N N . ARG A 1 333 ? -3.886 4.069 7.095 1.00 91.56 333 ARG A N 1
ATOM 2556 C CA . ARG A 1 333 ? -4.783 3.532 6.059 1.00 91.56 333 ARG A CA 1
ATOM 2557 C C . ARG A 1 333 ? -4.205 3.720 4.656 1.00 91.56 333 ARG A C 1
ATOM 2559 O O . ARG A 1 333 ? -3.478 4.679 4.388 1.00 91.56 333 ARG A O 1
ATOM 2566 N N . TYR A 1 334 ? -4.577 2.838 3.735 1.00 94.94 334 TYR A N 1
ATOM 2567 C CA . TYR A 1 334 ? -4.313 3.019 2.312 1.00 94.94 334 TYR A CA 1
ATOM 2568 C C . TYR A 1 334 ? -5.114 4.202 1.749 1.00 94.94 334 TYR A C 1
ATOM 2570 O O . TYR A 1 334 ? -6.188 4.570 2.240 1.00 94.94 334 TYR A O 1
ATOM 2578 N N . ALA A 1 335 ? -4.609 4.788 0.667 1.00 95.56 335 ALA A N 1
ATOM 2579 C CA . ALA A 1 335 ? -5.354 5.736 -0.138 1.00 95.56 335 ALA A CA 1
ATOM 2580 C C . ALA A 1 335 ? -6.675 5.093 -0.581 1.00 95.56 335 ALA A C 1
ATOM 2582 O O . ALA A 1 335 ? -6.722 3.916 -0.943 1.00 95.56 335 ALA A O 1
ATOM 2583 N N . TYR A 1 336 ? -7.747 5.881 -0.535 1.00 94.00 336 TYR A N 1
ATOM 2584 C CA . TYR A 1 336 ? -9.120 5.467 -0.831 1.00 94.00 336 TYR A CA 1
ATOM 2585 C C . TYR A 1 336 ? -9.744 4.447 0.143 1.00 94.00 336 TYR A C 1
ATOM 2587 O O . TYR A 1 336 ? -10.911 4.101 -0.022 1.00 94.00 336 TYR A O 1
ATOM 2595 N N . GLU A 1 337 ? -9.041 4.000 1.193 1.00 91.94 337 GLU A N 1
ATOM 2596 C CA . GLU A 1 337 ? -9.567 2.986 2.124 1.00 91.94 337 GLU A CA 1
ATOM 2597 C C . GLU A 1 337 ? -10.768 3.472 2.944 1.00 91.94 337 GLU A C 1
ATOM 2599 O O . GLU A 1 337 ? -11.665 2.692 3.243 1.00 91.94 337 GLU A O 1
ATOM 2604 N N . MET A 1 338 ? -10.817 4.768 3.255 1.00 91.31 338 MET A N 1
ATOM 2605 C CA . MET A 1 338 ? -11.925 5.414 3.971 1.00 91.31 338 MET A CA 1
ATOM 2606 C C . MET A 1 338 ? -12.804 6.282 3.050 1.00 91.31 338 MET A C 1
ATOM 2608 O O . MET A 1 338 ? -13.387 7.258 3.507 1.00 91.31 338 MET A O 1
ATOM 2612 N N . ARG A 1 339 ? -12.837 5.982 1.744 1.00 89.69 339 ARG A N 1
ATOM 2613 C CA . ARG A 1 339 ? -13.599 6.733 0.721 1.00 89.69 339 ARG A CA 1
ATOM 2614 C C . ARG A 1 339 ? -14.480 5.801 -0.122 1.00 89.69 339 ARG A C 1
ATOM 2616 O O . ARG A 1 339 ? -14.590 5.949 -1.336 1.00 89.69 339 ARG A O 1
ATOM 2623 N N . GLU A 1 340 ? -15.051 4.770 0.500 1.00 80.00 340 GLU A N 1
ATOM 2624 C CA . GLU A 1 340 ? -15.860 3.760 -0.205 1.00 80.00 340 GLU A CA 1
ATOM 2625 C C . GLU A 1 340 ? -17.131 4.349 -0.839 1.00 80.00 340 GLU A C 1
ATOM 2627 O O . GLU A 1 340 ? -17.617 3.865 -1.863 1.00 80.00 340 GLU A O 1
ATOM 2632 N N . ASP A 1 341 ? -17.652 5.414 -0.237 1.00 84.25 341 ASP A N 1
ATOM 2633 C CA . ASP A 1 341 ? -18.829 6.167 -0.656 1.00 84.25 341 ASP A CA 1
ATOM 2634 C C . ASP A 1 341 ? -18.594 7.024 -1.914 1.00 84.25 341 ASP A C 1
ATOM 2636 O O . ASP A 1 341 ? -19.553 7.413 -2.581 1.00 84.25 341 ASP A O 1
ATOM 2640 N N . GLU A 1 342 ? -17.337 7.241 -2.317 1.00 87.75 342 GLU A N 1
ATOM 2641 C CA . GLU A 1 342 ? -16.974 7.972 -3.543 1.00 87.75 342 GLU A CA 1
ATOM 2642 C C . GLU A 1 342 ? -17.125 7.143 -4.831 1.00 87.75 342 GLU A C 1
ATOM 2644 O O . GLU A 1 342 ? -16.905 7.635 -5.942 1.00 87.75 342 GLU A O 1
ATOM 2649 N N . GLY A 1 343 ? -17.533 5.879 -4.703 1.00 91.56 343 GLY A N 1
ATOM 2650 C CA . GLY A 1 343 ? -17.930 5.020 -5.812 1.00 91.56 343 GLY A CA 1
ATOM 2651 C C . GLY A 1 343 ? -16.872 4.010 -6.256 1.00 91.56 343 GLY A C 1
ATOM 2652 O O . GLY A 1 343 ? -15.807 3.840 -5.664 1.00 91.56 343 GLY A O 1
ATOM 2653 N N . ALA A 1 344 ? -17.184 3.300 -7.345 1.00 92.81 344 ALA A N 1
ATOM 2654 C CA . ALA A 1 344 ? -16.456 2.099 -7.764 1.00 92.81 344 ALA A CA 1
ATOM 2655 C C . ALA A 1 344 ? -14.961 2.326 -8.058 1.00 92.81 344 ALA A C 1
ATOM 2657 O O . ALA A 1 344 ? -14.161 1.406 -7.898 1.00 92.81 344 ALA A O 1
ATOM 2658 N N . THR A 1 345 ? -14.568 3.534 -8.471 1.00 94.06 345 THR A N 1
ATOM 2659 C CA . THR A 1 345 ? -13.160 3.862 -8.739 1.00 94.06 345 THR A CA 1
ATOM 2660 C C . THR A 1 345 ? -12.327 3.884 -7.459 1.00 94.06 345 THR A C 1
ATOM 2662 O O . THR A 1 345 ? -11.229 3.334 -7.455 1.00 94.06 345 THR A O 1
ATOM 2665 N N . ALA A 1 346 ? -12.836 4.477 -6.373 1.00 93.38 346 ALA A N 1
ATOM 2666 C CA . ALA A 1 346 ? -12.135 4.527 -5.088 1.00 93.38 346 ALA A CA 1
ATOM 2667 C C . ALA A 1 346 ? -11.951 3.114 -4.514 1.00 93.38 346 ALA A C 1
ATOM 2669 O O . ALA A 1 346 ? -10.840 2.727 -4.156 1.00 93.38 346 ALA A O 1
ATOM 2670 N N . VAL A 1 347 ? -13.019 2.311 -4.558 1.00 92.62 347 VAL A N 1
ATOM 2671 C CA . VAL A 1 347 ? -13.014 0.886 -4.188 1.00 92.62 347 VAL A CA 1
ATOM 2672 C C . VAL A 1 347 ? -11.974 0.105 -4.995 1.00 92.62 347 VAL A C 1
ATOM 2674 O O . VAL A 1 347 ? -11.134 -0.582 -4.420 1.00 92.62 347 VAL A O 1
ATOM 2677 N N . PHE A 1 348 ? -11.963 0.261 -6.324 1.00 94.31 348 PHE A N 1
ATOM 2678 C CA . PHE A 1 348 ? -10.992 -0.419 -7.182 1.00 94.31 348 PHE A CA 1
ATOM 2679 C C . PHE A 1 348 ? -9.547 -0.015 -6.868 1.00 94.31 348 PHE A C 1
ATOM 2681 O O . PHE A 1 348 ? -8.681 -0.883 -6.787 1.00 94.31 348 PHE A O 1
ATOM 2688 N N . LEU A 1 349 ? -9.272 1.283 -6.694 1.00 95.38 349 LEU A N 1
ATOM 2689 C CA . LEU A 1 349 ? -7.923 1.771 -6.398 1.00 95.38 349 LEU A CA 1
ATOM 2690 C C . LEU A 1 349 ? -7.430 1.280 -5.036 1.00 95.38 349 LEU A C 1
ATOM 2692 O O . LEU A 1 349 ? -6.295 0.817 -4.945 1.00 95.38 349 LEU A O 1
ATOM 2696 N N . ARG A 1 350 ? -8.283 1.314 -4.008 1.00 94.00 350 ARG A N 1
ATOM 2697 C CA . ARG A 1 350 ? -7.986 0.730 -2.697 1.00 94.00 350 ARG A CA 1
ATOM 2698 C C . ARG A 1 350 ? -7.645 -0.755 -2.819 1.00 94.00 350 ARG A C 1
ATOM 2700 O O . ARG A 1 350 ? -6.588 -1.178 -2.355 1.00 94.00 350 ARG A O 1
ATOM 2707 N N . ASP A 1 351 ? -8.512 -1.541 -3.455 1.00 94.38 351 ASP A N 1
ATOM 2708 C CA . ASP A 1 351 ? -8.329 -2.993 -3.578 1.00 94.38 351 ASP A CA 1
ATOM 2709 C C . ASP A 1 351 ? -7.059 -3.329 -4.368 1.00 94.38 351 ASP A C 1
ATOM 2711 O O . ASP A 1 351 ? -6.291 -4.216 -3.992 1.00 94.38 351 ASP A O 1
ATOM 2715 N N . PHE A 1 352 ? -6.806 -2.582 -5.445 1.00 96.06 352 PHE A N 1
ATOM 2716 C CA . PHE A 1 352 ? -5.593 -2.706 -6.239 1.00 96.06 352 PHE A CA 1
ATOM 2717 C C . PHE A 1 352 ? -4.342 -2.426 -5.397 1.00 96.06 352 PHE A C 1
ATOM 2719 O O . PHE A 1 352 ? -3.398 -3.217 -5.442 1.00 96.06 352 PHE A O 1
ATOM 2726 N N . LEU A 1 353 ? -4.332 -1.339 -4.616 1.00 96.69 353 LEU A N 1
ATOM 2727 C CA . LEU A 1 353 ? -3.209 -0.971 -3.749 1.00 96.69 353 LEU A CA 1
ATOM 2728 C C . LEU A 1 353 ? -2.938 -2.037 -2.686 1.00 96.69 353 LEU A C 1
ATOM 2730 O O . LEU A 1 353 ? -1.802 -2.490 -2.567 1.00 96.69 353 LEU A O 1
ATOM 2734 N N . ILE A 1 354 ? -3.970 -2.491 -1.971 1.00 95.00 354 ILE A N 1
ATOM 2735 C CA . ILE A 1 354 ? -3.824 -3.520 -0.931 1.00 95.00 354 ILE A CA 1
ATOM 2736 C C . ILE A 1 354 ? -3.258 -4.819 -1.523 1.00 95.00 354 ILE A C 1
ATOM 2738 O O . ILE A 1 354 ? -2.399 -5.451 -0.918 1.00 95.00 354 ILE A O 1
ATOM 2742 N N . ARG A 1 355 ? -3.688 -5.227 -2.724 1.00 94.88 355 ARG A N 1
ATOM 2743 C CA . ARG A 1 355 ? -3.221 -6.484 -3.339 1.00 94.88 355 ARG A CA 1
ATOM 2744 C C . ARG A 1 355 ? -1.830 -6.385 -3.959 1.00 94.88 355 ARG A C 1
ATOM 2746 O O . ARG A 1 355 ? -1.092 -7.367 -3.911 1.00 94.88 355 ARG A O 1
ATOM 2753 N N . SER A 1 356 ? -1.504 -5.259 -4.596 1.00 95.75 356 SER A N 1
ATOM 2754 C CA . SER A 1 356 ? -0.208 -5.039 -5.264 1.00 95.75 356 SER A CA 1
ATOM 2755 C C . SER A 1 356 ? 0.901 -4.607 -4.308 1.00 95.75 356 SER A C 1
ATOM 2757 O O . SER A 1 356 ? 2.070 -4.816 -4.614 1.00 95.75 356 SER A O 1
ATOM 2759 N N . TYR A 1 357 ? 0.542 -4.053 -3.150 1.00 96.06 357 TYR A N 1
ATOM 2760 C CA . TYR A 1 357 ? 1.470 -3.612 -2.115 1.00 96.06 357 TYR A CA 1
ATOM 2761 C C . TYR A 1 357 ? 0.992 -4.084 -0.727 1.00 96.06 357 TYR A C 1
ATOM 2763 O O . TYR A 1 357 ? 0.576 -3.265 0.094 1.00 96.06 357 TYR A O 1
ATOM 2771 N N . PRO A 1 358 ? 0.993 -5.410 -0.469 1.00 93.94 358 PRO A N 1
ATOM 2772 C CA . PRO A 1 358 ? 0.270 -6.024 0.650 1.00 93.94 358 PRO A CA 1
ATOM 2773 C C . PRO A 1 358 ? 0.997 -5.996 1.998 1.00 93.94 358 PRO A C 1
ATOM 2775 O O . PRO A 1 358 ? 0.374 -6.295 3.016 1.00 93.94 358 PRO A O 1
ATOM 2778 N N . ASP A 1 359 ? 2.294 -5.684 2.030 1.00 93.94 359 ASP A N 1
ATOM 2779 C CA . ASP A 1 359 ? 3.116 -5.866 3.232 1.00 93.94 359 ASP A CA 1
ATOM 2780 C C . ASP A 1 359 ? 2.589 -5.061 4.425 1.00 93.94 359 ASP A C 1
ATOM 2782 O O . ASP A 1 359 ? 2.419 -5.623 5.505 1.00 93.94 359 ASP A O 1
ATOM 2786 N N . HIS A 1 360 ? 2.222 -3.791 4.211 1.00 95.44 360 HIS A N 1
ATOM 2787 C CA . HIS A 1 360 ? 1.642 -2.946 5.262 1.00 95.44 360 HIS A CA 1
ATOM 2788 C C . HIS A 1 360 ? 0.308 -3.494 5.775 1.00 95.44 360 HIS A C 1
ATOM 2790 O O . HIS A 1 360 ? 0.094 -3.558 6.983 1.00 95.44 360 HIS A O 1
ATOM 2796 N N . HIS A 1 361 ? -0.575 -3.958 4.886 1.00 94.19 361 HIS A N 1
ATOM 2797 C CA . HIS A 1 361 ? -1.834 -4.600 5.273 1.00 94.19 361 HIS A CA 1
ATOM 2798 C C . HIS A 1 361 ? -1.595 -5.835 6.159 1.00 94.19 361 HIS A C 1
ATOM 2800 O O . HIS A 1 361 ? -2.237 -5.998 7.194 1.00 94.19 361 HIS A O 1
ATOM 2806 N N . VAL A 1 362 ? -0.644 -6.698 5.791 1.00 92.81 362 VAL A N 1
ATOM 2807 C CA . VAL A 1 362 ? -0.331 -7.909 6.564 1.00 92.81 362 VAL A CA 1
ATOM 2808 C C . VAL A 1 362 ? 0.334 -7.564 7.898 1.00 92.81 362 VAL A C 1
ATOM 2810 O O . VAL A 1 362 ? -0.040 -8.132 8.923 1.00 92.81 362 VAL A O 1
ATOM 2813 N N . GLU A 1 363 ? 1.299 -6.647 7.909 1.00 93.12 363 GLU A N 1
ATOM 2814 C CA . GLU A 1 363 ? 2.030 -6.253 9.117 1.00 93.12 363 GLU A CA 1
ATOM 2815 C C . GLU A 1 363 ? 1.121 -5.571 10.147 1.00 93.12 363 GLU A C 1
ATOM 2817 O O . GLU A 1 363 ? 1.199 -5.890 11.334 1.00 93.12 363 GLU A O 1
ATOM 2822 N N . SER A 1 364 ? 0.230 -4.688 9.689 1.00 92.12 364 SER A N 1
ATOM 2823 C CA . SER A 1 364 ? -0.649 -3.894 10.556 1.00 92.12 364 SER A CA 1
ATOM 2824 C C . SER A 1 364 ? -1.895 -4.629 11.050 1.00 92.12 364 SER A C 1
ATOM 2826 O O . SER A 1 364 ? -2.483 -4.196 12.036 1.00 92.12 364 SER A O 1
ATOM 2828 N N . LEU A 1 365 ? -2.315 -5.713 10.384 1.00 92.25 365 LEU A N 1
ATOM 2829 C CA . LEU A 1 365 ? -3.559 -6.416 10.720 1.00 92.25 365 LEU A CA 1
ATOM 2830 C C . LEU A 1 365 ? -3.360 -7.890 11.083 1.00 92.25 365 LEU A C 1
ATOM 2832 O O . LEU A 1 365 ? -4.214 -8.457 11.749 1.00 92.25 365 LEU A O 1
ATOM 2836 N N . SER A 1 366 ? -2.271 -8.565 10.705 1.00 90.75 366 SER A N 1
ATOM 2837 C CA . SER A 1 366 ? -2.098 -10.009 10.960 1.00 90.75 366 SER A CA 1
ATOM 2838 C C . SER A 1 366 ? -1.199 -10.305 12.171 1.00 90.75 366 SER A C 1
ATOM 2840 O O . SER A 1 366 ? -0.239 -11.084 12.086 1.00 90.75 366 SER A O 1
ATOM 2842 N N . HIS A 1 367 ? -1.528 -9.740 13.333 1.00 90.31 367 HIS A N 1
ATOM 2843 C CA . HIS A 1 367 ? -0.785 -9.992 14.568 1.00 90.31 367 HIS A CA 1
ATOM 2844 C C . HIS A 1 367 ? -0.844 -11.466 15.009 1.00 90.31 367 HIS A C 1
ATOM 2846 O O . HIS A 1 367 ? -1.856 -12.161 14.900 1.00 90.31 367 HIS A O 1
ATOM 2852 N N . ARG A 1 368 ? 0.261 -11.969 15.576 1.00 89.44 368 ARG A N 1
ATOM 2853 C CA . ARG A 1 368 ? 0.302 -13.327 16.154 1.00 89.44 368 ARG A CA 1
ATOM 2854 C C . ARG A 1 368 ? -0.520 -13.458 17.435 1.00 89.44 368 ARG A C 1
ATOM 2856 O O . ARG A 1 368 ? -0.885 -14.578 17.781 1.00 89.44 368 ARG A O 1
ATOM 2863 N N . LEU A 1 369 ? -0.801 -12.342 18.109 1.00 88.75 369 LEU A N 1
ATOM 2864 C CA . LEU A 1 369 ? -1.517 -12.301 19.383 1.00 88.75 369 LEU A CA 1
ATOM 2865 C C . LEU A 1 369 ? -2.901 -12.963 19.296 1.00 88.75 369 LEU A C 1
ATOM 2867 O O . LEU A 1 369 ? -3.271 -13.698 20.199 1.00 88.75 369 LEU A O 1
ATOM 2871 N N . PHE A 1 370 ? -3.601 -12.836 18.164 1.00 86.44 370 PHE A N 1
ATOM 2872 C CA . PHE A 1 370 ? -4.917 -13.460 17.935 1.00 86.44 370 PHE A CA 1
ATOM 2873 C C . PHE A 1 370 ? -4.913 -14.992 18.009 1.00 86.44 370 PHE A C 1
ATOM 2875 O O . PHE A 1 370 ? -5.966 -15.620 18.053 1.00 86.44 370 PHE A O 1
ATOM 2882 N N . LYS A 1 371 ? -3.729 -15.615 17.988 1.00 89.06 371 LYS A N 1
ATOM 2883 C CA . LYS A 1 371 ? -3.559 -17.071 18.045 1.00 89.06 371 LYS A CA 1
ATOM 2884 C C . LYS A 1 371 ? -3.349 -17.589 19.468 1.00 89.06 371 LYS A C 1
ATOM 2886 O O . LYS A 1 371 ? -2.988 -18.755 19.624 1.00 89.06 371 LYS A O 1
ATOM 2891 N N . SER A 1 372 ? -3.533 -16.750 20.488 1.00 91.81 372 SER A N 1
ATOM 2892 C CA . SER A 1 372 ? -3.342 -17.117 21.888 1.00 91.81 372 SER A CA 1
ATOM 2893 C C . SER A 1 372 ? -4.585 -16.797 22.737 1.00 91.81 372 SER A C 1
ATOM 2895 O O . SER A 1 372 ? -5.309 -15.843 22.444 1.00 91.81 372 SER A O 1
ATOM 2897 N N . PRO A 1 373 ? -4.877 -17.589 23.788 1.00 92.69 373 PRO A N 1
ATOM 2898 C CA . PRO A 1 373 ? -6.037 -17.356 24.652 1.00 92.69 373 PRO A CA 1
ATOM 2899 C C . PRO A 1 373 ? -5.944 -16.039 25.438 1.00 92.69 373 PRO A C 1
ATOM 2901 O O . PRO A 1 373 ? -6.971 -15.490 25.835 1.00 92.69 373 PRO A O 1
ATOM 2904 N N . GLU A 1 374 ? -4.736 -15.505 25.640 1.00 91.56 374 GLU A N 1
ATOM 2905 C CA . GLU A 1 374 ? -4.495 -14.213 26.293 1.00 91.56 374 GLU A CA 1
ATOM 2906 C C . GLU A 1 374 ? -5.110 -13.045 25.520 1.00 91.56 374 GLU A C 1
ATOM 2908 O O . GLU A 1 374 ? -5.442 -12.027 26.124 1.00 91.56 374 GLU A O 1
ATOM 2913 N N . PHE A 1 375 ? -5.290 -13.182 24.203 1.00 94.44 375 PHE A N 1
ATOM 2914 C CA . PHE A 1 375 ? -6.022 -12.194 23.420 1.00 94.44 375 PHE A CA 1
ATOM 2915 C C . PHE A 1 375 ? -7.482 -12.115 23.869 1.00 94.44 375 PHE A C 1
ATOM 2917 O O . PHE A 1 375 ? -7.975 -11.054 24.244 1.00 94.44 375 PHE A O 1
ATOM 2924 N N . CYS A 1 376 ? -8.149 -13.269 23.928 1.00 93.69 376 CYS A N 1
ATOM 2925 C CA . CYS A 1 376 ? -9.542 -13.371 24.348 1.00 93.69 376 CYS A CA 1
ATOM 2926 C C . CYS A 1 376 ? -9.722 -12.977 25.822 1.00 93.69 376 CYS A C 1
ATOM 2928 O O . CYS A 1 376 ? -10.720 -12.355 26.179 1.00 93.69 376 CYS A O 1
ATOM 2930 N N . ALA A 1 377 ? -8.756 -13.323 26.681 1.00 94.19 377 ALA A N 1
ATOM 2931 C CA . ALA A 1 377 ? -8.808 -13.072 28.121 1.00 94.19 377 ALA A CA 1
ATOM 2932 C C . ALA A 1 377 ? -8.803 -11.581 28.496 1.00 94.19 377 ALA A C 1
ATOM 2934 O O . ALA A 1 377 ? -9.212 -11.253 29.609 1.00 94.19 377 ALA A O 1
ATOM 2935 N N . ALA A 1 378 ? -8.385 -10.689 27.591 1.00 94.19 378 ALA A N 1
ATOM 2936 C CA . ALA A 1 378 ? -8.476 -9.247 27.809 1.00 94.19 378 ALA A CA 1
ATOM 2937 C C . ALA A 1 378 ? -9.927 -8.796 28.037 1.00 94.19 378 ALA A C 1
ATOM 2939 O O . ALA A 1 378 ? -10.170 -7.920 28.864 1.00 94.19 378 ALA A O 1
ATOM 2940 N N . CYS A 1 379 ? -10.885 -9.437 27.356 1.00 94.75 379 CYS A N 1
ATOM 2941 C CA . CYS A 1 379 ? -12.310 -9.115 27.444 1.00 94.75 379 CYS A CA 1
ATOM 2942 C C . CYS A 1 379 ? -13.127 -10.221 28.129 1.00 94.75 379 CYS A C 1
ATOM 2944 O O . CYS A 1 379 ? -13.980 -9.933 28.964 1.00 94.75 379 CYS A O 1
ATOM 2946 N N . HIS A 1 380 ? -12.835 -11.499 27.855 1.00 94.94 380 HIS A N 1
ATOM 2947 C CA . HIS A 1 380 ? -13.534 -12.666 28.421 1.00 94.94 380 HIS A CA 1
ATOM 2948 C C . HIS A 1 380 ? -13.046 -13.049 29.823 1.00 94.94 380 HIS A C 1
ATOM 2950 O O . HIS A 1 380 ? -12.950 -14.223 30.189 1.00 94.94 380 HIS A O 1
ATOM 2956 N N . LYS A 1 381 ? -12.736 -12.034 30.622 1.00 91.50 381 LYS A N 1
ATOM 2957 C CA . LYS A 1 381 ? -12.479 -12.145 32.047 1.00 91.50 381 LYS A CA 1
ATOM 2958 C C . LYS A 1 381 ? -12.925 -10.844 32.685 1.00 91.50 381 LYS A C 1
ATOM 2960 O O . LYS A 1 381 ? -12.481 -9.770 32.289 1.00 91.50 381 LYS A O 1
ATOM 2965 N N . GLN A 1 382 ? -13.801 -10.963 33.669 1.00 85.81 382 GLN A N 1
ATOM 2966 C CA . GLN A 1 382 ? -14.342 -9.824 34.384 1.00 85.81 382 GLN A CA 1
ATOM 2967 C C . GLN A 1 382 ? -13.966 -9.919 35.856 1.00 85.81 382 GLN A C 1
ATOM 2969 O O . GLN A 1 382 ? -14.038 -10.990 36.461 1.00 85.81 382 GLN A O 1
ATOM 2974 N N . PHE A 1 383 ? -13.590 -8.786 36.431 1.00 85.81 383 PHE A N 1
ATOM 2975 C CA . PHE A 1 383 ? -13.550 -8.595 37.875 1.00 85.81 383 PHE A CA 1
ATOM 2976 C C . PHE A 1 383 ? -14.197 -7.254 38.201 1.00 85.81 383 PHE A C 1
ATOM 2978 O O . PHE A 1 383 ? -14.169 -6.333 37.389 1.00 85.81 383 PHE A O 1
ATOM 2985 N N . ILE A 1 384 ? -14.806 -7.136 39.370 1.00 82.00 384 ILE A N 1
ATOM 2986 C CA . ILE A 1 384 ? -15.414 -5.882 39.808 1.00 82.00 384 ILE A CA 1
ATOM 2987 C C . ILE A 1 384 ? -14.441 -5.280 40.813 1.00 82.00 384 ILE A C 1
ATOM 2989 O O . ILE A 1 384 ? -14.222 -5.863 41.873 1.00 82.00 384 ILE A O 1
ATOM 2993 N N . ASP A 1 385 ? -13.792 -4.178 40.449 1.00 75.94 385 ASP A N 1
ATOM 2994 C CA . ASP A 1 385 ? -12.927 -3.455 41.376 1.00 75.94 385 ASP A CA 1
ATOM 2995 C C . ASP A 1 385 ? -13.734 -2.529 42.292 1.00 75.94 385 ASP A C 1
ATOM 2997 O O . ASP A 1 385 ? -14.933 -2.304 42.111 1.00 75.94 385 ASP A O 1
ATOM 3001 N N . ALA A 1 386 ? -13.062 -2.002 43.313 1.00 76.00 386 ALA A N 1
ATOM 3002 C CA . ALA A 1 386 ? -13.691 -1.112 44.278 1.00 76.00 386 ALA A CA 1
ATOM 3003 C C . ALA A 1 386 ? -14.149 0.221 43.652 1.00 76.00 386 ALA A C 1
ATOM 3005 O O . ALA A 1 386 ? -15.105 0.803 44.157 1.00 76.00 386 ALA A O 1
ATOM 3006 N N . GLU A 1 387 ? -13.502 0.674 42.566 1.00 77.50 387 GLU A N 1
ATOM 3007 C CA . GLU A 1 387 ? -13.833 1.909 41.831 1.00 77.50 387 GLU A CA 1
ATOM 3008 C C . GLU A 1 387 ? -15.207 1.794 41.145 1.00 77.50 387 GLU A C 1
ATOM 3010 O O . GLU A 1 387 ? -15.917 2.791 41.018 1.00 77.50 387 GLU A O 1
ATOM 3015 N N . ILE A 1 388 ? -15.622 0.572 40.785 1.00 77.12 388 ILE A N 1
ATOM 3016 C CA . ILE A 1 388 ? -16.949 0.273 40.229 1.00 77.12 388 ILE A CA 1
ATOM 3017 C C . ILE A 1 388 ? -17.964 -0.185 41.270 1.00 77.12 388 ILE A C 1
ATOM 3019 O O . ILE A 1 388 ? -19.139 0.170 41.177 1.00 77.12 388 ILE A O 1
ATOM 3023 N N . ASN A 1 389 ? -17.551 -1.006 42.238 1.00 73.75 389 ASN A N 1
ATOM 3024 C CA . ASN A 1 389 ? -18.498 -1.691 43.117 1.00 73.75 389 ASN A CA 1
ATOM 3025 C C . ASN A 1 389 ? -19.230 -0.723 44.058 1.00 73.75 389 ASN A C 1
ATOM 3027 O O . ASN A 1 389 ? -20.385 -0.967 44.389 1.00 73.75 389 ASN A O 1
ATOM 3031 N N . ASN A 1 390 ? -18.571 0.340 44.543 1.00 64.94 390 ASN A N 1
ATOM 3032 C CA . ASN A 1 390 ? -19.084 1.280 45.561 1.00 64.94 390 ASN A CA 1
ATOM 3033 C C . ASN A 1 390 ? -19.692 0.638 46.840 1.00 64.94 390 ASN A C 1
ATOM 3035 O O . ASN A 1 390 ? -20.169 1.348 47.725 1.00 64.94 390 ASN A O 1
ATOM 3039 N N . VAL A 1 391 ? -19.630 -0.691 46.992 1.00 51.91 391 VAL A N 1
ATOM 3040 C CA . VAL A 1 391 ? -19.960 -1.459 48.195 1.00 51.91 391 VAL A CA 1
ATOM 3041 C C . VAL A 1 391 ? -18.704 -2.175 48.697 1.00 51.91 391 VAL A C 1
ATOM 3043 O O . VAL A 1 391 ? -17.954 -2.780 47.935 1.00 51.91 391 VAL A O 1
ATOM 3046 N N . GLY A 1 392 ? -18.450 -2.036 50.000 1.00 45.78 392 GLY A N 1
ATOM 3047 C CA . GLY A 1 392 ? -17.132 -2.152 50.640 1.00 45.78 392 GLY A CA 1
ATOM 3048 C C . GLY A 1 392 ? -16.503 -3.541 50.781 1.00 45.78 392 GLY A C 1
ATOM 3049 O O . GLY A 1 392 ? -15.808 -3.764 51.768 1.00 45.78 392 GLY A O 1
ATOM 3050 N N . TRP A 1 393 ? -16.712 -4.459 49.838 1.00 44.22 393 TRP A N 1
ATOM 3051 C CA . TRP A 1 393 ? -16.005 -5.742 49.825 1.00 44.22 393 TRP A CA 1
ATOM 3052 C C . TRP A 1 393 ? -15.533 -6.070 48.405 1.00 44.22 393 TRP A C 1
ATOM 3054 O O . TRP A 1 393 ? -16.331 -6.473 47.559 1.00 44.22 393 TRP A O 1
ATOM 3064 N N . VAL A 1 394 ? -14.231 -5.875 48.173 1.00 46.72 394 VAL A N 1
ATOM 3065 C CA . VAL A 1 394 ? -13.450 -6.398 47.040 1.00 46.72 394 VAL A CA 1
ATOM 3066 C C . VAL A 1 394 ? -12.197 -7.048 47.601 1.00 46.72 394 VAL A C 1
ATOM 3068 O O . VAL A 1 394 ? -11.590 -6.426 48.505 1.00 46.72 394 VAL A O 1
#

Foldseek 3Di:
DDPPPQDQDDLLVVLQDPLLLLLLLLLVLLLVLVVCLVPPDDDLLNLLSLVLSLVSLVVSVVSVVVSLVVVCVNCVPPDDDPLVVLVVQLVVLVVQLSVLSVQLLCCLQANQFGDPVSVCSNVVSSVSNCVSVVCNLVVVVVVLVVVPPVNVSNNVSNVSSVVSSVVSSVVSSVVSVVCSVPDDDDDWDQAAPPQQDQVVHLQCSLPVFLEAEPVRTATRLLLQFDQVLCCPPPHCVPVSVVLQPDCQQQLCQDPVLQVVQVVCCVPPNLSLSSLSCLQFQVSLSRNSLSGPPRPDSHDPRSNRGGNGLRNLQQFPDFALPASNNTYGYRADAHQLSSVPVVDDVSSSSRSSSCRSSVPSVCVSGVDPLVVDVRSVSNHPDDDADCVNPVDPDD

Secondary structure (DSSP, 8-state):
------PPP-HHHHHT-HHHHHHHHHHHHHHHHHHHHHHSPS-HHHHHHHHHHHHHHHHHHHHHHHHHHHHHHHHTTSPP-HHHHHHHHHHHHHHHHHHHHHHHHHHHHHSSS--HHHHHHHHHHHHHHHHHHHHHHHHHHHHHHHTGGGGHHHHHHHHHHHHHHHHHHHHHHHHHHHHHHHPPP--------TT---TT-TT-TTTTS--EETTSS---GGGG--HHHHTGGGSSHHHHHHHHTSTTGGGTT-HHHHHHHHHHHHHH-GGGGHHHHHHH-HHHHHTT-SSTT-S-SS-HHHHHHSS-HHHHHTEEEE-TT-TT-EEE-PPPPPTTTT-GGG-HHHHHHHHHHHHHS-HHHHHHH--GGGGSHHHHHTTS-----HHHH-SS--

Sequence (394 aa):
MTQRAFVRPDRSAEWRRFSAILVAGLLLFETLSGLAIWLLPFSLGVQFTVIVHTVAGLIFILPYIGYQLRHWLVYRHAPMTHVKLTGYLSLAATAICAISGIVLTYQAAFSTRISYTWDIAHIASTLAVIAFALTHIVALLLRDRRSGASQAPVLAAERSFGLGTIAWTLAGLAIIAAWTLSYEYVQLTNEFPEDYDLQYGEDRPFAPSLATTVTGGAYDGRSLGGSQSCGTAGCHEEIKREWEVSAHRYASMDAAFQAVQATMAEQNGATSTRYCGGCHDPISLFSGTKNIFVENLTSLDGYQEGISCIACHAIQKTDVKGNANYTISQLERYAYEMREDEG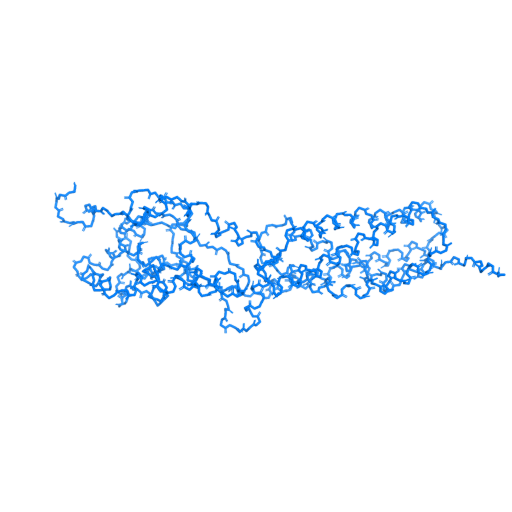ATAVFLRDFLIRSYPDHHVESLSHRLFKSPEFCAACHKQFIDAEINNVGWV

pLDDT: mean 92.84, std 8.84, range [43.28, 98.88]